Protein 3F8X (pdb70)

Sequence (510 aa):
SPNAAVQSSGLQEWHRIIAEADWERLPDDLLAEDVVVFSNPSTTFDPYHGKGPLVILPAVFSVVLENFQYARHFSSKSGYVLEFNANGDDELLTGVDLIEFNDAGKITDLVVRPASVVIDLSSVEVGKRIAAAQSPNAAVQSSGLQEWHRIIAEADWERRLPDDLLAEDVVVFSNPSTFDPYHGKGPLVILPAVFSSVLENFQYARHFSSKSSGYVLEFNNANGDELLTGVDLIEFNDAGKITDDLVVRPASVVIDLSSSVEVGKRIAAAQSPNAAVQSGLQEWHRIIIAEADWERLPDLLAEDVVVFSNNPSTFDPYHGKGPLVILPAVFSSVVLENFQQYARHFSSKSGYVLEFNNANGDELLTGVDLIEFNDAGKITDDLVVRPASVVIDLSSVEVGKRIAAAQSSPNAAVQSGLQEWHRIIAEEADWERLPDDLLAEDVVFSNNPSTFDPYHGKGPLVILPAVFSVVLENFQQYARHFSSKSGYVLEFNANGDDELLTGVDLIEFNDAGKITDLVVRPASVVIDLSVEVGKRIAAAQS

Organism: Pectobacterium atrosepticum (strain SCRI 1043 / ATCC BAA-672) (NCBI:txid218491)

Nearest PDB structures (foldseek):
  3f8x-assembly2_C  TM=1.003E+00  e=3.840E-24  Pectobacterium atrosepticum SCRI1043
  4kvh-assembly1_A-2  TM=7.442E-01  e=1.138E-05  Halomicrobium mukohataei DSM 12286
  4lmi-assembly1_A  TM=7.661E-01  e=5.601E-05  Kribbella flavida DSM 17836
  8uqf-assembly1_A  TM=7.710E-01  e=2.438E-04  synthetic construct
  6bju-assembly2_D  TM=6.176E-01  e=2.503E-03  Pseudomonas sp. EGD-AKN5

Secondary structure (DSSP, 8-state):
---HHHHHHHHHHHHHHHHT-GGGSGGGEEEEEEEE-SS-SSPEESTTT--HHHHHHHH--S-EEEEEEE-SSEEEEEEEE-----EEEEEEEEE-TTS-EEEEE---HHHHHHHHHHHHHHHHHH-/---HHHHHHHHHHHHHHHHT-GGGHHHHEEEEEEEE-SS-SSPEESTTT--HHHHHHHH--S-EEEEEEE-SSEEEEEEEE-----EEEEEEEEE-TTS-EEEEE---HHHHHHHHHHHHHHHHT---/--HHHHHHHHHHHHHHHHT-GGGHHHHEEEEEEEE-SS-SSPEESTTT--HHHHHHHH-TT-EEEEEEE-SSEEEEEEEE-----EEEEEEEEE-TTS-EEEEE---HHHHHHHHHHHHHHHHT---/---HHHHHHHHHHHHHHHHT-GGGHHHHEEEEEEEE-SS-SSPEESTTT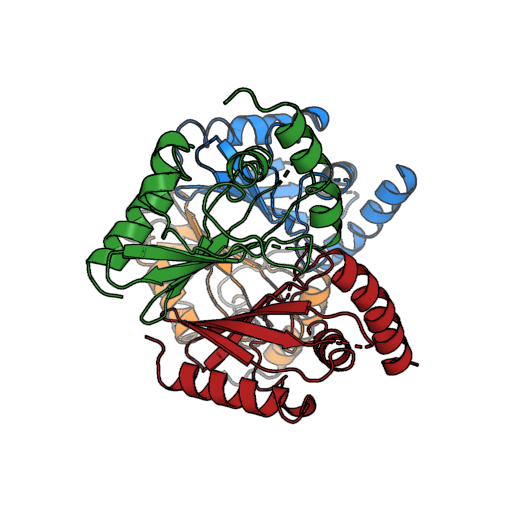--HHHHHHHH--S-EEEEEEE-SSEEEEEEEE-----EEEEEEEEE-TTS-EEEEE---HHHHHHHHHHHHHHHHHHH-

Radius of gyration: 25.74 Å; Cα contacts (8 Å, |Δi|>4): 1043; chains: 4; bounding box: 59×54×74 Å

B-factor: mean 23.17, std 9.77, range [8.67, 69.38]

Structure (mmCIF, N/CA/C/O backbone):
data_3F8X
#
_entry.id   3F8X
#
_cell.length_a   50.780
_cell.length_b   51.600
_cell.length_c   66.310
_cell.angle_alpha   79.41
_cell.angle_beta   79.74
_cell.angle_gamma   61.89
#
_symmetry.space_group_name_H-M   'P 1'
#
loop_
_entity.id
_entity.type
_entity.pdbx_description
1 polymer 'putative delta-5-3-ketosteroid isomerase'
2 water water
#
loop_
_atom_site.group_PDB
_atom_site.id
_atom_site.type_symbol
_atom_site.label_atom_id
_atom_site.label_alt_id
_atom_site.label_comp_id
_atom_site.label_asym_id
_atom_site.label_entity_id
_atom_site.label_seq_id
_atom_site.pdbx_PDB_ins_code
_atom_site.Cartn_x
_atom_site.Cartn_y
_atom_site.Cartn_z
_atom_site.occupancy
_atom_site.B_iso_or_equiv
_atom_site.auth_seq_id
_atom_site.auth_comp_id
_atom_site.auth_asym_id
_atom_site.auth_atom_id
_atom_site.pdbx_PDB_model_num
ATOM 1 N N . SER A 1 17 ? 95.591 37.153 95.066 1.00 44.33 16 SER A N 1
ATOM 2 C CA . SER A 1 17 ? 96.765 37.971 95.532 1.00 43.54 16 SER A CA 1
ATOM 3 C C . SER A 1 17 ? 97.624 38.432 94.339 1.00 41.09 16 SER A C 1
ATOM 4 O O . SER A 1 17 ? 98.066 37.601 93.523 1.00 42.05 16 SER A O 1
ATOM 6 N N . PRO A 1 18 ? 97.882 39.749 94.235 1.00 36.71 17 PRO A N 1
ATOM 7 C CA . PRO A 1 18 ? 98.623 40.208 93.061 1.00 33.53 17 PRO A CA 1
ATOM 8 C C . PRO A 1 18 ? 100.037 39.654 92.967 1.00 30.78 17 PRO A C 1
ATOM 9 O O . PRO A 1 18 ? 100.647 39.314 93.975 1.00 30.05 17 PRO A O 1
ATOM 13 N N . ASN A 1 19 ? 100.541 39.593 91.743 1.00 28.29 18 ASN A N 1
ATOM 14 C CA . ASN A 1 19 ? 101.885 39.109 91.482 1.00 27.15 18 ASN A CA 1
ATOM 15 C C . ASN A 1 19 ? 102.994 40.081 91.905 1.00 26.58 18 ASN A C 1
ATOM 16 O O . ASN A 1 19 ? 102.739 41.194 92.377 1.00 24.78 18 ASN A O 1
ATOM 21 N N . ALA A 1 20 ? 104.232 39.648 91.710 1.00 24.54 19 ALA A N 1
ATOM 22 C CA . ALA A 1 20 ? 105.391 40.415 92.131 1.00 24.15 19 ALA A CA 1
ATOM 23 C C . ALA A 1 20 ? 105.500 41.789 91.475 1.00 22.57 19 ALA A C 1
ATOM 24 O O . ALA A 1 20 ? 105.831 42.765 92.160 1.00 22.68 19 ALA A O 1
ATOM 26 N N . ALA A 1 21 ? 105.238 41.874 90.171 1.00 22.63 20 ALA A N 1
ATOM 27 C CA . ALA A 1 21 ? 105.316 43.163 89.480 1.00 23.38 20 ALA A CA 1
ATOM 28 C C . ALA A 1 21 ? 104.265 44.133 90.020 1.00 20.35 20 ALA A C 1
ATOM 29 O O . ALA A 1 21 ? 104.555 45.306 90.167 1.00 21.80 20 ALA A O 1
ATOM 31 N N . VAL A 1 22 ? 103.061 43.637 90.297 1.00 19.45 21 VAL A N 1
ATOM 32 C CA . VAL A 1 22 ? 101.987 44.475 90.822 1.00 20.51 21 VAL A CA 1
ATOM 33 C C . VAL A 1 22 ? 102.331 44.952 92.238 1.00 21.62 21 VAL A C 1
ATOM 34 O O . VAL A 1 22 ? 102.206 46.131 92.564 1.00 18.79 21 VAL A O 1
ATOM 38 N N . GLN A 1 23 ? 102.805 44.039 93.076 1.00 20.74 22 GLN A N 1
ATOM 39 C CA . GLN A 1 23 ? 103.209 44.408 94.425 1.00 20.48 22 GLN A CA 1
ATOM 40 C C . GLN A 1 23 ? 104.264 45.519 94.389 1.00 21.09 22 GLN A C 1
ATOM 41 O O . GLN A 1 23 ? 104.222 46.478 95.180 1.00 20.22 22 GLN A O 1
ATOM 47 N N A SE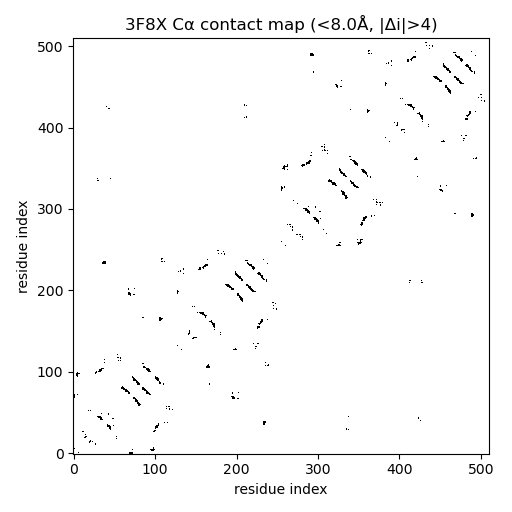R A 1 24 ? 105.211 45.383 93.466 0.50 19.69 23 SER A N 1
ATOM 48 N N B SER A 1 24 ? 105.208 45.383 93.461 0.50 19.95 23 SER A N 1
ATOM 49 C CA A SER A 1 24 ? 106.252 46.391 93.281 0.50 20.82 23 SER A CA 1
ATOM 50 C CA B SER A 1 24 ? 106.252 46.385 93.262 0.50 21.34 23 SER A CA 1
ATOM 51 C C A SER A 1 24 ? 105.673 47.736 92.794 0.50 19.10 23 SER A C 1
ATOM 52 C C B SER A 1 24 ? 105.666 47.733 92.801 0.50 19.36 23 SER A C 1
ATOM 53 O O A SER A 1 24 ? 106.135 48.817 93.185 0.50 19.02 23 SER A O 1
ATOM 54 O O B SER A 1 24 ? 106.120 48.811 93.210 0.50 19.25 23 SER A O 1
ATOM 59 N N . GLY A 1 25 ? 104.660 47.662 91.948 1.00 18.79 24 GLY A N 1
ATOM 60 C CA . GLY A 1 25 ? 103.991 48.859 91.475 1.00 19.15 24 GLY A CA 1
ATOM 61 C C . GLY A 1 25 ? 103.297 49.574 92.628 1.00 17.96 24 GLY A C 1
ATOM 62 O O . GLY A 1 25 ? 103.327 50.823 92.718 1.00 18.42 24 GLY A O 1
ATOM 63 N N . LEU A 1 26 ? 102.669 48.797 93.519 1.00 19.06 25 LEU A N 1
ATOM 64 C CA . LEU A 1 26 ? 101.993 49.376 94.690 1.00 19.40 25 LEU A CA 1
ATOM 65 C C . LEU A 1 26 ? 103.011 50.082 95.590 1.00 18.58 25 LEU A C 1
ATOM 66 O O . LEU A 1 26 ? 102.762 51.171 96.091 1.00 17.09 25 LEU A O 1
ATOM 71 N N . GLN A 1 27 ? 104.179 49.471 95.751 1.00 18.77 26 GLN A N 1
ATOM 72 C CA . GLN A 1 27 ? 105.227 50.067 96.570 1.00 18.37 26 GLN A CA 1
ATOM 73 C C . GLN A 1 27 ? 105.617 51.418 95.981 1.00 17.69 26 GLN A C 1
ATOM 74 O O . GLN A 1 27 ? 105.768 52.398 96.708 1.00 16.86 26 GLN A O 1
ATOM 77 N N . GLU A 1 28 ? 105.760 51.485 94.653 1.00 16.12 27 GLU A N 1
ATOM 78 C CA . GLU A 1 28 ? 106.171 52.726 94.011 1.00 14.85 27 GLU A CA 1
ATOM 79 C C . GLU A 1 28 ? 105.069 53.777 94.107 1.00 13.67 27 GLU A C 1
ATOM 80 O O . GLU A 1 28 ? 105.363 54.950 94.301 1.00 15.56 27 GLU A O 1
ATOM 86 N N . TRP A 1 29 ? 103.806 53.367 93.952 1.00 16.43 28 TRP A N 1
ATOM 87 C CA . TRP A 1 29 ? 102.683 54.291 94.157 1.00 14.89 28 TRP A CA 1
ATOM 88 C C . TRP A 1 29 ? 102.765 54.908 95.559 1.00 12.94 28 TRP A C 1
ATOM 89 O O . TRP A 1 29 ? 102.734 56.141 95.733 1.00 15.57 28 TRP A O 1
ATOM 100 N N . HIS A 1 30 ? 102.883 54.064 96.563 1.00 15.15 29 HIS A N 1
ATOM 101 C CA . HIS A 1 30 ? 102.999 54.560 97.919 1.00 15.55 29 HIS A CA 1
ATOM 102 C C . HIS A 1 30 ? 104.146 55.554 98.088 1.00 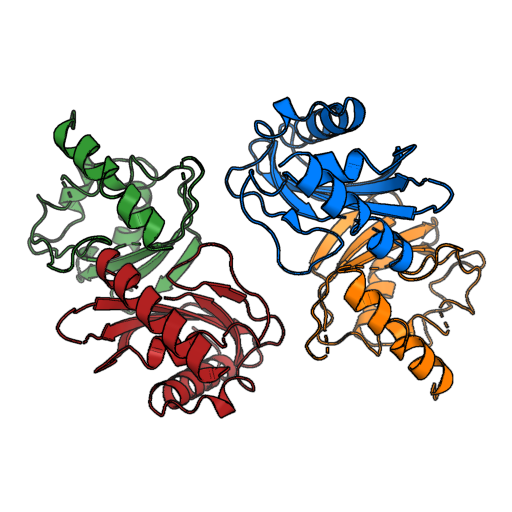16.64 29 HIS A C 1
ATOM 103 O O . HIS A 1 30 ? 103.995 56.539 98.805 1.00 15.58 29 HIS A O 1
ATOM 110 N N . ARG A 1 31 ? 105.296 55.268 97.466 1.00 16.73 30 ARG A N 1
ATOM 111 C CA . ARG A 1 31 ? 106.449 56.138 97.606 1.00 16.30 30 ARG A CA 1
ATOM 112 C C . ARG A 1 31 ? 106.158 57.470 96.972 1.00 14.80 30 ARG A C 1
ATOM 113 O O . ARG A 1 31 ? 106.464 58.509 97.546 1.00 17.04 30 ARG A O 1
ATOM 121 N N . ILE A 1 32 ? 105.612 57.443 95.766 1.00 14.88 31 ILE A N 1
ATOM 122 C CA . ILE A 1 32 ? 105.318 58.675 95.049 1.00 15.14 31 ILE A CA 1
ATOM 123 C C . ILE A 1 32 ? 104.338 59.545 95.833 1.00 15.27 31 ILE A C 1
ATOM 124 O O . ILE A 1 32 ? 104.540 60.751 95.941 1.00 17.67 31 ILE A O 1
ATOM 129 N N . ILE A 1 33 ? 103.274 58.940 96.365 1.00 17.00 32 ILE A N 1
ATOM 130 C CA . ILE A 1 33 ? 102.273 59.713 97.111 1.00 18.38 32 ILE A CA 1
ATOM 131 C C . ILE A 1 33 ? 102.916 60.270 98.374 1.00 19.75 32 ILE A C 1
ATOM 132 O O . ILE A 1 33 ? 102.755 61.438 98.675 1.00 20.38 32 ILE A O 1
ATOM 137 N N . ALA A 1 34 ? 103.681 59.446 99.071 1.00 17.77 33 ALA A N 1
ATOM 138 C CA . ALA A 1 34 ? 104.322 59.879 100.313 1.00 18.41 33 ALA A CA 1
ATOM 139 C C . ALA A 1 34 ? 105.332 61.012 100.127 1.00 18.70 33 ALA A C 1
ATOM 140 O O . ALA A 1 34 ? 105.413 61.884 100.962 1.00 19.65 33 ALA A O 1
ATOM 142 N N . GLU A 1 35 ? 106.105 60.980 99.045 1.00 17.30 34 GLU A N 1
ATOM 143 C CA . GLU A 1 35 ? 107.080 62.014 98.724 1.00 17.95 34 GLU A CA 1
ATOM 144 C C . GLU A 1 35 ? 106.533 63.134 97.863 1.00 18.95 34 GLU A C 1
ATOM 145 O O . GLU A 1 35 ? 107.261 64.079 97.590 1.00 19.53 34 GLU A O 1
ATOM 151 N N . ALA A 1 36 ? 105.293 62.999 97.374 1.00 18.77 35 ALA A N 1
ATOM 152 C CA . ALA A 1 36 ? 104.784 63.878 96.307 1.00 17.63 35 ALA A CA 1
ATOM 153 C C . ALA A 1 36 ? 105.795 63.942 95.147 1.00 17.33 35 ALA A C 1
ATOM 154 O O . ALA A 1 36 ? 106.112 65.009 94.638 1.00 17.52 35 ALA A O 1
ATOM 156 N N . ASP A 1 37 ? 106.300 62.779 94.722 1.00 18.13 36 ASP A N 1
ATOM 157 C CA . ASP A 1 37 ? 107.359 62.708 93.704 1.00 17.76 36 ASP A CA 1
ATOM 158 C C . ASP A 1 37 ? 106.742 62.552 92.322 1.00 17.44 36 ASP A C 1
ATOM 159 O O . ASP A 1 37 ? 106.897 61.512 91.640 1.00 17.47 36 ASP A O 1
ATOM 164 N N . TRP A 1 38 ? 106.016 63.589 91.907 1.00 17.31 37 TRP A N 1
ATOM 165 C CA . TRP A 1 38 ? 105.173 63.461 90.717 1.00 19.12 37 TRP A CA 1
ATOM 166 C C . TRP A 1 38 ? 105.935 63.176 89.438 1.00 19.13 37 TRP A C 1
ATOM 167 O O . TRP A 1 38 ? 105.403 62.539 88.529 1.00 18.86 37 TRP A O 1
ATOM 178 N N . GLU A 1 39 ? 107.172 63.622 89.354 1.00 17.30 38 GLU A N 1
ATOM 179 C CA . GLU A 1 39 ? 107.946 63.381 88.136 1.00 18.50 38 GLU A CA 1
ATOM 180 C C . GLU A 1 39 ? 108.140 61.895 87.823 1.00 15.93 38 GLU A C 1
ATOM 181 O O . GLU A 1 39 ? 108.435 61.553 86.686 1.00 16.75 38 GLU A O 1
ATOM 184 N N . ARG A 1 40 ? 108.034 61.030 88.828 1.00 14.31 39 ARG A N 1
ATOM 185 C CA . ARG A 1 40 ? 108.184 59.589 88.608 1.00 16.44 39 ARG A CA 1
ATOM 186 C C . ARG A 1 40 ? 106.851 58.868 88.331 1.00 14.16 39 ARG A C 1
ATOM 187 O O . ARG A 1 40 ? 106.841 57.690 88.005 1.00 16.43 39 ARG A O 1
ATOM 195 N N . LEU A 1 41 ? 105.737 59.562 88.482 1.00 15.32 40 LEU A N 1
ATOM 196 C CA . LEU A 1 41 ? 104.440 58.932 88.273 1.00 16.30 40 LEU A CA 1
ATOM 197 C C . LEU A 1 41 ? 104.189 58.451 86.819 1.00 16.12 40 LEU A C 1
ATOM 198 O O . LEU A 1 41 ? 103.732 57.339 86.630 1.00 17.37 40 LEU A O 1
ATOM 203 N N . PRO A 1 42 ? 104.531 59.246 85.795 1.00 18.00 41 PRO A N 1
ATOM 204 C CA . PRO A 1 42 ? 104.298 58.740 84.425 1.00 17.30 41 PRO A CA 1
ATOM 205 C C . PRO A 1 42 ? 104.868 57.354 84.139 1.00 15.39 41 PRO A C 1
ATOM 206 O O . PRO A 1 42 ? 104.226 56.556 83.452 1.00 16.24 41 PRO A O 1
ATOM 210 N N A ASP A 1 43 ? 106.072 57.083 84.649 0.50 15.82 42 ASP A N 1
ATOM 211 N N B ASP A 1 43 ? 106.059 57.058 84.645 0.50 15.70 42 ASP A N 1
ATOM 212 C CA A ASP A 1 43 ? 106.725 55.775 84.504 0.50 17.17 42 ASP A CA 1
ATOM 213 C CA B ASP A 1 43 ? 106.636 55.753 84.393 0.50 16.77 42 ASP A CA 1
ATOM 214 C C A ASP A 1 43 ? 105.894 54.617 85.077 0.50 17.31 42 ASP A C 1
ATOM 215 C C B ASP A 1 43 ? 105.753 54.636 84.958 0.50 17.30 42 ASP A C 1
ATOM 216 O O A ASP A 1 43 ? 106.081 53.466 84.686 0.50 17.98 42 ASP A O 1
ATOM 217 O O B ASP A 1 43 ? 105.706 53.546 84.394 0.50 18.35 42 ASP A O 1
ATOM 226 N N . LEU A 1 44 ? 105.028 54.927 86.040 1.00 16.17 43 LEU A N 1
ATOM 227 C CA . LEU A 1 44 ? 104.179 53.944 86.687 1.00 15.30 43 LEU A CA 1
ATOM 228 C C . LEU A 1 44 ? 102.828 53.751 85.996 1.00 15.43 43 LEU A C 1
ATOM 229 O O . LEU A 1 44 ? 102.180 52.735 86.213 1.00 15.41 43 LEU A O 1
ATOM 234 N N . LEU A 1 45 ? 102.438 54.699 85.141 1.00 16.10 44 LEU A N 1
ATOM 235 C CA . LEU A 1 45 ? 101.155 54.665 84.444 1.00 15.18 44 LEU A CA 1
ATOM 236 C C . LEU A 1 45 ? 101.215 53.911 83.115 1.00 15.42 44 LEU A C 1
ATOM 237 O O . LEU A 1 45 ? 102.169 54.048 82.349 1.00 15.97 44 LEU A O 1
ATOM 242 N N . ALA A 1 46 ? 100.181 53.134 82.821 1.00 17.02 45 ALA A N 1
ATOM 243 C CA . ALA A 1 46 ? 100.008 52.608 81.472 1.00 14.70 45 ALA A CA 1
ATOM 244 C C . ALA A 1 46 ? 99.658 53.802 80.588 1.00 14.91 45 ALA A C 1
ATOM 245 O O . ALA A 1 46 ? 99.066 54.768 81.057 1.00 13.25 45 ALA A O 1
ATOM 247 N N . GLU A 1 47 ? 100.016 53.748 79.306 1.00 13.34 46 GLU A N 1
ATOM 248 C CA . GLU A 1 47 ? 99.727 54.856 78.409 1.00 13.78 46 GLU A CA 1
ATOM 249 C C . GLU A 1 47 ? 98.229 55.178 78.326 1.00 14.54 46 GLU A C 1
ATOM 250 O O . GLU A 1 47 ? 97.849 56.334 78.203 1.00 15.37 46 GLU A O 1
ATOM 256 N N . ASP A 1 48 ? 97.393 54.157 78.418 1.00 13.18 47 ASP A N 1
ATOM 257 C CA . ASP A 1 48 ? 95.947 54.347 78.307 1.00 14.02 47 ASP A CA 1
ATOM 258 C C . ASP A 1 48 ? 95.239 54.301 79.633 1.00 14.75 47 ASP A C 1
ATOM 259 O O . ASP A 1 48 ? 94.085 53.907 79.716 1.00 15.16 47 ASP A O 1
ATOM 264 N N . VAL A 1 49 ? 95.937 54.705 80.686 1.00 15.55 48 VAL A N 1
ATOM 265 C CA . VAL A 1 49 ? 95.368 54.734 82.029 1.00 13.15 48 VAL A CA 1
ATOM 266 C C . VAL A 1 49 ? 94.039 55.491 82.049 1.00 15.32 48 VAL A C 1
ATOM 267 O O . VAL A 1 49 ? 93.895 56.541 81.408 1.00 16.36 48 VAL A O 1
ATOM 271 N N A VAL A 1 50 ? 93.069 54.932 82.780 0.50 14.80 49 VAL A N 1
ATOM 272 N N B VAL A 1 50 ? 93.072 54.956 82.796 0.50 15.97 49 VAL A N 1
ATOM 273 C CA A VAL A 1 50 ? 91.763 55.539 82.972 0.50 13.23 49 VAL A CA 1
ATOM 274 C CA B VAL A 1 50 ? 91.777 55.597 82.949 0.50 15.93 49 VAL A CA 1
ATOM 275 C C A VAL A 1 50 ? 91.742 56.142 84.372 0.50 14.26 49 VAL A C 1
ATOM 276 C C B VAL A 1 50 ? 91.620 56.114 84.378 0.50 15.58 49 VAL A C 1
ATOM 277 O O A VAL A 1 50 ? 92.193 55.493 85.310 0.50 15.29 49 VAL A O 1
ATOM 278 O O B VAL A 1 50 ? 91.795 55.380 85.339 0.50 17.60 49 VAL A O 1
ATOM 285 N N . PHE A 1 51 ? 91.276 57.392 84.487 1.00 14.17 50 PHE A N 1
ATOM 286 C CA . PHE A 1 51 ? 91.213 58.080 85.770 1.00 15.12 50 PHE A CA 1
ATOM 287 C C . PHE A 1 51 ? 89.813 58.644 86.006 1.00 17.10 50 PHE A C 1
ATOM 288 O O . PHE A 1 51 ? 89.316 59.449 85.226 1.00 16.33 50 PHE A O 1
ATOM 296 N N . SER A 1 52 ? 89.220 58.240 87.118 1.00 17.49 51 SER A N 1
ATOM 297 C CA . SER A 1 52 ? 87.852 58.601 87.479 1.00 17.53 51 SER A CA 1
ATOM 298 C C . SER A 1 52 ? 87.981 59.373 88.773 1.00 19.87 51 SER A C 1
ATOM 299 O O . SER A 1 52 ? 88.414 58.817 89.778 1.00 19.49 51 SER A O 1
ATOM 302 N N . ASN A 1 53 ? 87.623 60.644 88.748 1.00 18.95 52 ASN A N 1
ATOM 303 C CA . ASN A 1 53 ? 87.859 61.513 89.895 1.00 23.02 52 ASN A CA 1
ATOM 304 C C . ASN A 1 53 ? 86.586 61.750 90.665 1.00 20.15 52 ASN A C 1
ATOM 305 O O . ASN A 1 53 ? 85.528 61.336 90.242 1.00 18.07 52 ASN A O 1
ATOM 310 N N . PRO A 1 54 ? 86.688 62.346 91.849 1.00 19.99 53 PRO A N 1
ATOM 311 C CA . PRO A 1 54 ? 85.562 62.437 92.732 1.00 21.58 53 PRO A CA 1
ATOM 312 C C . PRO A 1 54 ? 84.492 63.412 92.368 1.00 19.45 53 PRO A C 1
ATOM 313 O O . PRO A 1 54 ? 83.446 63.388 93.005 1.00 23.10 53 PRO A O 1
ATOM 317 N N . SER A 1 55 ? 84.736 64.260 91.366 1.00 20.23 54 SER A N 1
ATOM 318 C CA . SER A 1 55 ? 83.883 65.410 91.111 1.00 21.01 54 SER A CA 1
ATOM 319 C C . SER A 1 55 ? 83.159 65.448 89.772 1.00 20.37 54 SER A C 1
ATOM 320 O O . SER A 1 55 ? 82.211 66.210 89.614 1.00 19.07 54 SER A O 1
ATOM 323 N N A THR A 1 56 ? 83.622 64.699 88.775 0.50 19.52 55 THR A N 1
ATOM 324 N N B THR A 1 56 ? 83.589 64.596 88.845 0.50 19.91 55 THR A N 1
ATOM 325 C CA A THR A 1 56 ? 82.827 64.515 87.562 0.50 18.58 55 THR A CA 1
ATOM 326 C CA B THR A 1 56 ? 82.993 64.481 87.529 0.50 19.41 55 THR A CA 1
ATOM 327 C C A THR A 1 56 ? 82.820 63.047 87.159 0.50 16.99 55 THR A C 1
ATOM 328 C C B THR A 1 56 ? 82.834 63.003 87.177 0.50 17.03 55 THR A C 1
ATOM 329 O O A THR A 1 56 ? 83.775 62.311 87.383 0.50 19.29 55 THR A O 1
ATOM 330 O O B THR A 1 56 ? 83.718 62.197 87.460 0.50 18.48 55 THR A O 1
ATOM 337 N N . PHE A 1 57 ? 81.711 62.635 86.567 1.00 17.43 56 PHE A N 1
ATOM 338 C CA . PHE A 1 57 ? 81.510 61.243 86.247 1.00 14.17 56 PHE A CA 1
ATOM 339 C C . PHE A 1 57 ? 82.434 60.693 85.142 1.00 13.77 56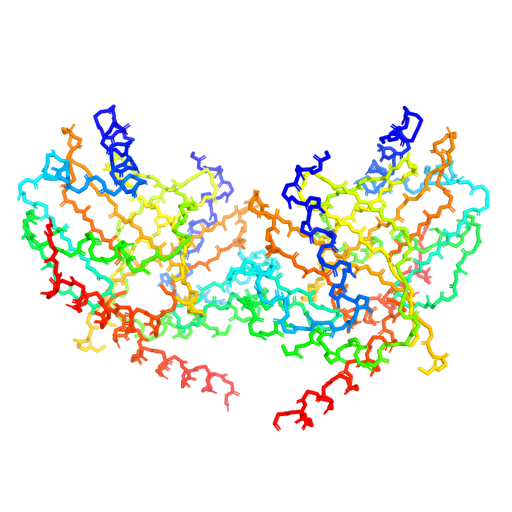 PHE A C 1
ATOM 340 O O . PHE A 1 57 ? 83.049 59.616 85.300 1.00 16.86 56 PHE A O 1
ATOM 348 N N . ASP A 1 58 ? 82.539 61.393 84.028 1.00 17.85 57 ASP A N 1
ATOM 349 C CA . ASP A 1 58 ? 83.265 60.806 82.898 1.00 17.05 57 ASP A CA 1
ATOM 350 C C . ASP A 1 58 ? 84.744 60.619 83.203 1.00 16.86 57 ASP A C 1
ATOM 351 O O . ASP A 1 58 ? 85.423 61.538 83.673 1.00 17.87 57 ASP A O 1
ATOM 356 N N . PRO A 1 59 ? 85.249 59.418 82.970 1.00 16.67 58 PRO A N 1
ATOM 357 C CA . PRO A 1 59 ? 86.681 59.261 83.155 1.00 18.05 58 PRO A CA 1
ATOM 358 C C . PRO A 1 59 ? 87.533 59.989 82.136 1.00 16.76 58 PRO A C 1
ATOM 359 O O . PRO A 1 59 ? 87.115 60.216 80.986 1.00 16.86 58 PRO A O 1
ATOM 363 N N . TYR A 1 60 ? 88.734 60.297 82.597 1.00 16.48 59 TYR A N 1
ATOM 364 C CA . TYR A 1 60 ? 89.811 60.848 81.815 1.00 17.14 59 TYR A CA 1
ATOM 365 C C . TYR A 1 60 ? 90.653 59.690 81.320 1.00 17.07 59 TYR A C 1
ATOM 366 O O . TYR A 1 60 ? 90.733 58.651 81.961 1.00 17.81 59 TYR A O 1
ATOM 375 N N . HIS A 1 61 ? 91.287 59.877 80.168 1.00 18.50 60 HIS A N 1
ATOM 376 C CA . HIS A 1 61 ? 92.101 58.816 79.523 1.00 16.49 60 HIS A CA 1
ATOM 377 C C . HIS A 1 61 ? 93.488 59.320 79.181 1.00 19.29 60 HIS A C 1
ATOM 378 O O . HIS A 1 61 ? 93.633 60.412 78.665 1.00 17.96 60 HIS A O 1
ATOM 385 N N . GLY A 1 62 ? 94.510 58.537 79.512 1.00 16.97 61 GLY A N 1
ATOM 386 C CA . GLY A 1 62 ? 95.891 58.927 79.266 1.00 17.28 61 GLY A CA 1
ATOM 387 C C . GLY A 1 62 ? 96.563 59.603 80.442 1.00 16.13 61 GLY A C 1
ATOM 388 O O . GLY A 1 62 ? 95.936 60.062 81.425 1.00 16.53 61 GLY A O 1
ATOM 389 N N . LYS A 1 63 ? 97.872 59.695 80.347 1.00 14.56 62 LYS A N 1
ATOM 390 C CA . LYS A 1 63 ? 98.659 60.198 81.467 1.00 16.28 62 LYS A CA 1
ATOM 391 C C . LYS A 1 63 ? 98.429 61.694 81.787 1.00 17.75 62 LYS A C 1
ATOM 392 O O . LYS A 1 63 ? 98.415 62.086 82.959 1.00 19.56 62 LYS A O 1
ATOM 398 N N . GLY A 1 64 ? 98.278 62.512 80.741 1.00 19.87 63 GLY A N 1
ATOM 399 C CA . GLY A 1 64 ? 98.205 63.981 80.877 1.00 17.82 63 GLY A CA 1
ATOM 400 C C . GLY A 1 64 ? 97.212 64.477 81.929 1.00 19.06 63 GLY A C 1
ATOM 401 O O . GLY A 1 64 ? 97.590 65.176 82.851 1.00 19.62 63 GLY A O 1
ATOM 402 N N . PRO A 1 65 ? 95.930 64.126 81.792 1.00 20.43 64 PRO A N 1
ATOM 403 C CA . PRO A 1 65 ? 94.939 64.656 82.749 1.00 21.60 64 PRO A CA 1
ATOM 404 C C . PRO A 1 65 ? 95.194 64.218 84.169 1.00 23.14 64 PRO A C 1
ATOM 405 O O . PRO A 1 65 ? 95.019 64.972 85.126 1.00 23.06 64 PRO A O 1
ATOM 409 N N . LEU A 1 66 ? 95.627 62.982 84.314 1.00 21.77 65 LEU A N 1
ATOM 410 C CA . LEU A 1 66 ? 95.936 62.487 85.597 1.00 23.03 65 LEU A CA 1
ATOM 411 C C . LEU A 1 66 ? 97.086 63.292 86.220 1.00 23.96 65 LEU A C 1
ATOM 412 O O . LEU A 1 66 ? 97.012 63.680 87.397 1.00 25.34 65 LEU A O 1
ATOM 425 N N . VAL A 1 68 ? 97.938 66.404 85.569 1.00 19.75 67 VAL A N 1
ATOM 426 C CA . VAL A 1 68 ? 97.503 67.748 85.914 1.00 20.34 67 VAL A CA 1
ATOM 427 C C . VAL A 1 68 ? 96.700 67.733 87.223 1.00 20.86 67 VAL A C 1
ATOM 428 O O . VAL A 1 68 ? 96.947 68.510 88.145 1.00 20.29 67 VAL A O 1
ATOM 432 N N . ILE A 1 69 ? 95.749 66.830 87.309 1.00 19.57 68 ILE A N 1
ATOM 433 C CA . ILE A 1 69 ? 94.791 66.852 88.405 1.00 19.84 68 ILE A CA 1
ATOM 434 C C . ILE A 1 69 ? 95.293 66.300 89.726 1.00 24.77 68 ILE A C 1
ATOM 435 O O . ILE A 1 69 ? 95.154 66.938 90.777 1.00 22.33 68 ILE A O 1
ATOM 440 N N . LEU A 1 70 ? 95.879 65.109 89.680 1.00 23.02 69 LEU A N 1
ATOM 441 C CA . LEU A 1 70 ? 96.229 64.413 90.909 1.00 26.49 69 LEU A CA 1
ATOM 442 C C . LEU A 1 70 ? 97.184 65.194 91.816 1.00 26.52 69 LEU A C 1
ATOM 443 O O . LEU A 1 70 ? 96.936 65.305 93.025 1.00 28.47 69 LEU A O 1
ATOM 448 N N . PRO A 1 71 ? 98.252 65.791 91.269 1.00 25.25 70 PRO A N 1
ATOM 449 C CA . PRO A 1 71 ? 99.105 66.620 92.107 1.00 24.93 70 PRO A CA 1
ATOM 450 C C . PRO A 1 71 ? 98.423 67.856 92.741 1.00 27.62 70 PRO A C 1
ATOM 451 O O . PRO A 1 71 ? 98.782 68.261 93.864 1.00 24.84 70 PRO A O 1
ATOM 455 N N . ALA A 1 72 ? 97.494 68.467 92.010 1.00 24.22 71 ALA A N 1
ATOM 456 C CA . ALA A 1 72 ? 96.759 69.612 92.533 1.00 23.91 71 ALA A CA 1
ATOM 457 C C . ALA A 1 72 ? 95.896 69.185 93.726 1.00 23.62 71 ALA A C 1
ATOM 458 O O . ALA A 1 72 ? 95.849 69.885 94.748 1.00 25.72 71 ALA A O 1
ATOM 460 N N . VAL A 1 73 ? 95.248 68.041 93.593 1.00 24.96 72 VAL A N 1
ATOM 461 C CA . VAL A 1 73 ? 94.391 67.499 94.662 1.00 26.29 72 VAL A CA 1
ATOM 462 C C . VAL A 1 73 ? 95.223 67.271 95.919 1.00 27.90 72 VAL A C 1
ATOM 463 O O . VAL A 1 73 ? 94.888 67.735 97.026 1.00 25.36 72 VAL A O 1
ATOM 467 N N . PHE A 1 74 ? 96.348 66.593 95.752 1.00 26.79 73 PHE A N 1
ATOM 468 C CA . PHE A 1 74 ? 97.207 66.341 96.902 1.00 26.21 73 PHE A CA 1
ATOM 469 C C . PHE A 1 74 ? 97.826 67.594 97.502 1.00 28.17 73 PHE A C 1
ATOM 470 O O . PHE A 1 74 ? 98.170 67.599 98.686 1.00 32.09 73 PHE A O 1
ATOM 478 N N . SER A 1 75 ? 97.970 68.663 96.714 1.00 25.42 74 SER A N 1
ATOM 479 C CA . SER A 1 75 ? 98.469 69.921 97.226 1.00 23.88 74 SER A CA 1
ATOM 480 C C . SER A 1 75 ? 97.494 70.562 98.212 1.00 23.02 74 SER A C 1
ATOM 481 O O . SER A 1 75 ? 97.921 71.326 99.054 1.00 23.26 74 SER A O 1
ATOM 484 N N A VAL A 1 76 ? 96.202 70.253 98.072 0.50 21.21 75 VAL A N 1
ATOM 485 N N B VAL A 1 76 ? 96.210 70.281 98.082 0.50 21.54 75 VAL A N 1
ATOM 486 C CA A VAL A 1 76 ? 95.137 70.815 98.924 0.50 22.52 75 VAL A CA 1
ATOM 487 C CA B VAL A 1 76 ? 95.251 70.865 99.002 0.50 22.95 75 VAL A CA 1
ATOM 488 C C A VAL A 1 76 ? 94.810 69.929 100.135 0.50 23.03 75 VAL A C 1
ATOM 489 C C B VAL A 1 76 ? 95.084 69.952 100.220 0.50 22.84 75 VAL A C 1
ATOM 490 O O A VAL A 1 76 ? 94.309 70.402 101.154 0.50 24.70 75 VAL A O 1
ATOM 491 O O B VAL A 1 76 ? 95.069 70.441 101.353 0.50 22.46 75 VAL A O 1
ATOM 498 N N . LEU A 1 77 ? 95.039 68.636 100.002 1.00 22.09 76 LEU A N 1
ATOM 499 C CA . LEU A 1 77 ? 94.793 67.709 101.092 1.00 22.37 76 LEU A CA 1
ATOM 500 C C . LEU A 1 77 ? 95.892 67.808 102.145 1.00 21.84 76 LEU A C 1
ATOM 501 O O . LEU A 1 77 ? 97.078 67.906 101.809 1.00 22.77 76 LEU A O 1
ATOM 506 N N . GLU A 1 78 ? 95.495 67.788 103.416 1.00 21.36 77 GLU A N 1
ATOM 507 C CA . GLU A 1 78 ? 96.430 67.849 104.528 1.00 20.18 77 GLU A CA 1
ATOM 508 C C . GLU A 1 78 ? 96.364 66.554 105.332 1.00 19.63 77 GLU A C 1
ATOM 509 O O . GLU A 1 78 ? 95.302 65.872 105.402 1.00 17.60 77 GLU A O 1
ATOM 515 N N . ASN A 1 79 ? 97.495 66.211 105.935 1.00 18.77 78 ASN A N 1
ATOM 516 C CA . ASN A 1 79 ? 97.577 65.043 106.790 1.00 18.78 78 ASN A CA 1
ATOM 517 C C . ASN A 1 79 ? 97.067 63.782 106.117 1.00 18.84 78 ASN A C 1
ATOM 518 O O . ASN A 1 79 ? 96.415 62.957 106.742 1.00 21.14 78 ASN A O 1
ATOM 523 N N . PHE A 1 80 ? 97.346 63.646 104.829 1.00 18.35 79 PHE A N 1
ATOM 524 C CA . PHE A 1 80 ? 96.885 62.494 104.076 1.00 17.08 79 PHE A CA 1
ATOM 525 C C . PHE A 1 80 ? 97.510 61.259 104.672 1.00 17.94 79 PHE A C 1
ATOM 526 O O . PHE A 1 80 ? 98.744 61.162 104.790 1.00 19.82 79 PHE A O 1
ATOM 534 N N . GLN A 1 81 ? 96.674 60.300 105.034 1.00 17.30 80 GLN A N 1
ATOM 535 C CA . GLN A 1 81 ? 97.166 59.081 105.640 1.00 18.20 80 GLN A CA 1
ATOM 536 C C . GLN A 1 81 ? 96.337 57.931 105.173 1.00 17.91 80 GLN A C 1
ATOM 537 O O . GLN A 1 81 ? 95.123 57.991 105.265 1.00 18.15 80 GLN A O 1
ATOM 543 N N . TYR A 1 82 ? 96.989 56.891 104.672 1.00 16.88 81 TYR A N 1
ATOM 544 C CA . TYR A 1 82 ? 96.301 55.681 104.301 1.00 16.47 81 TYR A CA 1
ATOM 545 C C . TYR A 1 82 ? 95.858 54.898 105.543 1.00 17.47 81 TYR A C 1
ATOM 546 O O . TYR A 1 82 ? 96.543 54.874 106.573 1.00 18.58 81 TYR A O 1
ATOM 555 N N . ALA A 1 83 ? 94.697 54.256 105.413 1.00 16.13 82 ALA A N 1
ATOM 556 C CA . ALA A 1 83 ? 94.080 53.490 106.481 1.00 15.74 82 ALA A CA 1
ATOM 557 C C . ALA A 1 83 ? 93.870 52.055 106.014 1.00 18.49 82 ALA A C 1
ATOM 558 O O . ALA A 1 83 ? 94.831 51.380 105.623 1.00 18.40 82 ALA A O 1
ATOM 560 N N . ARG A 1 84 ? 92.629 51.590 106.005 1.00 17.00 83 ARG A N 1
ATOM 561 C CA . ARG A 1 84 ? 92.396 50.211 105.650 1.00 16.68 83 ARG A CA 1
ATOM 562 C C . ARG A 1 84 ? 92.668 49.976 104.172 1.00 16.86 83 ARG A C 1
ATOM 563 O O . ARG A 1 84 ? 92.416 50.870 103.349 1.00 19.03 83 ARG A O 1
ATOM 571 N N . HIS A 1 85 ? 93.128 48.770 103.853 1.00 17.67 84 HIS A N 1
ATOM 572 C CA . HIS A 1 85 ? 93.394 48.378 102.495 1.00 16.77 84 HIS A CA 1
ATOM 573 C C . HIS A 1 85 ? 92.937 46.976 102.168 1.00 15.23 84 HIS A C 1
ATOM 574 O O . HIS A 1 85 ? 92.849 46.108 103.040 1.00 16.59 84 HIS A O 1
ATOM 581 N N . PHE A 1 86 ? 92.663 46.792 100.877 1.00 13.76 85 PHE A N 1
ATOM 582 C CA . PHE A 1 86 ? 92.000 45.596 100.362 1.00 12.38 85 PHE A CA 1
ATOM 583 C C . PHE A 1 86 ? 92.563 45.275 99.001 1.00 13.29 85 PHE A C 1
ATOM 584 O O . PHE A 1 86 ? 93.027 46.162 98.310 1.00 15.81 85 PHE A O 1
ATOM 592 N N . SER A 1 87 ? 92.542 44.001 98.637 1.00 14.51 86 SER A N 1
ATOM 593 C CA . SER A 1 87 ? 93.098 43.592 97.358 1.00 16.81 86 SER A CA 1
ATOM 594 C C . SER A 1 87 ? 92.264 42.586 96.594 1.00 16.17 86 SER A C 1
ATOM 595 O O . SER A 1 87 ? 91.358 41.905 97.126 1.00 14.47 86 SER A O 1
ATOM 598 N N . SER A 1 88 ? 92.565 42.551 95.301 1.00 17.03 87 SER A N 1
ATOM 599 C CA . SER A 1 88 ? 92.034 41.582 94.371 1.00 17.28 87 SER A CA 1
ATOM 600 C C . SER A 1 88 ? 93.245 40.997 93.632 1.00 18.50 87 SER A C 1
ATOM 601 O O . SER A 1 88 ? 94.403 41.252 94.005 1.00 17.55 87 SER A O 1
ATOM 604 N N . LYS A 1 89 ? 93.007 40.177 92.612 1.00 19.61 88 LYS A N 1
ATOM 605 C CA . LYS A 1 89 ? 94.139 39.539 91.908 1.00 18.98 88 LYS A CA 1
ATOM 606 C C . LYS A 1 89 ? 95.037 40.562 91.219 1.00 20.87 88 LYS A C 1
ATOM 607 O O . LYS A 1 89 ? 96.217 40.323 91.043 1.00 22.72 88 LYS A O 1
ATOM 609 N N . SER A 1 90 ? 94.469 41.717 90.891 1.00 19.75 89 SER A N 1
ATOM 610 C CA . SER A 1 90 ? 95.071 42.702 90.002 1.00 22.36 89 SER A CA 1
ATOM 611 C C . SER A 1 90 ? 95.108 44.144 90.514 1.00 21.52 89 SER A C 1
ATOM 612 O O . SER A 1 90 ? 95.624 45.064 89.849 1.00 19.75 89 SER A O 1
ATOM 615 N N . GLY A 1 91 ? 94.526 44.367 91.681 1.00 17.38 90 GLY A N 1
ATOM 616 C CA . GLY A 1 91 ? 94.390 45.705 92.167 1.00 17.54 90 GLY A CA 1
ATOM 617 C C . GLY A 1 91 ? 94.091 45.777 93.644 1.00 16.85 90 GLY A C 1
ATOM 618 O O . GLY A 1 91 ? 94.046 44.751 94.349 1.00 15.42 90 GLY A O 1
ATOM 619 N N . TYR A 1 92 ? 93.878 47.018 94.070 1.00 16.02 91 TYR A N 1
ATOM 620 C CA . TYR A 1 92 ? 93.716 47.368 95.452 1.00 15.42 91 TYR A CA 1
ATOM 621 C C . TYR A 1 92 ? 92.711 48.466 95.649 1.00 16.38 91 TYR A C 1
ATOM 622 O O . TYR A 1 92 ? 92.452 49.268 94.745 1.00 16.24 91 TYR A O 1
ATOM 631 N N . VAL A 1 93 ? 92.146 48.509 96.854 1.00 14.47 92 VAL A N 1
ATOM 632 C CA . VAL A 1 93 ? 91.452 49.688 97.328 1.00 14.97 92 VAL A CA 1
ATOM 633 C C . VAL A 1 93 ? 92.167 50.137 98.592 1.00 14.48 92 VAL A C 1
ATOM 634 O O . VAL A 1 93 ? 92.341 49.335 99.525 1.00 15.72 92 VAL A O 1
ATOM 638 N N . LEU A 1 94 ? 92.580 51.410 98.583 1.00 15.23 93 LEU A N 1
ATOM 639 C CA . LEU A 1 94 ? 93.307 52.048 99.680 1.00 14.39 93 LEU A CA 1
ATOM 640 C C . LEU A 1 94 ? 92.426 53.156 100.263 1.00 14.32 93 LEU A C 1
ATOM 641 O O . LEU A 1 94 ? 92.242 54.228 99.637 1.00 16.86 93 LEU A O 1
ATOM 646 N N . GLU A 1 95 ? 91.907 52.922 101.461 1.00 14.65 94 GLU A N 1
ATOM 647 C CA . GLU A 1 95 ? 91.149 53.922 102.182 1.00 16.28 94 GLU A CA 1
ATOM 648 C C . GLU A 1 95 ? 92.145 54.941 102.720 1.00 16.46 94 GLU A C 1
ATOM 649 O O . GLU A 1 95 ? 93.287 54.593 103.036 1.00 15.94 94 GLU A O 1
ATOM 655 N N . PHE A 1 96 ? 91.723 56.186 102.839 1.00 15.00 95 PHE A N 1
ATOM 656 C CA . PHE A 1 96 ? 92.542 57.223 103.408 1.00 16.62 95 PHE A CA 1
ATOM 657 C C . PHE A 1 96 ? 91.729 58.221 104.209 1.00 15.77 95 PHE A C 1
ATOM 658 O O . PHE A 1 96 ? 90.495 58.354 104.024 1.00 15.83 95 PHE A O 1
ATOM 666 N N . ASN A 1 97 ? 92.431 58.955 105.068 1.00 16.89 96 ASN A N 1
ATOM 667 C CA . ASN A 1 97 ? 91.850 60.054 105.770 1.00 16.9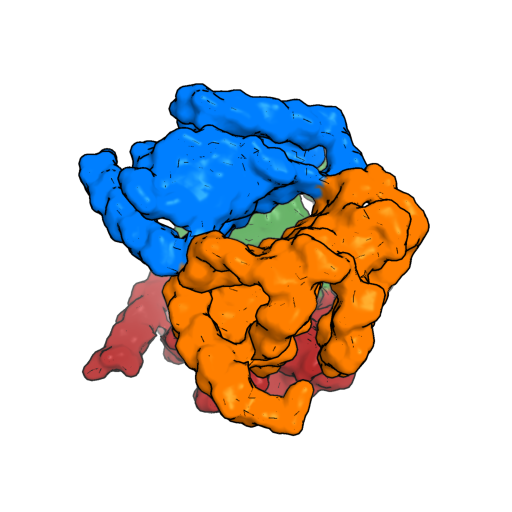0 96 ASN A CA 1
ATOM 668 C C . ASN A 1 97 ? 92.638 61.297 105.376 1.00 16.91 96 ASN A C 1
ATOM 669 O O . ASN A 1 97 ? 93.845 61.213 105.089 1.00 17.09 96 ASN A O 1
ATOM 674 N N . ALA A 1 98 ? 91.985 62.447 105.417 1.00 15.43 97 ALA A N 1
ATOM 675 C CA . ALA A 1 98 ? 92.687 63.711 105.172 1.00 14.10 97 ALA A CA 1
ATOM 676 C C . ALA A 1 98 ? 91.772 64.852 105.584 1.00 16.28 97 ALA A C 1
ATOM 677 O O . ALA A 1 98 ? 90.632 64.650 105.978 1.00 17.68 97 ALA A O 1
ATOM 679 N N . ASN A 1 99 ? 92.315 66.057 105.554 1.00 15.86 98 ASN A N 1
ATOM 680 C CA . ASN A 1 99 ? 91.519 67.221 105.830 1.00 15.86 98 ASN A CA 1
ATOM 681 C C . ASN A 1 99 ? 91.943 68.397 104.951 1.00 17.03 98 ASN A C 1
ATOM 682 O O . ASN A 1 99 ? 93.065 68.458 104.427 1.00 16.80 98 ASN A O 1
ATOM 695 N N . GLY A 1 101 ? 91.888 72.266 105.728 1.00 17.33 100 GLY A N 1
ATOM 696 C CA . GLY A 1 101 ? 91.628 73.154 106.851 1.00 18.86 100 GLY A CA 1
ATOM 697 C C . GLY A 1 101 ? 90.900 72.337 107.915 1.00 19.71 100 GLY A C 1
ATOM 698 O O . GLY A 1 101 ? 91.305 71.212 108.230 1.00 20.80 100 GLY A O 1
ATOM 699 N N A ASP A 1 102 ? 89.808 72.864 108.450 0.50 19.28 101 ASP A N 1
ATOM 700 N N B ASP A 1 102 ? 89.794 72.893 108.407 0.50 19.84 101 ASP A N 1
ATOM 701 C CA A ASP A 1 102 ? 89.086 72.173 109.512 0.50 20.92 101 ASP A CA 1
ATOM 702 C CA B ASP A 1 102 ? 88.980 72.315 109.473 0.50 21.59 101 ASP A CA 1
ATOM 703 C C A ASP A 1 102 ? 87.985 71.246 108.982 0.50 21.03 101 ASP A C 1
ATOM 704 C C B ASP A 1 102 ? 87.908 71.342 108.953 0.50 21.48 101 ASP A C 1
ATOM 705 O O A ASP A 1 102 ? 87.160 70.774 109.760 0.50 22.84 101 ASP A O 1
ATOM 706 O O B ASP A 1 102 ? 87.029 70.923 109.700 0.50 23.16 101 ASP A O 1
ATOM 715 N N . GLU A 1 103 ? 87.976 70.988 107.674 1.00 20.15 102 GLU A N 1
ATOM 716 C CA . GLU A 1 103 ? 86.995 70.097 107.046 1.00 21.29 102 GLU A CA 1
ATOM 717 C C . GLU A 1 103 ? 87.617 68.714 106.856 1.00 18.55 102 GLU A C 1
ATOM 718 O O . GLU A 1 103 ? 88.546 68.545 106.057 1.00 21.33 102 GLU A O 1
ATOM 724 N N . LEU A 1 104 ? 87.126 67.722 107.593 1.00 19.78 103 LEU A N 1
ATOM 725 C CA . LEU A 1 104 ? 87.694 66.391 107.500 1.00 18.96 103 LEU A CA 1
ATOM 726 C C . LEU A 1 104 ? 87.005 65.580 106.426 1.00 17.62 103 LEU A C 1
ATOM 727 O O . LEU A 1 104 ? 85.832 65.781 106.132 1.00 16.74 103 LEU A O 1
ATOM 732 N N . LEU A 1 105 ? 87.750 64.659 105.848 1.00 16.79 104 LEU A N 1
ATOM 733 C CA . LEU A 1 105 ? 87.191 63.735 104.886 1.00 16.13 104 LEU A CA 1
ATOM 734 C C . LEU A 1 105 ? 87.838 62.378 104.986 1.00 19.65 104 LEU A C 1
ATOM 735 O O . LEU A 1 105 ? 88.903 62.227 105.593 1.00 17.19 104 LEU A O 1
ATOM 740 N N . THR A 1 106 ? 87.174 61.400 104.380 1.00 15.97 105 THR A N 1
ATOM 741 C CA . THR A 1 106 ? 87.746 60.088 104.160 1.00 15.27 105 THR A CA 1
ATOM 742 C C . THR A 1 106 ? 87.517 59.776 102.686 1.00 17.06 105 THR A C 1
ATOM 743 O O . THR A 1 106 ? 86.731 60.455 102.013 1.00 17.82 105 THR A O 1
ATOM 747 N N . GLY A 1 107 ? 88.264 58.803 102.193 1.00 16.08 106 GLY A N 1
ATOM 748 C CA . GLY A 1 107 ? 88.151 58.435 100.786 1.00 17.68 106 GLY A CA 1
ATOM 749 C C . GLY A 1 107 ? 88.762 57.095 100.468 1.00 15.75 106 GLY A C 1
ATOM 750 O O . GLY A 1 107 ? 89.307 56.392 101.347 1.00 15.60 106 GLY A O 1
ATOM 751 N N . VAL A 1 108 ? 88.680 56.729 99.188 1.00 15.67 107 VAL A N 1
ATOM 752 C CA . VAL A 1 108 ? 89.401 55.552 98.713 1.00 16.08 107 VAL A CA 1
ATOM 753 C C . VAL A 1 108 ? 90.084 55.865 97.384 1.00 17.16 107 VAL A C 1
ATOM 754 O O . VAL A 1 108 ? 89.598 56.697 96.580 1.00 17.41 107 VAL A O 1
ATOM 758 N N . ASP A 1 109 ? 91.226 55.201 97.179 1.00 16.78 108 ASP A N 1
ATOM 759 C CA . ASP A 1 109 ? 91.863 55.118 95.862 1.00 15.67 108 ASP A CA 1
ATOM 760 C C . ASP A 1 109 ? 91.684 53.641 95.446 1.00 17.21 108 ASP A C 1
ATOM 761 O O . ASP A 1 109 ? 92.180 52.738 96.119 1.00 17.58 108 ASP A O 1
ATOM 766 N N . LEU A 1 110 ? 90.995 53.403 94.328 1.00 15.72 109 LEU A N 1
ATOM 767 C CA . LEU A 1 110 ? 90.910 52.077 93.757 1.00 15.52 109 LEU A CA 1
ATOM 768 C C . LEU A 1 110 ? 91.940 52.062 92.622 1.00 16.88 109 LEU A C 1
ATOM 769 O O . LEU A 1 110 ? 91.876 52.917 91.728 1.00 16.87 109 LEU A O 1
ATOM 774 N N . ILE A 1 111 ? 92.86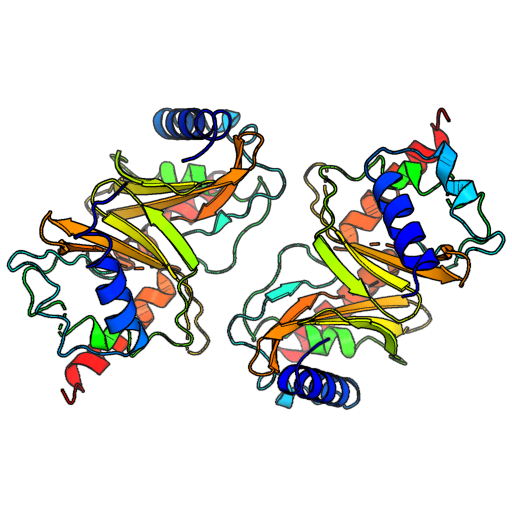9 51.112 92.668 1.00 16.65 110 ILE A N 1
ATOM 775 C CA . ILE A 1 111 ? 93.979 51.083 91.720 1.00 16.69 110 ILE A CA 1
ATOM 776 C C . ILE A 1 111 ? 94.083 49.711 91.089 1.00 16.38 110 ILE A C 1
ATOM 777 O O . ILE A 1 111 ? 94.208 48.701 91.793 1.00 18.39 110 ILE A O 1
ATOM 782 N N . GLU A 1 112 ? 94.030 49.668 89.755 1.00 14.86 111 GLU A N 1
ATOM 783 C CA . GLU A 1 112 ? 94.235 48.429 89.028 1.00 15.73 111 GLU A CA 1
ATOM 784 C C . GLU A 1 112 ? 95.564 48.483 88.291 1.00 15.84 111 GLU A C 1
ATOM 785 O O . GLU A 1 112 ? 95.936 49.540 87.750 1.00 15.59 111 GLU A O 1
ATOM 791 N N . PHE A 1 113 ? 96.259 47.356 88.292 1.00 16.83 112 PHE A N 1
ATOM 792 C CA . PHE A 1 113 ? 97.573 47.204 87.645 1.00 16.49 112 PHE A CA 1
ATOM 793 C C . PHE A 1 113 ? 97.519 46.164 86.578 1.00 19.55 112 PHE A C 1
ATOM 794 O O . PHE A 1 113 ? 96.778 45.195 86.709 1.00 17.97 112 PHE A O 1
ATOM 802 N N . ASN A 1 114 ? 98.325 46.325 85.530 1.00 17.90 113 ASN A N 1
ATOM 803 C CA . ASN A 1 114 ? 98.489 45.246 84.563 1.00 18.56 113 ASN A CA 1
ATOM 804 C C . ASN A 1 114 ? 99.637 44.319 84.977 1.00 20.19 113 ASN A C 1
ATOM 805 O O . ASN A 1 114 ? 100.293 44.531 86.004 1.00 18.38 113 ASN A O 1
ATOM 810 N N . ASP A 1 115 ? 99.896 43.279 84.182 1.00 23.11 114 ASP A N 1
ATOM 811 C CA . ASP A 1 115 ? 100.928 42.293 84.559 1.00 25.90 114 ASP A CA 1
ATOM 812 C C . ASP A 1 115 ? 102.327 42.872 84.591 1.00 24.69 114 ASP A C 1
ATOM 813 O O . ASP A 1 115 ? 103.201 42.336 85.275 1.00 27.16 114 ASP A O 1
ATOM 818 N N . ALA A 1 116 ? 102.540 43.953 83.850 1.00 24.83 115 ALA A N 1
ATOM 819 C CA . ALA A 1 116 ? 103.805 44.682 83.895 1.00 23.06 115 ALA A CA 1
ATOM 820 C C . ALA A 1 116 ? 103.963 45.552 85.171 1.00 22.92 115 ALA A C 1
ATOM 821 O O . ALA A 1 116 ? 104.995 46.194 85.332 1.00 26.09 115 ALA A O 1
ATOM 823 N N . GLY A 1 117 ? 102.953 45.604 86.048 1.00 21.64 116 GLY A N 1
ATOM 824 C CA . GLY A 1 117 ? 103.023 46.464 87.252 1.00 19.91 116 GLY A CA 1
ATOM 825 C C . GLY A 1 117 ? 102.775 47.943 87.007 1.00 19.23 116 GLY A C 1
ATOM 826 O O . GLY A 1 117 ? 103.216 48.787 87.781 1.00 17.47 116 GLY A O 1
ATOM 827 N N . LYS A 1 118 ? 102.055 48.256 85.933 1.00 14.85 117 LYS A N 1
ATOM 828 C CA . LYS A 1 118 ? 101.694 49.611 85.587 1.00 15.61 117 LYS A CA 1
ATOM 829 C C . LYS A 1 118 ? 100.204 49.835 85.854 1.00 15.36 117 LYS A C 1
ATOM 830 O O . LYS A 1 118 ? 99.375 48.940 85.686 1.00 16.78 117 LYS A O 1
ATOM 836 N N . ILE A 1 119 ? 99.874 51.070 86.226 1.00 14.45 118 ILE A N 1
ATOM 837 C CA . ILE A 1 119 ? 98.505 51.401 86.598 1.00 14.80 118 ILE A CA 1
ATOM 838 C C . ILE A 1 119 ? 97.652 51.586 85.359 1.00 15.35 118 ILE A C 1
ATOM 839 O O . ILE A 1 119 ? 97.945 52.473 84.531 1.00 15.25 118 ILE A O 1
ATOM 844 N N . THR A 1 120 ? 96.568 50.811 85.272 1.00 14.42 119 THR A N 1
ATOM 845 C CA . THR A 1 120 ? 95.624 50.883 84.165 1.00 15.07 119 THR A CA 1
ATOM 846 C C . THR A 1 120 ? 94.357 51.683 84.512 1.00 15.07 119 THR A C 1
ATOM 847 O O . THR A 1 120 ? 93.692 52.194 83.625 1.00 14.16 119 THR A O 1
ATOM 851 N N . ASP A 1 121 ? 94.035 51.739 85.795 1.00 15.64 120 ASP A N 1
ATOM 852 C CA . ASP A 1 121 ? 92.867 52.440 86.293 1.00 15.88 120 ASP A CA 1
ATOM 853 C C . ASP A 1 121 ? 93.111 53.007 87.658 1.00 15.13 120 ASP A C 1
ATOM 854 O O . ASP A 1 121 ? 93.627 52.314 88.511 1.00 17.11 120 ASP A O 1
ATOM 859 N N . LEU A 1 122 ? 92.701 54.260 87.863 1.00 14.64 121 LEU A N 1
ATOM 860 C CA . LEU A 1 122 ? 92.704 54.883 89.165 1.00 15.58 121 LEU A CA 1
ATOM 861 C C . LEU A 1 122 ? 91.332 55.541 89.347 1.00 17.64 121 LEU A C 1
ATOM 862 O O . LEU A 1 122 ? 90.950 56.364 88.522 1.00 16.16 121 LEU A O 1
ATOM 867 N N . VAL A 1 123 ? 90.619 55.181 90.418 1.00 14.90 122 VAL A N 1
ATOM 868 C CA . VAL A 1 123 ? 89.325 55.807 90.783 1.00 15.32 122 VAL A CA 1
ATOM 869 C C . VAL A 1 123 ? 89.542 56.437 92.162 1.00 15.26 122 VAL A C 1
ATOM 870 O O . VAL A 1 123 ? 90.073 55.753 93.063 1.00 17.14 122 VAL A O 1
ATOM 874 N N . VAL A 1 124 ? 89.132 57.703 92.318 1.00 16.56 123 VAL A N 1
ATOM 875 C CA . VAL A 1 124 ? 89.198 58.359 93.612 1.00 17.28 123 VAL A CA 1
ATOM 876 C C . VAL A 1 124 ? 87.790 58.775 94.030 1.00 18.37 123 VAL A C 1
ATOM 877 O O . VAL A 1 124 ? 87.067 59.376 93.226 1.00 18.90 123 VAL A O 1
ATOM 905 N N . ARG A 1 127 ? 84.265 61.400 100.865 1.00 15.38 126 ARG A N 1
ATOM 906 C CA . ARG A 1 127 ? 83.068 61.750 101.632 1.00 14.59 126 ARG A CA 1
ATOM 907 C C . ARG A 1 127 ? 83.526 62.659 102.771 1.00 16.99 126 ARG A C 1
ATOM 908 O O . ARG A 1 127 ? 84.674 62.558 103.238 1.00 15.10 126 ARG A O 1
ATOM 916 N N . PRO A 1 128 ? 82.643 63.560 103.212 1.00 16.66 127 PRO A N 1
ATOM 917 C CA . PRO A 1 128 ? 81.332 63.766 102.654 1.00 17.85 127 PRO A CA 1
ATOM 918 C C . PRO A 1 128 ? 81.373 64.581 101.357 1.00 17.59 127 PRO A C 1
ATOM 919 O O . PRO A 1 128 ? 82.273 65.388 101.145 1.00 17.08 127 PRO A O 1
ATOM 923 N N . ALA A 1 129 ? 80.346 64.401 100.532 1.00 17.75 128 ALA A N 1
ATOM 924 C CA . ALA A 1 129 ? 80.236 65.100 99.256 1.00 18.57 128 ALA A CA 1
ATOM 925 C C . ALA A 1 129 ? 80.392 66.616 99.322 1.00 17.05 128 ALA A C 1
ATOM 926 O O . ALA A 1 129 ? 81.008 67.218 98.419 1.00 17.01 128 ALA A O 1
ATOM 928 N N . SER A 1 130 ? 79.860 67.248 100.375 1.00 18.15 129 SER A N 1
ATOM 929 C CA . SER A 1 130 ? 79.907 68.694 100.484 1.00 18.39 129 SER A CA 1
ATOM 930 C C . SER A 1 130 ? 81.359 69.195 100.523 1.00 19.18 129 SER A C 1
ATOM 931 O O . SER A 1 130 ? 81.681 70.235 99.961 1.00 20.72 129 SER A O 1
ATOM 934 N N . VAL A 1 131 ? 82.223 68.429 101.184 1.00 19.52 130 VAL A N 1
ATOM 935 C CA . VAL A 1 131 ? 83.627 68.795 101.326 1.00 20.50 130 VAL A CA 1
ATOM 936 C C . VAL A 1 131 ? 84.339 68.609 99.995 1.00 21.29 130 VAL A C 1
ATOM 937 O O . VAL A 1 131 ? 85.206 69.402 99.628 1.00 22.46 130 VAL A O 1
ATOM 941 N N . VAL A 1 132 ? 83.945 67.585 99.245 1.00 20.74 131 VAL A N 1
ATOM 942 C CA . VAL A 1 132 ? 84.505 67.320 97.930 1.00 21.37 131 VAL A CA 1
ATOM 943 C C . VAL A 1 132 ? 84.190 68.480 96.979 1.00 20.06 131 VAL A C 1
ATOM 944 O O . VAL A 1 132 ? 85.018 68.876 96.154 1.00 21.06 131 VAL A O 1
ATOM 948 N N . ILE A 1 133 ? 82.983 69.028 97.090 1.00 20.80 132 ILE A N 1
ATOM 949 C CA . ILE A 1 133 ? 82.598 70.176 96.264 1.00 19.09 132 ILE A CA 1
ATOM 950 C C . ILE A 1 133 ? 83.572 71.359 96.542 1.00 18.18 132 ILE A C 1
ATOM 951 O O . ILE A 1 133 ? 84.090 71.974 95.618 1.00 21.36 132 ILE A O 1
ATOM 956 N N . ASP A 1 134 ? 83.812 71.629 97.827 1.00 19.25 133 ASP A N 1
ATOM 957 C CA . ASP A 1 134 ? 84.740 72.687 98.258 1.00 21.06 133 ASP A CA 1
ATOM 958 C C . ASP A 1 134 ? 86.156 72.422 97.728 1.00 20.09 133 ASP A C 1
ATOM 959 O O . ASP A 1 134 ? 86.834 73.296 97.181 1.00 20.77 133 ASP A O 1
ATOM 964 N N . LEU A 1 135 ? 86.614 71.204 97.940 1.00 17.80 134 LEU A N 1
ATOM 965 C CA . LEU A 1 135 ? 87.902 70.765 97.446 1.00 17.73 134 LEU A CA 1
ATOM 966 C C . LEU A 1 135 ? 88.092 70.987 95.944 1.00 19.97 134 LEU A C 1
ATOM 967 O O . LEU A 1 135 ? 89.151 71.443 95.496 1.00 18.75 134 LEU A O 1
ATOM 972 N N A SER A 1 136 ? 87.071 70.669 95.164 0.50 19.22 135 SER A N 1
ATOM 973 N N B SER A 1 136 ? 87.070 70.669 95.162 0.50 19.21 135 SER A N 1
ATOM 974 C CA A SER A 1 136 ? 87.152 70.787 93.707 0.50 20.64 135 SER A CA 1
ATOM 975 C CA B SER A 1 136 ? 87.155 70.789 93.704 0.50 20.61 135 SER A CA 1
ATOM 976 C C A SER A 1 136 ? 87.302 72.229 93.241 0.50 19.64 135 SER A C 1
ATOM 977 C C B SER A 1 136 ? 87.330 72.233 93.259 0.50 19.55 135 SER A C 1
ATOM 978 O O A SER A 1 136 ? 87.982 72.507 92.250 0.50 19.24 135 SER A O 1
ATOM 979 O O B SER A 1 136 ? 88.051 72.514 92.301 0.50 19.12 135 SER A O 1
ATOM 984 N N . VAL A 1 137 ? 86.656 73.151 93.939 1.00 19.82 136 VAL A N 1
ATOM 985 C CA . VAL A 1 137 ? 86.801 74.557 93.616 1.00 19.92 136 VAL A CA 1
ATOM 986 C C . VAL A 1 137 ? 88.260 74.969 93.846 1.00 21.50 136 VAL A C 1
ATOM 987 O O . VAL A 1 137 ? 88.871 75.660 93.017 1.00 17.74 136 VAL A O 1
ATOM 991 N N . GLU A 1 138 ? 88.831 74.551 94.970 1.00 20.19 137 GLU A N 1
ATOM 992 C CA . GLU A 1 138 ? 90.230 74.925 95.254 1.00 18.38 137 GLU A CA 1
ATOM 993 C C . GLU A 1 138 ? 91.209 74.257 94.280 1.00 21.43 137 GLU A C 1
ATOM 994 O O . GLU A 1 138 ? 92.180 74.878 93.826 1.00 22.19 137 GLU A O 1
ATOM 1000 N N . VAL A 1 139 ? 90.957 73.000 93.945 1.00 21.17 138 VAL A N 1
ATOM 1001 C CA . VAL A 1 139 ? 91.796 72.311 92.963 1.00 22.15 138 VAL A CA 1
ATOM 1002 C C . VAL A 1 139 ? 91.751 72.988 91.593 1.00 20.55 138 VAL A C 1
ATOM 1003 O O . VAL A 1 139 ? 92.780 73.172 90.936 1.00 21.61 138 VAL A O 1
ATOM 1007 N N . GLY A 1 140 ? 90.562 73.391 91.163 1.00 21.91 139 GLY A N 1
ATOM 1008 C CA . GLY A 1 140 ? 90.432 74.165 89.921 1.00 23.50 139 GLY A CA 1
ATOM 1009 C C . GLY A 1 140 ? 91.272 75.438 89.932 1.00 24.04 139 GLY A C 1
ATOM 1010 O O . GLY A 1 140 ? 91.960 75.726 88.955 1.00 25.10 139 GLY A O 1
ATOM 1011 N N . LYS A 1 141 ? 91.236 76.189 91.038 1.00 23.51 140 LYS A N 1
ATOM 1012 C CA . LYS A 1 141 ? 92.043 77.409 91.183 1.00 25.23 140 LYS A CA 1
ATOM 1013 C C . LYS A 1 141 ? 93.528 77.126 90.990 1.00 24.18 140 LYS A C 1
ATOM 1014 O O . LYS A 1 141 ? 94.248 77.832 90.272 1.00 24.61 140 LYS A O 1
ATOM 1020 N N . ARG A 1 142 ? 93.996 76.080 91.643 1.00 22.10 141 ARG A N 1
ATOM 1021 C CA . ARG A 1 142 ? 95.407 75.745 91.583 1.00 21.79 141 ARG A CA 1
ATOM 1022 C C . ARG A 1 142 ? 95.838 75.229 90.226 1.00 24.25 141 ARG A C 1
ATOM 1023 O O . ARG A 1 142 ? 96.974 75.444 89.824 1.00 26.89 141 ARG A O 1
ATOM 1031 N N . ILE A 1 143 ? 94.944 74.545 89.531 1.00 22.04 142 ILE A N 1
ATOM 1032 C CA . ILE A 1 143 ? 95.273 74.052 88.198 1.00 24.29 142 ILE A CA 1
ATOM 1033 C C . ILE A 1 143 ? 95.413 75.268 87.311 1.00 28.84 142 ILE A C 1
ATOM 1034 O O . ILE A 1 143 ? 96.388 75.397 86.568 1.00 31.34 142 ILE A O 1
ATOM 1039 N N . ALA A 1 144 ? 94.461 76.183 87.433 1.00 30.90 143 ALA A N 1
ATOM 1040 C CA . ALA A 1 144 ? 94.472 77.415 86.653 1.00 33.26 143 ALA A CA 1
ATOM 1041 C C . ALA A 1 144 ? 95.737 78.198 86.945 1.00 35.64 143 ALA A C 1
ATOM 1042 O O . ALA A 1 144 ? 96.436 78.612 86.029 1.00 38.22 143 ALA A O 1
ATOM 1044 N N . ALA A 1 145 ? 96.046 78.369 88.223 1.00 38.63 144 ALA A N 1
ATOM 1045 C CA . ALA A 1 145 ? 97.229 79.115 88.633 1.00 41.62 144 ALA A CA 1
ATOM 1046 C C . ALA A 1 145 ? 98.511 78.528 88.043 1.00 44.28 144 ALA A C 1
ATOM 1047 O O . ALA A 1 145 ? 99.406 79.264 87.628 1.00 44.74 144 ALA A O 1
ATOM 1049 N N . ALA A 1 146 ? 98.595 77.205 88.005 1.00 47.36 145 ALA A N 1
ATOM 1050 C CA . ALA A 1 146 ? 99.780 76.526 87.505 1.00 50.62 145 ALA A CA 1
ATOM 1051 C C . ALA A 1 146 ? 99.854 76.537 85.975 1.00 53.00 145 ALA A C 1
ATOM 1052 O O . ALA A 1 146 ? 100.921 76.284 85.410 1.00 54.28 145 ALA A O 1
ATOM 1054 N N . GLN A 1 147 ? 98.730 76.832 85.315 1.00 54.68 146 GLN A N 1
ATOM 1055 C CA . GLN A 1 147 ? 98.646 76.834 83.848 1.00 54.89 146 GLN A CA 1
ATOM 1056 C C . GLN A 1 147 ? 99.112 78.159 83.224 1.00 56.13 146 GLN A C 1
ATOM 1057 O O . GLN A 1 147 ? 99.540 79.082 83.923 1.00 57.93 146 GLN A O 1
ATOM 1059 N N . SER B 1 17 ? 92.740 36.440 103.742 1.00 44.97 16 SER B N 1
ATOM 1060 C CA . SER B 1 17 ? 91.469 35.814 103.222 1.00 44.34 16 SER B CA 1
ATOM 1061 C C . SER B 1 17 ? 90.475 35.566 104.379 1.00 43.09 16 SER B C 1
ATOM 1062 O O . SER B 1 17 ? 90.842 34.938 105.368 1.00 44.79 16 SER B O 1
ATOM 1064 N N . PRO B 1 18 ? 89.222 36.074 104.270 1.00 39.57 17 PRO B N 1
ATOM 1065 C CA . PRO B 1 18 ? 88.268 35.916 105.379 1.00 36.79 17 PRO B CA 1
ATOM 1066 C C . PRO B 1 18 ? 87.793 34.501 105.643 1.00 31.18 17 PRO B C 1
ATOM 1067 O O . PRO B 1 18 ? 87.712 33.700 104.723 1.00 29.91 17 PRO B O 1
ATOM 1071 N N . ASN B 1 19 ? 87.440 34.218 106.894 1.00 27.63 18 ASN B N 1
ATOM 1072 C CA . ASN B 1 19 ? 86.963 32.899 107.276 1.00 26.04 18 ASN B CA 1
ATOM 1073 C C . ASN B 1 19 ? 85.547 32.594 106.763 1.00 24.92 18 ASN B C 1
ATOM 1074 O O . ASN B 1 19 ? 84.895 33.440 106.092 1.00 21.07 18 ASN B O 1
ATOM 1079 N N . ALA B 1 20 ? 85.101 31.373 107.060 1.00 22.28 19 ALA B N 1
ATOM 1080 C CA . ALA B 1 20 ? 83.803 30.878 106.619 1.00 21.56 19 ALA B CA 1
ATOM 1081 C C . ALA B 1 20 ? 82.644 31.751 107.094 1.00 20.45 19 ALA B C 1
ATOM 1082 O O . ALA B 1 20 ? 81.692 31.998 106.341 1.00 20.74 19 ALA B O 1
ATOM 1084 N N . ALA B 1 21 ? 82.719 32.225 108.336 1.00 20.58 20 ALA B N 1
ATOM 1085 C CA . ALA B 1 21 ? 81.639 33.029 108.916 1.00 20.76 20 ALA B CA 1
ATOM 1086 C C . ALA B 1 21 ? 81.511 34.346 108.198 1.00 19.62 20 ALA B C 1
ATOM 1087 O O . ALA B 1 21 ? 80.409 34.772 107.888 1.00 19.89 20 ALA B O 1
ATOM 1089 N N . VAL B 1 22 ? 82.641 34.982 107.934 1.00 19.93 21 VAL B N 1
ATOM 1090 C CA . VAL B 1 22 ? 82.672 36.240 107.198 1.00 20.73 21 VAL B CA 1
ATOM 1091 C C . VAL B 1 22 ? 82.160 36.032 105.764 1.00 21.03 21 VAL B C 1
ATOM 1092 O O . VAL B 1 22 ? 81.334 36.788 105.285 1.00 18.15 21 VAL B O 1
ATOM 1096 N N . GLN B 1 23 ? 82.627 34.992 105.084 1.00 19.75 22 GLN B N 1
ATOM 1097 C CA . GLN B 1 23 ? 82.142 34.717 103.735 1.00 19.31 22 GLN B CA 1
ATOM 1098 C C . GLN B 1 23 ? 80.619 34.541 103.722 1.00 19.28 22 GLN B C 1
ATOM 1099 O O . GLN B 1 23 ? 79.934 35.028 102.797 1.00 18.98 22 GLN B O 1
ATOM 1105 N N A SER B 1 24 ? 80.093 33.854 104.734 0.50 18.97 23 SER B N 1
ATOM 1106 N N B SER B 1 24 ? 80.105 33.857 104.743 0.50 19.18 23 SER B N 1
ATOM 1107 C CA A SER B 1 24 ? 78.648 33.647 104.858 0.50 19.08 23 SER B CA 1
ATOM 1108 C CA B SER B 1 24 ? 78.669 33.622 104.894 0.50 19.54 23 SER B CA 1
ATOM 1109 C C A SER B 1 24 ? 77.933 34.973 105.104 0.50 16.85 23 SER B C 1
ATOM 1110 C C B SER B 1 24 ? 77.931 34.948 105.132 0.50 17.13 23 SER B C 1
ATOM 1111 O O A SER B 1 24 ? 76.842 35.206 104.582 0.50 16.01 23 SER B O 1
ATOM 1112 O O B SER B 1 24 ? 76.827 35.156 104.631 0.50 16.44 23 SER B O 1
ATOM 1117 N N . GLY B 1 25 ? 78.555 35.848 105.883 1.00 16.54 24 GLY B N 1
ATOM 1118 C CA . GLY B 1 25 ? 77.993 37.179 106.116 1.00 16.63 24 GLY B CA 1
ATOM 1119 C C . GLY B 1 25 ? 77.922 37.967 104.810 1.00 16.82 24 GLY B C 1
ATOM 1120 O O . GLY B 1 25 ? 76.931 38.633 104.539 1.00 17.39 24 GLY B O 1
ATOM 1121 N N . LEU B 1 26 ? 78.961 37.855 103.984 1.00 18.01 25 LEU B N 1
ATOM 1122 C CA . LEU B 1 26 ? 78.970 38.528 102.690 1.00 17.47 25 LEU B CA 1
ATOM 1123 C C . LEU B 1 26 ? 77.878 37.997 101.781 1.00 15.97 25 LEU B C 1
ATOM 1124 O O . LEU B 1 26 ? 77.216 38.753 101.089 1.00 15.05 25 LEU B O 1
ATOM 1129 N N . GLN B 1 27 ? 77.694 36.679 101.790 1.00 16.36 26 GLN B N 1
ATOM 1130 C CA . GLN B 1 27 ? 76.659 36.050 100.986 1.00 18.19 26 GLN B CA 1
ATOM 1131 C C . GLN B 1 27 ? 75.298 36.612 101.418 1.00 16.03 26 GLN B C 1
ATOM 1132 O O . GLN B 1 27 ? 74.458 36.932 100.582 1.00 13.04 26 GLN B O 1
ATOM 1138 N N . GLU B 1 28 ? 75.082 36.701 102.726 1.00 13.50 27 GLU B N 1
ATOM 1139 C CA . GLU B 1 28 ? 73.807 37.235 103.246 1.00 15.66 27 GLU B CA 1
ATOM 1140 C C . GLU B 1 28 ? 73.626 38.715 102.888 1.00 16.50 27 GLU B C 1
ATOM 1141 O O . GLU B 1 28 ? 72.509 39.126 102.549 1.00 16.82 27 GLU B O 1
ATOM 1147 N N . TRP B 1 29 ? 74.683 39.537 102.995 1.00 16.57 28 TRP B N 1
ATOM 1148 C CA . TRP B 1 29 ? 74.632 40.945 102.573 1.00 16.61 28 TRP B CA 1
ATOM 1149 C C . TRP B 1 29 ? 74.156 41.028 101.128 1.00 17.32 28 TRP B C 1
ATOM 1150 O O . TRP B 1 29 ? 73.231 41.760 100.799 1.00 15.16 28 TRP B O 1
ATOM 1161 N N . HIS B 1 30 ? 74.780 40.232 100.263 1.00 13.22 29 HIS B N 1
ATOM 1162 C CA . HIS B 1 30 ? 74.437 40.241 98.848 1.00 14.11 29 HIS B CA 1
ATOM 1163 C C . HIS B 1 30 ? 72.977 39.857 98.611 1.00 18.70 29 HIS B C 1
ATOM 1164 O O . HIS B 1 30 ? 72.308 40.487 97.792 1.00 20.10 29 HIS B O 1
ATOM 1171 N N . ARG B 1 31 ? 72.504 38.854 99.342 1.00 15.09 30 ARG B N 1
ATOM 1172 C CA . ARG B 1 31 ? 71.136 38.370 99.215 1.00 18.46 30 ARG B CA 1
ATOM 1173 C C . ARG B 1 31 ? 70.165 39.459 99.663 1.00 17.61 30 ARG B C 1
ATOM 1174 O O . ARG B 1 31 ? 69.150 39.708 98.995 1.00 16.74 30 ARG B O 1
ATOM 1182 N N . ILE B 1 32 ? 70.449 40.091 100.804 1.00 16.39 31 ILE B N 1
ATOM 1183 C CA . ILE B 1 32 ? 69.559 41.126 101.316 1.00 15.10 31 ILE B CA 1
ATOM 1184 C C . ILE B 1 32 ? 69.479 42.273 100.300 1.00 17.58 31 ILE B C 1
ATOM 1185 O O . ILE B 1 32 ? 68.389 42.804 100.022 1.00 18.55 31 ILE B O 1
ATOM 1190 N N . ILE B 1 33 ? 70.617 42.671 99.739 1.00 18.17 32 ILE B N 1
ATOM 1191 C CA . ILE B 1 33 ? 70.611 43.750 98.742 1.00 18.56 32 ILE B CA 1
ATOM 1192 C C . ILE B 1 33 ? 69.865 43.296 97.470 1.00 18.60 32 ILE B C 1
ATOM 1193 O O . ILE B 1 33 ? 68.955 43.992 96.994 1.00 20.81 32 ILE B O 1
ATOM 1198 N N . ALA B 1 34 ? 70.214 42.126 96.944 1.00 20.18 33 ALA B N 1
ATOM 1199 C CA . ALA B 1 34 ? 69.561 41.620 95.727 1.00 18.07 33 ALA B CA 1
ATOM 1200 C C . ALA B 1 34 ? 68.042 41.477 95.881 1.00 19.04 33 ALA B C 1
ATOM 1201 O O . ALA B 1 34 ? 67.290 41.748 94.944 1.00 20.69 33 ALA B O 1
ATOM 1203 N N . GLU B 1 35 ? 67.579 41.048 97.050 1.00 17.55 34 GLU B N 1
ATOM 1204 C CA . GLU B 1 35 ? 66.150 40.802 97.262 1.00 19.73 34 GLU B CA 1
ATOM 1205 C C . GLU B 1 35 ? 65.443 41.916 98.026 1.00 18.63 34 GLU B C 1
ATOM 1206 O O . GLU B 1 35 ? 64.244 41.808 98.305 1.00 22.17 34 GLU B O 1
ATOM 1212 N N . ALA B 1 36 ? 66.157 42.979 98.351 1.00 19.55 35 ALA B N 1
ATOM 1213 C CA . ALA B 1 36 ? 65.624 44.062 99.197 1.00 19.58 35 ALA B CA 1
ATOM 1214 C C . ALA B 1 36 ? 64.957 43.497 100.463 1.00 19.49 35 ALA B C 1
ATOM 1215 O O . ALA B 1 36 ? 63.860 43.927 100.867 1.00 21.06 35 ALA B O 1
ATOM 1217 N N . ASP B 1 37 ? 65.597 42.496 101.059 1.00 16.36 36 ASP B N 1
ATOM 1218 C CA . ASP B 1 37 ? 65.019 41.799 102.194 1.00 15.43 36 ASP B CA 1
ATOM 1219 C C . ASP B 1 37 ? 65.432 42.441 103.515 1.00 16.79 36 ASP B C 1
ATOM 1220 O O . ASP B 1 37 ? 66.129 41.846 104.344 1.00 17.30 36 ASP B O 1
ATOM 1225 N N . TRP B 1 38 ? 64.948 43.658 103.727 1.00 18.34 37 TRP B N 1
ATOM 1226 C CA . TRP B 1 38 ? 65.394 44.476 104.859 1.00 18.82 37 TRP B CA 1
ATOM 1227 C C . TRP B 1 38 ? 64.987 43.905 106.210 1.00 17.84 37 TRP B C 1
ATOM 1228 O O . TRP B 1 38 ? 65.647 44.151 107.203 1.00 18.69 37 TRP B O 1
ATOM 1239 N N . GLU B 1 39 ? 63.935 43.108 106.267 1.00 20.25 38 GLU B N 1
ATOM 1240 C CA . GLU B 1 39 ? 63.571 42.528 107.539 1.00 19.63 38 GLU B CA 1
ATOM 1241 C C . GLU B 1 39 ? 64.695 41.651 108.112 1.00 17.76 38 GLU B C 1
ATOM 1242 O O . GLU B 1 39 ? 64.757 41.437 109.326 1.00 17.34 38 GLU B O 1
ATOM 1248 N N A ARG B 1 40 ? 65.580 41.148 107.256 0.50 16.71 39 ARG B N 1
ATOM 1249 N N B ARG B 1 40 ? 65.561 41.133 107.241 0.50 17.19 39 ARG B N 1
ATOM 1250 C CA A ARG B 1 40 ? 66.658 40.281 107.727 0.50 16.48 39 ARG B CA 1
ATOM 1251 C CA B ARG B 1 40 ? 66.672 40.265 107.661 0.50 17.38 39 ARG B CA 1
ATOM 1252 C C A ARG B 1 40 ? 67.965 41.040 107.956 0.50 16.68 39 ARG B C 1
ATOM 1253 C C B ARG B 1 40 ? 67.955 41.041 107.969 0.50 16.96 39 ARG B C 1
ATOM 1254 O O A ARG B 1 40 ? 68.969 40.452 108.363 0.50 17.13 39 ARG B O 1
ATOM 1255 O O B ARG B 1 40 ? 68.932 40.461 108.453 0.50 17.02 39 ARG B O 1
ATOM 1270 N N . LEU B 1 41 ? 67.954 42.345 107.714 1.00 17.58 40 LEU B N 1
ATOM 1271 C CA . LEU B 1 41 ? 69.129 43.164 107.977 1.00 17.01 40 LEU B CA 1
ATOM 1272 C C . LEU B 1 41 ? 69.574 43.217 109.449 1.00 17.68 40 LEU B C 1
ATOM 1273 O O . LEU B 1 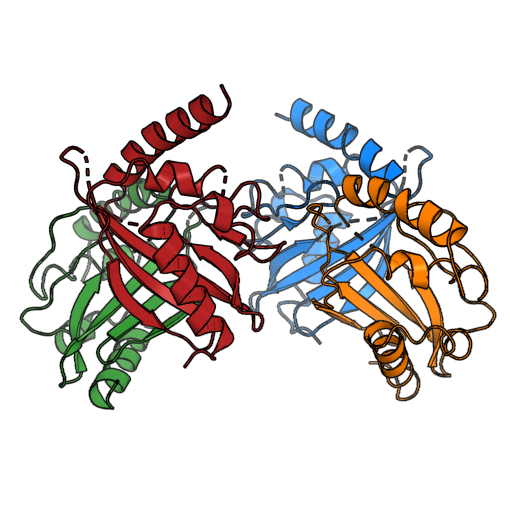41 ? 70.780 43.048 109.739 1.00 16.24 40 LEU B O 1
ATOM 1278 N N . PRO B 1 42 ? 68.642 43.454 110.392 1.00 13.96 41 PRO B N 1
ATOM 1279 C CA . PRO B 1 42 ? 69.175 43.500 111.771 1.00 14.95 41 PRO B CA 1
ATOM 1280 C C . PRO B 1 42 ? 69.991 42.304 112.261 1.00 16.53 41 PRO B C 1
ATOM 1281 O O . PRO B 1 42 ? 70.974 42.489 112.971 1.00 15.62 41 PRO B O 1
ATOM 1285 N N A ASP B 1 43 ? 69.592 41.090 111.894 0.50 15.86 42 ASP B N 1
ATOM 1286 N N B ASP B 1 43 ? 69.599 41.098 111.864 0.50 16.29 42 ASP B N 1
ATOM 1287 C CA A ASP B 1 43 ? 70.317 39.884 112.335 0.50 16.65 42 ASP B CA 1
ATOM 1288 C CA B ASP B 1 43 ? 70.312 39.893 112.291 0.50 17.52 42 ASP B CA 1
ATOM 1289 C C A ASP B 1 43 ? 71.719 39.765 111.723 0.50 16.74 42 ASP B C 1
ATOM 1290 C C B ASP B 1 43 ? 71.750 39.872 111.793 0.50 17.35 42 ASP B C 1
ATOM 1291 O O A ASP B 1 43 ? 72.542 38.994 112.216 0.50 18.31 42 ASP B O 1
ATOM 1292 O O B ASP B 1 43 ? 72.630 39.307 112.446 0.50 17.87 42 ASP B O 1
ATOM 1301 N N . LEU B 1 44 ? 71.976 40.523 110.657 1.00 16.26 43 LEU B N 1
ATOM 1302 C CA . LEU B 1 44 ? 73.312 40.566 110.021 1.00 15.60 43 LEU B CA 1
ATOM 1303 C C . LEU B 1 44 ? 74.250 41.588 110.646 1.00 17.76 43 LEU B C 1
ATOM 1304 O O . LEU B 1 44 ? 75.457 41.509 110.479 1.00 16.51 43 LEU B O 1
ATOM 1309 N N . LEU B 1 45 ? 73.687 42.537 111.378 1.00 15.67 44 LEU B N 1
ATOM 1310 C CA . LEU B 1 45 ? 74.452 43.626 111.950 1.00 15.07 44 LEU B CA 1
ATOM 1311 C C . LEU B 1 45 ? 74.875 43.318 113.379 1.00 16.63 44 LEU B C 1
ATOM 1312 O O . LEU B 1 45 ? 74.098 42.757 114.163 1.00 17.13 44 LEU B O 1
ATOM 1317 N N . ALA B 1 46 ? 76.090 43.733 113.729 1.00 15.83 45 ALA B N 1
ATOM 1318 C CA . ALA B 1 46 ? 76.527 43.707 115.123 1.00 16.73 45 ALA B CA 1
ATOM 1319 C C . ALA B 1 46 ? 75.800 44.846 115.868 1.00 17.78 45 ALA B C 1
ATOM 1320 O O . ALA B 1 46 ? 75.440 45.859 115.270 1.00 17.29 45 ALA B O 1
ATOM 1322 N N . GLU B 1 47 ? 75.620 44.689 117.184 1.00 19.65 46 GLU B N 1
ATOM 1323 C CA . GLU B 1 47 ? 74.891 45.667 117.976 1.00 18.43 46 GLU B CA 1
ATOM 1324 C C . GLU B 1 47 ? 75.579 47.019 117.929 1.00 17.30 46 GLU B C 1
ATOM 1325 O O . GLU B 1 47 ? 74.936 48.078 117.962 1.00 20.47 46 GLU B O 1
ATOM 1329 N N . ASP B 1 48 ? 76.895 46.966 117.859 1.00 20.27 47 ASP B N 1
ATOM 1330 C CA . ASP B 1 48 ? 77.719 48.176 117.888 1.00 21.27 47 ASP B CA 1
ATOM 1331 C C . ASP B 1 48 ? 78.161 48.671 116.499 1.00 20.24 47 ASP B C 1
ATOM 1332 O O . ASP B 1 48 ? 79.171 49.377 116.364 1.00 20.15 47 ASP B O 1
ATOM 1335 N N . VAL B 1 49 ? 77.410 48.308 115.470 1.00 17.71 48 VAL B N 1
ATOM 1336 C CA . VAL B 1 49 ? 77.776 48.659 114.120 1.00 15.82 48 VAL B CA 1
ATOM 1337 C C . VAL B 1 49 ? 77.911 50.168 113.941 1.00 16.64 48 VAL B C 1
ATOM 1338 O O . VAL B 1 49 ? 77.133 50.944 114.528 1.00 20.01 48 VAL B O 1
ATOM 1342 N N A VAL B 1 50 ? 78.910 50.560 113.153 0.50 15.16 49 VAL B N 1
ATOM 1343 N N B VAL B 1 50 ? 78.886 50.575 113.123 0.50 16.14 49 VAL B N 1
ATOM 1344 C CA A VAL B 1 50 ? 79.156 51.946 112.786 0.50 15.10 49 VAL B CA 1
ATOM 1345 C CA B VAL B 1 50 ? 79.089 51.983 112.783 0.50 16.49 49 VAL B CA 1
ATOM 1346 C C A VAL B 1 50 ? 78.772 52.079 111.294 0.50 14.40 49 VAL B C 1
ATOM 1347 C C B VAL B 1 50 ? 78.976 52.220 111.269 0.50 15.26 49 VAL B C 1
ATOM 1348 O O A VAL B 1 50 ? 78.937 51.119 110.529 0.50 15.81 49 VAL B O 1
ATOM 1349 O O B VAL B 1 50 ? 79.644 51.568 110.456 0.50 15.86 49 VAL B O 1
ATOM 1356 N N . PHE B 1 51 ? 78.169 53.216 110.920 1.00 13.87 50 PHE B N 1
ATOM 1357 C CA . PHE B 1 51 ? 77.806 53.482 109.543 1.00 15.11 50 PHE B CA 1
ATOM 1358 C C . PHE B 1 51 ? 78.233 54.888 109.129 1.00 16.02 50 PHE B C 1
ATOM 1359 O O . PHE B 1 51 ? 77.832 55.884 109.727 1.00 16.26 50 PHE B O 1
ATOM 1367 N N . SER B 1 52 ? 79.072 54.948 108.104 1.00 15.18 51 SER B N 1
ATOM 1368 C CA . SER B 1 52 ? 79.595 56.227 107.559 1.00 17.04 51 SER B CA 1
ATOM 1369 C C . SER B 1 52 ? 79.011 56.392 106.170 1.00 21.54 51 SER B C 1
ATOM 1370 O O . SER B 1 52 ? 79.223 55.535 105.292 1.00 20.16 51 SER B O 1
ATOM 1373 N N . ASN B 1 53 ? 78.238 57.453 105.969 1.00 20.91 52 ASN B N 1
ATOM 1374 C CA . ASN B 1 53 ? 77.513 57.552 104.717 1.00 20.77 52 ASN B CA 1
ATOM 1375 C C . ASN B 1 53 ? 78.130 58.580 103.806 1.00 20.53 52 ASN B C 1
ATOM 1376 O O . ASN B 1 53 ? 79.085 59.228 104.169 1.00 19.66 52 ASN B O 1
ATOM 1381 N N . PRO B 1 54 ? 77.644 58.665 102.562 1.00 20.03 53 PRO B N 1
ATOM 1382 C CA . PRO B 1 54 ? 78.340 59.517 101.594 1.00 19.29 53 PRO B CA 1
ATOM 1383 C C . PRO B 1 54 ? 78.231 61.017 101.734 1.00 19.54 53 PRO B C 1
ATOM 1384 O O . PRO B 1 54 ? 79.030 61.743 101.119 1.00 19.24 53 PRO B O 1
ATOM 1388 N N . SER B 1 55 ? 77.268 61.480 102.522 1.00 20.07 54 SER B N 1
ATOM 1389 C CA . SER B 1 55 ? 76.923 62.914 102.587 1.00 22.80 54 SER B CA 1
ATOM 1390 C C . SER B 1 55 ? 77.210 63.649 103.876 1.00 19.81 54 SER B C 1
ATOM 1391 O O . SER B 1 55 ? 77.244 64.888 103.877 1.00 19.67 54 SER B O 1
ATOM 1394 N N . THR B 1 56 ? 77.434 62.942 104.976 1.00 22.26 55 THR B N 1
ATOM 1395 C CA . THR B 1 56 ? 77.837 63.642 106.201 1.00 23.29 55 THR B CA 1
ATOM 1396 C C . THR B 1 56 ? 78.995 62.924 106.859 1.00 22.05 55 THR B C 1
ATOM 1397 O O . THR B 1 56 ? 79.136 61.703 106.750 1.00 20.85 55 THR B O 1
ATOM 1401 N N . PHE B 1 57 ? 79.872 63.678 107.491 1.00 20.45 56 PHE B N 1
ATOM 1402 C CA . PHE B 1 57 ? 81.081 63.090 108.037 1.00 19.94 56 PHE B CA 1
ATOM 1403 C C . PHE B 1 57 ? 80.868 62.237 109.282 1.00 19.78 56 PHE B C 1
ATOM 1404 O O . PHE B 1 57 ? 81.521 61.207 109.413 1.00 18.93 56 PHE B O 1
ATOM 1412 N N . ASP B 1 58 ? 80.015 62.674 110.216 1.00 20.56 57 ASP B N 1
ATOM 1413 C CA . ASP B 1 58 ? 79.887 61.927 111.472 1.00 20.76 57 ASP B CA 1
ATOM 1414 C C . ASP B 1 58 ? 79.253 60.592 111.253 1.00 19.18 57 ASP B C 1
ATOM 1415 O O . ASP B 1 58 ? 78.269 60.514 110.550 1.00 19.32 57 ASP B O 1
ATOM 1420 N N . PRO B 1 59 ? 79.804 59.538 111.863 1.00 19.75 58 PRO B N 1
ATOM 1421 C CA . PRO B 1 59 ? 79.149 58.240 111.721 1.00 19.75 58 PRO B CA 1
ATOM 1422 C C . PRO B 1 59 ? 77.855 58.126 112.495 1.00 19.10 58 PRO B C 1
ATOM 1423 O O . PRO B 1 59 ? 77.649 58.816 113.473 1.00 20.56 58 PRO B O 1
ATOM 1427 N N . TYR B 1 60 ? 77.008 57.229 112.034 1.00 16.58 59 TYR B N 1
ATOM 1428 C CA . TYR B 1 60 ? 75.845 56.782 112.772 1.00 18.77 59 TYR B CA 1
ATOM 1429 C C . TYR B 1 60 ? 76.202 55.513 113.535 1.00 17.59 59 TYR B C 1
ATOM 1430 O O . TYR B 1 60 ? 76.984 54.696 113.059 1.00 19.02 59 TYR B O 1
ATOM 1439 N N . HIS B 1 61 ? 75.658 55.350 114.737 1.00 17.43 60 HIS B N 1
ATOM 1440 C CA . HIS B 1 61 ? 75.889 54.168 115.555 1.00 16.28 60 HIS B CA 1
ATOM 1441 C C . HIS B 1 61 ? 74.626 53.344 115.759 1.00 17.91 60 HIS B C 1
ATOM 1442 O O . HIS B 1 61 ? 73.533 53.884 116.007 1.00 19.00 60 HIS B O 1
ATOM 1449 N N . GLY B 1 62 ? 74.781 52.029 115.692 1.00 18.50 61 GLY B N 1
ATOM 1450 C CA . GLY B 1 62 ? 73.698 51.132 116.010 1.00 19.04 61 GLY B CA 1
ATOM 1451 C C . GLY B 1 62 ? 72.885 50.698 114.826 1.00 17.13 61 GLY B C 1
ATOM 1452 O O . GLY B 1 62 ? 73.003 51.255 113.723 1.00 17.43 61 GLY B O 1
ATOM 1453 N N . LYS B 1 63 ? 72.006 49.739 115.061 1.00 18.28 62 LYS B N 1
ATOM 1454 C CA . LYS B 1 63 ? 71.227 49.198 113.972 1.00 15.82 62 LYS B CA 1
ATOM 1455 C C . LYS B 1 63 ? 70.135 50.086 113.412 1.00 15.05 62 LYS B C 1
ATOM 1456 O O . LYS B 1 63 ? 69.848 50.012 112.191 1.00 16.31 62 LYS B O 1
ATOM 1462 N N . GLY B 1 64 ? 69.493 50.866 114.279 1.00 15.85 63 GLY B N 1
ATOM 1463 C CA . GLY B 1 64 ? 68.394 51.741 113.858 1.00 16.74 63 GLY B CA 1
ATOM 1464 C C . GLY B 1 64 ? 68.694 52.640 112.668 1.00 14.34 63 GLY B C 1
ATOM 1465 O O . GLY B 1 64 ? 67.920 52.644 111.718 1.00 17.00 63 GLY B O 1
ATOM 1466 N N . PRO B 1 65 ? 69.752 53.461 112.751 1.00 17.43 64 PRO B N 1
ATOM 1467 C CA . PRO B 1 65 ? 70.050 54.317 111.620 1.00 16.20 64 PRO B CA 1
ATOM 1468 C C . PRO B 1 65 ? 70.234 53.568 110.312 1.00 18.16 64 PRO B C 1
ATOM 1469 O O . PRO B 1 65 ? 69.839 54.090 109.252 1.00 18.79 64 PRO B O 1
ATOM 1473 N N . LEU B 1 66 ? 70.817 52.362 110.342 1.00 17.34 65 LEU B N 1
ATOM 1474 C CA . LEU B 1 66 ? 71.001 51.600 109.095 1.00 16.88 65 LEU B CA 1
ATOM 1475 C C . LEU B 1 66 ? 69.673 51.055 108.555 1.00 18.46 65 LEU B C 1
ATOM 1476 O O . LEU B 1 66 ? 69.422 51.024 107.347 1.00 19.61 65 LEU B O 1
ATOM 1497 N N . VAL B 1 68 ? 66.868 52.475 108.911 1.00 16.96 67 VAL B N 1
ATOM 1498 C CA . VAL B 1 68 ? 66.130 53.587 108.328 1.00 17.51 67 VAL B CA 1
ATOM 1499 C C . VAL B 1 68 ? 66.730 54.023 107.002 1.00 18.71 67 VAL B C 1
ATOM 1500 O O . VAL B 1 68 ? 66.024 54.206 106.015 1.00 19.54 67 VAL B O 1
ATOM 1504 N N . ILE B 1 69 ? 68.059 54.170 106.973 1.00 18.64 68 ILE B N 1
ATOM 1505 C CA . ILE B 1 69 ? 68.719 54.815 105.830 1.00 18.00 68 ILE B CA 1
ATOM 1506 C C . ILE B 1 69 ? 68.977 53.884 104.660 1.00 19.00 68 ILE B C 1
ATOM 1507 O O . ILE B 1 69 ? 68.704 54.245 103.520 1.00 18.66 68 ILE B O 1
ATOM 1512 N N . LEU B 1 70 ? 69.487 52.681 104.914 1.00 19.27 69 LEU B N 1
ATOM 1513 C CA . LEU B 1 70 ? 69.828 51.799 103.784 1.00 21.56 69 LEU B CA 1
ATOM 1514 C C . LEU B 1 70 ? 68.725 51.460 102.825 1.00 20.11 69 LEU B C 1
ATOM 1515 O O . LEU B 1 70 ? 68.939 51.513 101.612 1.00 22.07 69 LEU B O 1
ATOM 1520 N N . PRO B 1 71 ? 67.541 51.081 103.316 1.00 19.48 70 PRO B N 1
ATOM 1521 C CA . PRO B 1 71 ? 66.492 50.769 102.349 1.00 20.43 70 PRO B CA 1
ATOM 1522 C C . PRO B 1 71 ? 66.175 51.976 101.473 1.00 20.25 70 PRO B C 1
ATOM 1523 O O . PRO B 1 71 ? 65.858 51.813 100.298 1.00 20.69 70 PRO B O 1
ATOM 1527 N N . ALA B 1 72 ? 66.248 53.183 102.038 1.00 17.48 71 ALA B N 1
ATOM 1528 C CA . ALA B 1 72 ? 65.961 54.397 101.267 1.00 19.12 71 ALA B CA 1
ATOM 1529 C C . ALA B 1 72 ? 67.042 54.656 100.228 1.00 20.18 71 ALA B C 1
ATOM 1530 O O . ALA B 1 72 ? 66.721 54.970 99.066 1.00 21.25 71 ALA B O 1
ATOM 1532 N N . VAL B 1 73 ? 68.297 54.494 100.621 1.00 19.55 72 VAL B N 1
ATOM 1533 C CA . VAL B 1 73 ? 69.413 54.688 99.677 1.00 20.52 72 VAL B CA 1
ATOM 1534 C C . VAL B 1 73 ? 69.239 53.704 98.520 1.00 20.09 72 VAL B C 1
ATOM 1535 O O . VAL B 1 73 ? 69.255 54.103 97.345 1.00 22.29 72 VAL B O 1
ATOM 1539 N N . PHE B 1 74 ? 69.048 52.428 98.818 1.00 22.24 73 PHE B N 1
ATOM 1540 C CA . PHE B 1 74 ? 68.918 51.448 97.736 1.00 20.58 73 PHE B CA 1
ATOM 1541 C C . PHE B 1 74 ? 67.664 51.648 96.899 1.00 23.15 73 PHE B C 1
ATOM 1542 O O . PHE B 1 74 ? 67.652 51.287 95.723 1.00 25.90 73 PHE B O 1
ATOM 1550 N N A SER B 1 75 ? 66.610 52.204 97.500 0.50 20.56 74 SER B N 1
ATOM 1551 N N B SER B 1 75 ? 66.599 52.203 97.483 0.50 20.31 74 SER B N 1
ATOM 1552 C CA A SER B 1 75 ? 65.383 52.513 96.769 0.50 22.32 74 SER B CA 1
ATOM 1553 C CA B SER B 1 75 ? 65.394 52.489 96.705 0.50 22.01 74 SER B CA 1
ATOM 1554 C C A SER B 1 75 ? 65.615 53.558 95.661 0.50 22.07 74 SER B C 1
ATOM 1555 C C B SER B 1 75 ? 65.667 53.526 95.609 0.50 21.82 74 SER B C 1
ATOM 1556 O O A SER B 1 75 ? 64.945 53.527 94.627 0.50 22.66 74 SER B O 1
ATOM 1557 O O B SER B 1 75 ? 65.079 53.463 94.529 0.50 22.23 74 SER B O 1
ATOM 1562 N N . VAL B 1 76 ? 66.551 54.477 95.885 1.00 20.81 75 VAL B N 1
ATOM 1563 C CA . VAL B 1 76 ? 66.866 55.541 94.918 1.00 22.32 75 VAL B CA 1
ATOM 1564 C C . VAL B 1 76 ? 67.830 55.083 93.840 1.00 21.89 75 VAL B C 1
ATOM 1565 O O . VAL B 1 76 ? 67.785 55.599 92.729 1.00 23.94 75 VAL B O 1
ATOM 1569 N N . LEU B 1 77 ? 68.668 54.093 94.112 1.00 21.26 76 LEU B N 1
ATOM 1570 C CA . LEU B 1 77 ? 69.670 53.677 93.138 1.00 20.87 76 LEU B CA 1
ATOM 1571 C C . LEU B 1 77 ? 69.028 52.795 92.088 1.00 22.25 76 LEU B C 1
ATOM 1572 O O . LEU B 1 77 ? 68.496 51.723 92.404 1.00 27.18 76 LEU B O 1
ATOM 1577 N N . GLU B 1 78 ? 69.045 53.252 90.838 1.00 17.30 77 GLU B N 1
ATOM 1578 C CA . GLU B 1 78 ? 68.497 52.487 89.748 1.00 16.95 77 GLU B CA 1
ATOM 1579 C C . GLU B 1 78 ? 69.601 51.698 89.028 1.00 16.57 77 GLU B C 1
ATOM 1580 O O . GLU B 1 78 ? 70.771 52.125 89.000 1.00 16.90 77 GLU B O 1
ATOM 1586 N N . ASN B 1 79 ? 69.228 50.573 88.422 1.00 18.31 78 ASN B N 1
ATOM 1587 C CA . ASN B 1 79 ? 70.188 49.740 87.693 1.00 18.58 78 ASN B CA 1
ATOM 1588 C C . ASN B 1 79 ? 71.412 49.423 88.545 1.00 17.92 78 ASN B C 1
ATOM 1589 O O . ASN B 1 79 ? 72.553 49.359 88.045 1.00 21.03 78 ASN B O 1
ATOM 1594 N N . PHE B 1 80 ? 71.181 49.199 89.837 1.00 15.46 79 PHE B N 1
ATOM 1595 C CA . PHE B 1 80 ? 72.270 48.865 90.736 1.00 15.51 79 PHE B CA 1
ATOM 1596 C C . PHE B 1 80 ? 72.976 47.591 90.334 1.00 16.64 79 PHE B C 1
ATOM 1597 O O . PHE B 1 80 ? 72.330 46.559 90.113 1.00 19.25 79 PHE B O 1
ATOM 1605 N N . GLN B 1 81 ? 74.295 47.664 90.178 1.00 16.39 80 GLN B N 1
ATOM 1606 C CA . GLN B 1 81 ? 75.101 46.538 89.781 1.00 18.81 80 GLN B CA 1
ATOM 1607 C C . GLN B 1 81 ? 76.434 46.529 90.488 1.00 17.79 80 GLN B C 1
ATOM 1608 O O . GLN B 1 81 ? 77.180 47.475 90.379 1.00 17.75 80 GLN B O 1
ATOM 1614 N N . TYR B 1 82 ? 76.746 45.459 91.214 1.00 17.32 81 TYR B N 1
ATOM 1615 C CA . TYR B 1 82 ? 78.090 45.311 91.769 1.00 17.12 81 TYR B CA 1
ATOM 1616 C C . TYR B 1 82 ? 79.121 45.058 90.663 1.00 17.73 81 TYR B C 1
ATOM 1617 O O . TYR B 1 82 ? 78.825 44.386 89.677 1.00 17.88 81 TYR B O 1
ATOM 1626 N N . ALA B 1 83 ? 80.291 45.685 90.819 1.00 17.49 82 ALA B N 1
ATOM 1627 C CA . ALA B 1 83 ? 81.374 45.602 89.851 1.00 17.44 82 ALA B CA 1
ATOM 1628 C C . ALA B 1 83 ? 82.615 44.977 90.533 1.00 17.50 82 ALA B C 1
ATOM 1629 O O . ALA B 1 83 ? 82.518 43.859 91.053 1.00 17.81 82 ALA B O 1
ATOM 1631 N N . ARG B 1 84 ? 83.758 45.648 90.539 1.00 19.02 83 ARG B N 1
ATOM 1632 C CA . ARG B 1 84 ? 84.980 45.053 91.086 1.00 18.93 83 ARG B CA 1
ATOM 1633 C C . ARG B 1 84 ? 84.875 44.884 92.600 1.00 19.42 83 ARG B C 1
ATOM 1634 O O . ARG B 1 84 ? 84.239 45.682 93.271 1.00 18.63 83 ARG B O 1
ATOM 1642 N N . HIS B 1 85 ? 85.483 43.832 93.117 1.00 17.04 84 HIS B N 1
ATOM 1643 C CA . HIS B 1 85 ? 85.509 43.621 94.548 1.00 18.33 84 HIS B CA 1
ATOM 1644 C C . HIS B 1 85 ? 86.883 43.212 95.045 1.00 16.00 84 HIS B C 1
ATOM 1645 O O . HIS B 1 85 ? 87.702 42.686 94.299 1.00 16.58 84 HIS B O 1
ATOM 1652 N N . PHE B 1 86 ? 87.097 43.481 96.332 1.00 13.49 85 PHE B N 1
ATOM 1653 C CA . PHE B 1 86 ? 88.420 43.441 96.960 1.00 15.09 85 PHE B CA 1
ATOM 1654 C C . PHE B 1 86 ? 88.205 42.988 98.378 1.00 15.05 85 PHE B C 1
ATOM 1655 O O . PHE B 1 86 ? 87.170 43.252 98.987 1.00 15.08 85 PHE B O 1
ATOM 1663 N N . SER B 1 87 ? 89.188 42.284 98.913 1.00 14.00 86 SER B N 1
ATOM 1664 C CA . SER B 1 87 ? 89.060 41.768 100.264 1.00 14.67 86 SER B CA 1
ATOM 1665 C C . SER B 1 87 ? 90.269 42.006 101.134 1.00 16.15 86 SER B C 1
ATOM 1666 O O . SER B 1 87 ? 91.400 42.205 100.658 1.00 14.06 86 SER B O 1
ATOM 1669 N N . SER B 1 88 ? 90.001 41.983 102.436 1.00 15.83 87 SER B N 1
ATOM 1670 C CA . SER B 1 88 ? 91.018 41.970 103.458 1.00 15.82 87 SER B CA 1
ATOM 1671 C C . SER B 1 88 ? 90.747 40.730 104.309 1.00 17.19 87 SER B C 1
ATOM 1672 O O . SER B 1 88 ? 89.880 39.905 103.982 1.00 18.46 87 SER B O 1
ATOM 1675 N N . LYS B 1 89 ? 91.447 40.600 105.425 1.00 18.68 88 LYS B N 1
ATOM 1676 C CA . LYS B 1 89 ? 91.230 39.437 106.297 1.00 19.32 88 LYS B CA 1
ATOM 1677 C C . LYS B 1 89 ? 89.827 39.395 106.914 1.00 20.45 88 LYS B C 1
ATOM 1678 O O . LYS B 1 89 ? 89.302 38.325 107.181 1.00 21.33 88 LYS B O 1
ATOM 1681 N N A SER B 1 90 ? 89.260 40.590 107.102 0.50 18.40 89 SER B N 1
ATOM 1682 N N B SER B 1 90 ? 89.184 40.528 107.130 0.50 18.32 89 SER B N 1
ATOM 1683 C CA A SER B 1 90 ? 88.046 40.827 107.884 0.50 18.54 89 SER B CA 1
ATOM 1684 C CA B SER B 1 90 ? 87.847 40.437 107.698 0.50 18.43 89 SER B CA 1
ATOM 1685 C C A SER B 1 90 ? 86.874 41.448 107.122 0.50 17.20 89 SER B C 1
ATOM 1686 C C B SER B 1 90 ? 86.909 41.505 107.153 0.50 17.20 89 SER B C 1
ATOM 1687 O O A SER B 1 90 ? 85.747 41.539 107.641 0.50 16.80 89 SER B O 1
ATOM 1688 O O B SER B 1 90 ? 86.008 41.983 107.855 0.50 16.91 89 SER B O 1
ATOM 1693 N N . GLY B 1 91 ? 87.126 41.879 105.894 1.00 16.76 90 GLY B N 1
ATOM 1694 C CA . GLY B 1 91 ? 86.195 42.742 105.218 1.00 16.80 90 GLY B CA 1
ATOM 1695 C C . GLY B 1 91 ? 86.405 42.842 103.720 1.00 16.20 90 GLY B C 1
ATOM 1696 O O . GLY B 1 91 ? 87.291 42.217 103.126 1.00 14.95 90 GLY B O 1
ATOM 1697 N N . TYR B 1 92 ? 85.577 43.685 103.131 1.00 13.80 91 TYR B N 1
ATOM 1698 C CA . TYR B 1 92 ? 85.512 43.793 101.694 1.00 15.18 91 TYR B CA 1
ATOM 1699 C C . TYR B 1 92 ? 85.265 45.199 101.248 1.00 15.63 91 TYR B C 1
ATOM 1700 O O . TYR B 1 92 ? 84.726 46.004 101.993 1.00 15.62 91 TYR B O 1
ATOM 1709 N N . VAL B 1 93 ? 85.668 45.483 100.008 1.00 15.42 92 VAL B N 1
ATOM 1710 C CA . VAL B 1 93 ? 85.194 46.693 99.330 1.00 15.20 92 VAL B CA 1
ATOM 1711 C C . VAL B 1 93 ? 84.496 46.250 98.051 1.00 16.08 92 VAL B C 1
ATOM 1712 O O . VAL B 1 93 ? 85.073 45.511 97.250 1.00 14.63 92 VAL B O 1
ATOM 1716 N N . LEU B 1 94 ? 83.253 46.699 97.886 1.00 14.62 93 LEU B N 1
ATOM 1717 C CA . LEU B 1 94 ? 82.418 46.278 96.779 1.00 14.33 93 LEU B CA 1
ATOM 1718 C C . LEU B 1 94 ? 82.113 47.529 95.996 1.00 14.27 93 LEU B C 1
ATOM 1719 O O . LEU B 1 94 ? 81.291 48.303 96.401 1.00 14.63 93 LEU B O 1
ATOM 1724 N N . GLU B 1 95 ? 82.732 47.668 94.821 1.00 15.99 94 GLU B N 1
ATOM 1725 C CA . GLU B 1 95 ? 82.418 48.747 93.902 1.00 15.97 94 GLU B CA 1
ATOM 1726 C C . GLU B 1 95 ? 81.046 48.469 93.273 1.00 13.78 94 GLU B C 1
ATOM 1727 O O . GLU B 1 95 ? 80.658 47.292 93.060 1.00 16.06 94 GLU B O 1
ATOM 1733 N N . PHE B 1 96 ? 80.330 49.553 92.945 1.00 15.38 95 PHE B N 1
ATOM 1734 C CA . PHE B 1 96 ? 79.068 49.416 92.241 1.00 16.86 95 PHE B CA 1
ATOM 1735 C C . PHE B 1 96 ? 78.871 50.554 91.265 1.00 16.09 95 PHE B C 1
ATOM 1736 O O . PHE B 1 96 ? 79.501 51.605 91.367 1.00 15.76 95 PHE B O 1
ATOM 1744 N N A ASN B 1 97 ? 78.008 50.290 90.279 0.50 13.88 96 ASN B N 1
ATOM 1745 N N B ASN B 1 97 ? 77.938 50.352 90.357 0.50 16.38 96 ASN B N 1
ATOM 1746 C CA A ASN B 1 97 ? 77.510 51.270 89.317 0.50 13.39 96 ASN B CA 1
ATOM 1747 C CA B ASN B 1 97 ? 77.527 51.402 89.472 0.50 17.37 96 ASN B CA 1
ATOM 1748 C C A ASN B 1 97 ? 76.019 51.452 89.602 0.50 14.91 96 ASN B C 1
ATOM 1749 C C B ASN B 1 97 ? 76.013 51.444 89.514 0.50 16.69 96 ASN B C 1
ATOM 1750 O O A ASN B 1 97 ? 75.362 50.522 90.073 0.50 13.62 96 ASN B 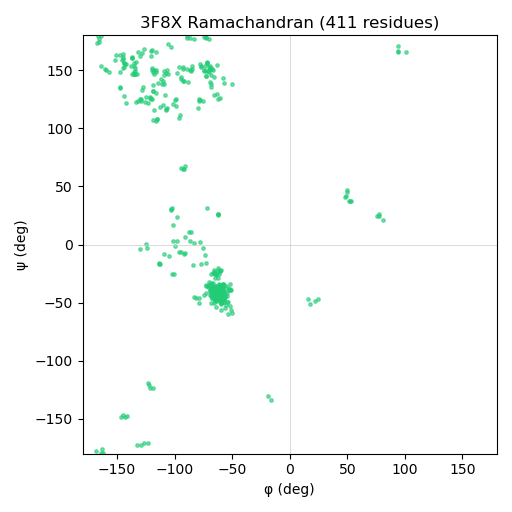O 1
ATOM 1751 O O B ASN B 1 97 ? 75.342 50.426 89.712 0.50 12.90 96 ASN B O 1
ATOM 1760 N N . ALA B 1 98 ? 75.480 52.629 89.300 1.00 15.31 97 ALA B N 1
ATOM 1761 C CA . ALA B 1 98 ? 74.031 52.868 89.394 1.00 15.28 97 ALA B CA 1
ATOM 1762 C C . ALA B 1 98 ? 73.745 54.237 88.773 1.00 15.80 97 ALA B C 1
ATOM 1763 O O . ALA B 1 98 ? 74.641 54.900 88.266 1.00 15.55 97 ALA B O 1
ATOM 1765 N N . ASN B 1 99 ? 72.478 54.614 88.766 1.00 18.23 98 ASN B N 1
ATOM 1766 C CA . ASN B 1 99 ? 72.045 55.929 88.296 1.00 16.32 98 ASN B CA 1
ATOM 1767 C C . ASN B 1 99 ? 70.833 56.375 89.122 1.00 16.14 98 ASN B C 1
ATOM 1768 O O . ASN B 1 99 ? 70.136 55.543 89.730 1.00 16.83 98 ASN B O 1
ATOM 1781 N N . GLY B 1 101 ? 67.895 58.606 87.848 1.00 16.50 100 GLY B N 1
ATOM 1782 C CA . GLY B 1 101 ? 67.441 59.229 86.621 1.00 16.74 100 GLY B CA 1
ATOM 1783 C C . GLY B 1 101 ? 68.625 59.307 85.668 1.00 15.60 100 GLY B C 1
ATOM 1784 O O . GLY B 1 101 ? 69.355 58.333 85.524 1.00 18.80 100 GLY B O 1
ATOM 1785 N N . ASP B 1 102 ? 68.863 60.478 85.091 1.00 17.43 101 ASP B N 1
ATOM 1786 C CA . ASP B 1 102 ? 69.953 60.627 84.138 1.00 17.89 101 ASP B CA 1
ATOM 1787 C C . ASP B 1 102 ? 71.290 60.958 84.785 1.00 19.99 101 ASP B C 1
ATOM 1788 O O . ASP B 1 102 ? 72.251 61.263 84.090 1.00 22.26 101 ASP B O 1
ATOM 1793 N N . GLU B 1 103 ? 71.359 60.859 86.109 1.00 16.06 102 GLU B N 1
ATOM 1794 C CA . GLU B 1 103 ? 72.578 61.148 86.842 1.00 16.86 102 GLU B CA 1
ATOM 1795 C C . GLU B 1 103 ? 73.303 59.826 87.088 1.00 16.78 102 GLU B C 1
ATOM 1796 O O . GLU B 1 103 ? 72.843 58.990 87.863 1.00 16.62 102 GLU B O 1
ATOM 1802 N N . LEU B 1 104 ? 74.419 59.631 86.399 1.00 15.31 103 LEU B N 1
ATOM 1803 C CA . LEU B 1 104 ? 75.170 58.384 86.564 1.00 15.06 103 LEU B CA 1
ATOM 1804 C C . LEU B 1 104 ? 76.109 58.502 87.773 1.00 15.30 103 LEU B C 1
ATOM 1805 O O . LEU B 1 104 ? 76.611 59.569 88.062 1.00 14.59 103 LEU B O 1
ATOM 1810 N N . LEU B 1 105 ? 76.383 57.377 88.409 1.00 14.59 104 LEU B N 1
ATOM 1811 C CA . LEU B 1 105 ? 77.291 57.363 89.533 1.00 15.31 104 LEU B CA 1
ATOM 1812 C C . LEU B 1 105 ? 77.995 56.013 89.668 1.00 14.25 104 LEU B C 1
ATOM 1813 O O . LEU B 1 105 ? 77.540 54.973 89.166 1.00 15.20 104 LEU B O 1
ATOM 1818 N N . THR B 1 106 ? 79.142 56.036 90.360 1.00 13.94 105 THR B N 1
ATOM 1819 C CA . THR B 1 106 ? 79.717 54.820 90.865 1.00 12.87 105 THR B CA 1
ATOM 1820 C C . THR B 1 106 ? 79.949 55.014 92.362 1.00 13.65 105 THR B C 1
ATOM 1821 O O . THR B 1 106 ? 79.907 56.127 92.893 1.00 15.09 105 THR B O 1
ATOM 1825 N N . GLY B 1 107 ? 80.242 53.916 93.027 1.00 14.79 106 GLY B N 1
ATOM 1826 C CA . GLY B 1 107 ? 80.473 53.997 94.450 1.00 15.52 106 GLY B CA 1
ATOM 1827 C C . GLY B 1 107 ? 81.100 52.752 95.010 1.00 15.29 106 GLY B C 1
ATOM 1828 O O . GLY B 1 107 ? 81.366 51.799 94.276 1.00 14.50 106 GLY B O 1
ATOM 1829 N N . VAL B 1 108 ? 81.358 52.773 96.328 1.00 12.99 107 VAL B N 1
ATOM 1830 C CA . VAL B 1 108 ? 81.763 51.552 97.034 1.00 14.08 107 VAL B CA 1
ATOM 1831 C C . VAL B 1 108 ? 81.004 51.377 98.338 1.00 13.78 107 VAL B C 1
ATOM 1832 O O . VAL B 1 108 ? 80.588 52.341 98.983 1.00 16.63 107 VAL B O 1
ATOM 1836 N N . ASP B 1 109 ? 80.823 50.096 98.666 1.00 13.68 108 ASP B N 1
ATOM 1837 C CA . ASP B 1 109 ? 80.425 49.639 100.006 1.00 15.12 108 ASP B CA 1
ATOM 1838 C C . ASP B 1 109 ? 81.673 48.987 100.608 1.00 16.19 108 ASP B C 1
ATOM 1839 O O . ASP B 1 109 ? 82.155 47.974 100.110 1.00 17.27 108 ASP B O 1
ATOM 1844 N N . LEU B 1 110 ? 82.189 49.561 101.687 1.00 17.80 109 LEU B N 1
ATOM 1845 C CA . LEU B 1 110 ? 83.277 48.976 102.462 1.00 17.00 109 LEU B CA 1
ATOM 1846 C C . LEU B 1 110 ? 82.615 48.365 103.665 1.00 16.78 109 LEU B C 1
ATOM 1847 O O . LEU B 1 110 ? 81.923 49.054 104.399 1.00 16.63 109 LEU B O 1
ATOM 1852 N N . ILE B 1 111 ? 82.792 47.059 103.831 1.00 15.38 110 ILE B N 1
ATOM 1853 C CA . ILE B 1 111 ? 82.073 46.319 104.841 1.00 16.62 110 ILE B CA 1
ATOM 1854 C C . ILE B 1 111 ? 83.051 45.507 105.664 1.00 16.46 110 ILE B C 1
ATOM 1855 O O . ILE B 1 111 ? 83.813 44.701 105.117 1.00 14.22 110 ILE B O 1
ATOM 1860 N N . GLU B 1 112 ? 83.015 45.701 106.975 1.00 15.87 111 GLU B N 1
ATOM 1861 C CA . GLU B 1 112 ? 83.852 44.946 107.896 1.00 16.49 111 GLU B CA 1
ATOM 1862 C C . GLU B 1 112 ? 82.979 44.033 108.711 1.00 15.66 111 GLU B C 1
ATOM 1863 O O . GLU B 1 112 ? 81.897 44.439 109.161 1.00 17.24 111 GLU B O 1
ATOM 1869 N N . PHE B 1 113 ? 83.453 42.799 108.896 1.00 15.04 112 PHE B N 1
ATOM 1870 C CA . PHE B 1 113 ? 82.749 41.806 109.681 1.00 17.08 112 PHE B CA 1
ATOM 1871 C C . PHE B 1 113 ? 83.564 41.371 110.889 1.00 17.09 112 PHE B C 1
ATOM 1872 O O . PHE B 1 113 ? 84.797 41.375 110.850 1.00 18.16 112 PHE B O 1
ATOM 1880 N N . ASN B 1 114 ? 82.867 40.985 111.953 1.00 15.95 113 ASN B N 1
ATOM 1881 C CA . ASN B 1 114 ? 83.528 40.390 113.093 1.00 16.39 113 ASN B CA 1
ATOM 1882 C C . ASN B 1 114 ? 83.646 38.897 112.835 1.00 17.87 113 ASN B C 1
ATOM 1883 O O . ASN B 1 114 ? 83.186 38.391 111.806 1.00 18.48 113 ASN B O 1
ATOM 1888 N N . ASP B 1 115 ? 84.273 38.191 113.763 1.00 21.34 114 ASP B N 1
ATOM 1889 C CA . ASP B 1 115 ? 84.487 36.761 113.615 1.00 24.30 114 ASP B CA 1
ATOM 1890 C C . ASP B 1 115 ? 83.244 35.908 113.539 1.00 23.86 114 ASP B C 1
ATOM 1891 O O . ASP B 1 115 ? 83.319 34.771 113.052 1.00 25.74 114 ASP B O 1
ATOM 1896 N N . ALA B 1 116 ? 82.130 36.426 114.047 1.00 22.33 115 ALA B N 1
ATOM 1897 C CA . ALA B 1 116 ? 80.842 35.743 114.000 1.00 21.50 115 ALA B CA 1
ATOM 1898 C C . ALA B 1 116 ? 80.104 36.029 112.691 1.00 22.08 115 ALA B C 1
ATOM 1899 O O . ALA B 1 116 ? 78.954 35.631 112.534 1.00 24.90 115 ALA B O 1
ATOM 1901 N N . GLY B 1 117 ? 80.734 36.775 111.786 1.00 21.47 116 GLY B N 1
ATOM 1902 C CA . GLY B 1 117 ? 80.138 37.084 110.492 1.00 19.70 116 GLY B CA 1
ATOM 1903 C C . GLY B 1 117 ? 79.078 38.166 110.505 1.00 19.17 116 GLY B C 1
ATOM 1904 O O . GLY B 1 117 ? 78.203 38.172 109.637 1.00 20.66 116 GLY B O 1
ATOM 1905 N N . LYS B 1 118 ? 79.165 39.070 111.479 1.00 16.98 117 LYS B N 1
ATOM 1906 C CA . LYS B 1 118 ? 78.243 40.196 111.590 1.00 16.69 117 LYS B CA 1
ATOM 1907 C C . LYS B 1 118 ? 78.948 41.505 111.249 1.00 16.73 117 LYS B C 1
ATOM 1908 O O . LYS B 1 118 ? 80.148 41.669 111.524 1.00 17.29 117 LYS B O 1
ATOM 1914 N N . ILE B 1 119 ? 78.196 42.409 110.648 1.00 15.49 118 ILE B N 1
ATOM 1915 C CA . ILE B 1 119 ? 78.748 43.666 110.190 1.00 15.60 118 ILE B CA 1
ATOM 1916 C C . ILE B 1 119 ? 79.007 44.618 111.339 1.00 16.68 118 ILE B C 1
ATOM 1917 O O . ILE B 1 119 ? 78.107 44.982 112.087 1.00 16.01 118 ILE B O 1
ATOM 1922 N N . THR B 1 120 ? 80.264 45.046 111.437 1.00 16.01 119 THR B N 1
ATOM 1923 C CA . THR B 1 120 ? 80.707 45.985 112.448 1.00 15.63 119 THR B CA 1
ATOM 1924 C C . THR B 1 120 ? 80.914 47.389 111.900 1.00 16.06 119 THR B C 1
ATOM 1925 O O . THR B 1 120 ? 80.873 48.363 112.653 1.00 16.17 119 THR B O 1
ATOM 1929 N N A ASP B 1 121 ? 81.178 47.479 110.595 0.50 14.20 120 ASP B N 1
ATOM 1930 N N B ASP B 1 121 ? 81.139 47.523 110.597 0.50 15.21 120 ASP B N 1
ATOM 1931 C CA A ASP B 1 121 ? 81.402 48.750 109.932 0.50 15.20 120 ASP B CA 1
ATOM 1932 C CA B ASP B 1 121 ? 81.300 48.846 110.014 0.50 15.59 120 ASP B CA 1
ATOM 1933 C C A ASP B 1 121 ? 80.839 48.716 108.533 0.50 15.38 120 ASP B C 1
ATOM 1934 C C B ASP B 1 121 ? 80.932 48.795 108.560 0.50 15.73 120 ASP B C 1
ATOM 1935 O O A ASP B 1 121 ? 81.016 47.734 107.806 0.50 14.89 120 ASP B O 1
ATOM 1936 O O B ASP B 1 121 ? 81.343 47.887 107.835 0.50 16.78 120 ASP B O 1
ATOM 1945 N N . LEU B 1 122 ? 80.137 49.774 108.164 1.00 14.92 121 LEU B N 1
ATOM 1946 C CA . LEU B 1 122 ? 79.715 49.952 106.783 1.00 15.08 121 LEU B CA 1
ATOM 1947 C C . LEU B 1 122 ? 80.061 51.396 106.407 1.00 15.37 121 LEU B C 1
ATOM 1948 O O . LEU B 1 122 ? 79.615 52.356 107.041 1.00 17.68 121 LEU B O 1
ATOM 1953 N N . VAL B 1 123 ? 80.885 51.550 105.367 1.00 15.69 122 VAL B N 1
ATOM 1954 C CA . VAL B 1 123 ? 81.144 52.844 104.796 1.00 16.64 122 VAL B CA 1
ATOM 1955 C C . VAL B 1 123 ? 80.644 52.869 103.367 1.00 18.48 122 VAL B C 1
ATOM 1956 O O . VAL B 1 123 ? 80.924 51.964 102.585 1.00 16.90 122 VAL B O 1
ATOM 1960 N N . VAL B 1 124 ? 79.883 53.896 103.027 1.00 15.36 123 VAL B N 1
ATOM 1961 C CA . VAL B 1 124 ? 79.399 54.012 101.648 1.00 16.28 123 VAL B CA 1
ATOM 1962 C C . VAL B 1 124 ? 79.911 55.329 101.079 1.00 18.81 123 VAL B C 1
ATOM 1963 O O . VAL B 1 124 ? 79.719 56.376 101.693 1.00 18.65 123 VAL B O 1
ATOM 1983 N N . ARG B 1 127 ? 80.463 58.722 93.780 1.00 13.98 126 ARG B N 1
ATOM 1984 C CA . ARG B 1 127 ? 80.994 59.800 92.938 1.00 14.48 126 ARG B CA 1
ATOM 1985 C C . ARG B 1 127 ? 80.160 59.884 91.681 1.00 15.15 126 ARG B C 1
ATOM 1986 O O . ARG B 1 127 ? 79.603 58.895 91.244 1.00 16.82 126 ARG B O 1
ATOM 1994 N N . PRO B 1 128 ? 80.053 61.086 91.091 1.00 13.83 127 PRO B N 1
ATOM 1995 C CA . PRO B 1 128 ? 80.621 62.353 91.493 1.00 15.23 127 PRO B CA 1
ATOM 1996 C C . PRO B 1 128 ? 79.853 62.996 92.663 1.00 16.43 127 PRO B C 1
ATOM 1997 O O . PRO B 1 128 ? 78.676 62.718 92.884 1.00 15.19 127 PRO B O 1
ATOM 2001 N N . ALA B 1 129 ? 80.545 63.809 93.438 1.00 14.68 128 ALA B N 1
ATOM 2002 C CA . ALA B 1 129 ? 79.950 64.485 94.615 1.00 15.21 128 ALA B CA 1
ATOM 2003 C C . ALA B 1 129 ? 78.635 65.215 94.309 1.00 14.09 128 ALA B C 1
ATOM 2004 O O . ALA B 1 129 ? 77.704 65.184 95.127 1.00 13.91 128 ALA B O 1
ATOM 2006 N N . SER B 1 130 ? 78.551 65.863 93.143 1.00 16.41 129 SER B N 1
ATOM 2007 C CA . SER B 1 130 ? 77.357 66.669 92.789 1.00 16.51 129 SER B CA 1
ATOM 2008 C C . SER B 1 130 ? 76.124 65.772 92.776 1.00 18.81 129 SER B C 1
ATOM 2009 O O . SER B 1 130 ? 75.054 66.157 93.235 1.00 16.83 129 SER B O 1
ATOM 2012 N N . VAL B 1 131 ? 76.288 64.542 92.292 1.00 15.34 130 VAL B N 1
ATOM 2013 C CA . VAL B 1 131 ? 75.166 63.588 92.254 1.00 18.26 130 VAL B CA 1
ATOM 2014 C C . VAL B 1 131 ? 74.794 63.132 93.680 1.00 17.61 130 VAL B C 1
ATOM 2015 O O . VAL B 1 131 ? 73.610 62.957 94.014 1.00 16.96 130 VAL B O 1
ATOM 2019 N N . VAL B 1 132 ? 75.787 62.997 94.551 1.00 15.21 131 VAL B N 1
ATOM 2020 C CA . VAL B 1 132 ? 75.544 62.570 95.927 1.00 17.00 131 VAL B CA 1
ATOM 2021 C C . VAL B 1 132 ? 74.705 63.635 96.641 1.00 16.46 131 VAL B C 1
ATOM 2022 O O . VAL B 1 132 ? 73.808 63.279 97.418 1.00 19.58 131 VAL B O 1
ATOM 2026 N N . ILE B 1 133 ? 74.940 64.914 96.331 1.00 16.95 132 ILE B N 1
ATOM 2027 C CA . ILE B 1 133 ? 74.179 66.014 96.913 1.00 16.70 132 ILE B CA 1
ATOM 2028 C C . ILE B 1 133 ? 72.702 65.829 96.551 1.00 17.28 132 ILE B C 1
ATOM 2029 O O . ILE B 1 133 ? 71.833 65.856 97.423 1.00 18.56 132 ILE B O 1
ATOM 2034 N N . ASP B 1 134 ? 72.435 65.608 95.269 1.00 16.87 133 ASP B N 1
ATOM 2035 C CA . ASP B 1 134 ? 71.060 65.353 94.796 1.00 17.29 133 ASP B CA 1
ATOM 2036 C C . ASP B 1 134 ? 70.436 64.102 95.388 1.00 18.55 133 ASP B C 1
ATOM 2037 O O . ASP B 1 134 ? 69.265 64.099 95.804 1.00 16.95 133 ASP B O 1
ATOM 2042 N N . LEU B 1 135 ? 71.201 63.016 95.395 1.00 18.27 134 LEU B N 1
ATOM 2043 C CA . LEU B 1 135 ? 70.705 61.761 95.928 1.00 18.50 134 LEU B CA 1
ATOM 2044 C C . LEU B 1 135 ? 70.333 61.868 97.403 1.00 19.53 134 LEU B C 1
ATOM 2045 O O . LEU B 1 135 ? 69.305 61.293 97.841 1.00 17.95 134 LEU B O 1
ATOM 2050 N N A SER B 1 136 ? 71.118 62.624 98.164 0.55 16.25 135 SER B N 1
ATOM 2051 N N B SER B 1 136 ? 71.139 62.605 98.167 0.15 17.61 135 SER B N 1
ATOM 2052 N N C SER B 1 136 ? 71.138 62.598 98.180 0.30 17.78 135 SER B N 1
ATOM 2053 C CA A SER B 1 136 ? 70.875 62.739 99.593 0.55 16.39 135 SER B CA 1
ATOM 2054 C CA B SER B 1 136 ? 70.906 62.769 99.600 0.15 16.96 135 SER B CA 1
ATOM 2055 C CA C SER B 1 136 ? 70.877 62.748 99.615 0.30 17.92 135 SER B CA 1
ATOM 2056 C C A SER B 1 136 ? 69.580 63.498 99.909 0.55 17.42 135 SER B C 1
ATOM 2057 C C B SER B 1 136 ? 69.577 63.472 99.886 0.15 17.42 135 SER B C 1
ATOM 2058 C C C SER B 1 136 ? 69.552 63.460 99.880 0.30 18.02 135 SER B C 1
ATOM 2059 O O A SER B 1 136 ? 68.885 63.186 100.879 0.55 18.38 135 SER B O 1
ATOM 2060 O O B SER B 1 136 ? 68.870 63.103 100.827 0.15 17.60 135 SER B O 1
ATOM 2061 O O C SER B 1 136 ? 68.817 63.080 100.795 0.30 18.12 135 SER B O 1
ATOM 2068 N N . VAL B 1 137 ? 69.237 64.476 99.079 1.00 17.43 136 VAL B N 1
ATOM 2069 C CA . VAL B 1 137 ? 67.947 65.157 99.217 1.00 17.61 136 VAL B CA 1
ATOM 2070 C C . VAL B 1 137 ? 66.806 64.142 99.007 1.00 19.61 136 VAL B C 1
ATOM 2071 O O . VAL B 1 137 ? 65.854 64.093 99.790 1.00 18.48 136 VAL B O 1
ATOM 2075 N N . GLU B 1 138 ? 66.905 63.314 97.972 1.00 16.90 137 GLU B N 1
ATOM 2076 C CA . GLU B 1 138 ? 65.835 62.369 97.690 1.00 18.70 137 GLU B CA 1
ATOM 2077 C C . GLU B 1 138 ? 65.757 61.301 98.771 1.00 18.05 137 GLU B C 1
ATOM 2078 O O . GLU B 1 138 ? 64.670 60.883 99.153 1.00 17.73 137 GLU B O 1
ATOM 2084 N N . VAL B 1 139 ? 66.905 60.884 99.296 1.00 17.79 138 VAL B N 1
ATOM 2085 C CA . VAL B 1 139 ? 66.928 59.862 100.355 1.00 17.30 138 VAL B CA 1
ATOM 2086 C C . VAL B 1 139 ? 66.177 60.382 101.566 1.00 18.26 138 VAL B C 1
ATOM 2087 O O . VAL B 1 139 ? 65.388 59.655 102.196 1.00 19.67 138 VAL B O 1
ATOM 2091 N N . GLY B 1 140 ? 66.389 61.655 101.896 1.00 16.95 139 GLY B N 1
ATOM 2092 C CA . GLY B 1 140 ? 65.648 62.267 102.982 1.00 20.30 139 GLY B CA 1
ATOM 2093 C C . GLY B 1 140 ? 64.148 62.185 102.784 1.00 20.73 139 GLY B C 1
ATOM 2094 O O . GLY B 1 140 ? 63.394 61.883 103.707 1.00 20.05 139 GLY B O 1
ATOM 2095 N N . LYS B 1 141 ? 63.707 62.442 101.561 1.00 19.25 140 LYS B N 1
ATOM 2096 C CA . LYS B 1 141 ? 62.290 62.373 101.260 1.00 17.73 140 LYS B CA 1
ATOM 2097 C C . LYS B 1 141 ? 61.770 60.940 101.337 1.00 18.27 140 LYS B C 1
ATOM 2098 O O . LYS B 1 141 ? 60.642 60.721 101.793 1.00 20.79 140 LYS B O 1
ATOM 2104 N N . ARG B 1 142 ? 62.552 59.983 100.879 1.00 17.86 141 ARG B N 1
ATOM 2105 C CA . ARG B 1 142 ? 62.195 58.568 100.892 1.00 18.05 141 ARG B CA 1
ATOM 2106 C C . ARG B 1 142 ? 62.024 58.068 102.322 1.00 20.92 141 ARG B C 1
ATOM 2107 O O . ARG B 1 142 ? 61.145 57.262 102.587 1.00 19.32 141 ARG B O 1
ATOM 2115 N N . ILE B 1 143 ? 62.891 58.537 103.216 1.00 20.32 142 ILE B N 1
ATOM 2116 C CA . ILE B 1 143 ? 62.824 58.175 104.627 1.00 18.51 142 ILE B CA 1
ATOM 2117 C C . ILE B 1 143 ? 61.526 58.724 105.223 1.00 21.57 142 ILE B C 1
ATOM 2118 O O . ILE B 1 143 ? 60.769 57.985 105.884 1.00 20.60 142 ILE B O 1
ATOM 2123 N N . ALA B 1 144 ? 61.240 60.002 104.976 1.00 21.16 143 ALA B N 1
ATOM 2124 C CA . ALA B 1 144 ? 59.962 60.570 105.455 1.00 23.00 143 ALA B CA 1
ATOM 2125 C C . ALA B 1 144 ? 58.744 59.794 104.909 1.00 25.86 143 ALA B C 1
ATOM 2126 O O . ALA B 1 144 ? 57.758 59.605 105.631 1.00 26.96 143 ALA B O 1
ATOM 2128 N N . ALA B 1 145 ? 58.831 59.273 103.684 1.00 25.54 144 ALA B N 1
ATOM 2129 C CA . ALA B 1 145 ? 57.707 58.545 103.062 1.00 23.98 144 ALA B CA 1
ATOM 2130 C C . ALA B 1 145 ? 57.680 57.038 103.284 1.00 23.82 144 ALA B C 1
ATOM 2131 O O . ALA B 1 145 ? 56.841 56.342 102.699 1.00 24.39 144 ALA B O 1
ATOM 2133 N N . ALA B 1 146 ? 58.572 56.517 104.121 1.00 22.40 145 ALA B N 1
ATOM 2134 C CA . ALA B 1 146 ? 58.692 55.061 104.260 1.00 23.30 145 ALA B CA 1
ATOM 2135 C C . ALA B 1 146 ? 57.356 54.432 104.676 1.00 22.28 145 ALA B C 1
ATOM 2136 O O . ALA B 1 146 ? 56.657 54.989 105.525 1.00 23.83 145 ALA B O 1
ATOM 2138 N N . GLN B 1 147 ? 57.026 53.280 104.087 1.00 22.70 146 GLN B N 1
ATOM 2139 C CA . GLN B 1 147 ? 55.808 52.553 104.430 1.00 24.99 146 GLN B CA 1
ATOM 2140 C C . GLN B 1 147 ? 56.106 51.323 105.290 1.00 27.07 146 GLN B C 1
ATOM 2141 O O . GLN B 1 147 ? 55.193 50.696 105.844 1.00 27.79 146 GLN B O 1
ATOM 2147 N N . SER B 1 148 ? 57.383 50.983 105.414 1.00 29.76 147 SER B N 1
ATOM 2148 C CA . SER B 1 148 ? 57.801 49.925 106.332 1.00 31.24 147 SER B CA 1
ATOM 2149 C C . SER B 1 148 ? 59.315 49.991 106.385 1.00 29.74 147 SER B C 1
ATOM 2150 O O . SER B 1 148 ? 59.950 49.109 106.969 1.00 28.25 147 SER B O 1
ATOM 2154 N N . PRO C 1 18 ? 82.474 30.726 60.382 1.00 31.46 17 PRO C N 1
ATOM 2155 C CA . PRO C 1 18 ? 83.232 30.278 59.205 1.00 31.22 17 PRO C CA 1
ATOM 2156 C C . PRO C 1 18 ? 83.696 28.835 59.253 1.00 29.35 17 PRO C C 1
ATOM 2157 O O . PRO C 1 18 ? 83.753 28.242 60.327 1.00 29.75 17 PRO C O 1
ATOM 2161 N N . ASN C 1 19 ? 84.046 28.294 58.087 1.00 26.38 18 ASN C N 1
ATOM 2162 C CA . ASN C 1 19 ? 84.546 26.924 57.972 1.00 25.28 18 ASN C CA 1
ATOM 2163 C C . ASN C 1 19 ? 85.951 26.778 58.577 1.00 23.29 18 ASN C C 1
ATOM 2164 O O . ASN C 1 19 ? 86.555 27.753 59.022 1.00 22.30 18 ASN C O 1
ATOM 2169 N N . ALA C 1 20 ? 86.466 25.561 58.574 1.00 21.73 19 ALA C N 1
ATOM 2170 C CA . ALA C 1 20 ? 87.724 25.246 59.221 1.00 21.36 19 ALA C CA 1
ATOM 2171 C C . ALA C 1 20 ? 88.894 25.973 58.594 1.00 21.49 19 ALA C C 1
ATOM 2172 O O . ALA C 1 20 ? 89.750 26.502 59.311 1.00 20.35 19 ALA C O 1
ATOM 2174 N N . ALA C 1 21 ? 88.931 26.012 57.262 1.00 22.59 20 ALA C N 1
ATOM 2175 C CA . ALA C 1 21 ? 89.990 26.748 56.542 1.00 20.24 20 ALA C CA 1
ATOM 2176 C C . ALA C 1 21 ? 90.070 28.225 56.936 1.00 18.90 20 ALA C C 1
ATOM 2177 O O . ALA C 1 21 ? 91.162 28.747 57.172 1.00 17.64 20 ALA C O 1
ATOM 2179 N N . VAL C 1 22 ? 88.917 28.879 57.029 1.00 15.31 21 VAL C N 1
ATOM 2180 C CA . VAL C 1 22 ? 88.860 30.309 57.379 1.00 14.76 21 VAL C CA 1
ATOM 2181 C C . VAL C 1 22 ? 89.290 30.459 58.834 1.00 18.16 21 VAL C C 1
ATOM 2182 O O . VAL C 1 22 ? 90.040 31.372 59.190 1.00 17.44 21 VAL C O 1
ATOM 2186 N N . GLN C 1 23 ? 88.822 29.556 59.691 1.00 18.83 22 GLN C N 1
ATOM 2187 C CA . GLN C 1 23 ? 89.204 29.613 61.099 1.00 18.99 22 GLN C CA 1
ATOM 2188 C C . GLN C 1 23 ? 90.734 29.517 61.256 1.00 18.11 22 GLN C C 1
ATOM 2189 O O . GLN C 1 23 ? 91.343 30.263 62.028 1.00 17.13 22 GLN C O 1
ATOM 2195 N N . SER C 1 24 ? 91.333 28.612 60.491 1.00 17.68 23 SER C N 1
ATOM 2196 C CA . SER C 1 24 ? 92.778 28.437 60.481 1.00 18.01 23 SER C CA 1
ATOM 2197 C C . SER C 1 24 ? 93.506 29.667 59.912 1.00 15.33 23 SER C C 1
ATOM 2198 O O . SER C 1 24 ? 94.589 30.030 60.369 1.00 17.71 23 SER C O 1
ATOM 2201 N N . GLY C 1 25 ? 92.921 30.292 58.900 1.00 14.85 24 GLY C N 1
ATOM 2202 C CA . GLY C 1 25 ? 93.466 31.511 58.369 1.00 14.82 24 GLY C CA 1
ATOM 2203 C C . GLY C 1 25 ? 93.440 32.623 59.383 1.00 16.30 24 GLY C C 1
ATOM 2204 O O . GLY C 1 25 ? 94.396 33.396 59.451 1.00 14.66 24 GLY C O 1
ATOM 2205 N N . LEU C 1 26 ? 92.390 32.721 60.198 1.00 14.05 25 LEU C N 1
ATOM 2206 C CA . LEU C 1 26 ? 92.374 33.813 61.184 1.00 15.12 25 LEU C CA 1
ATOM 2207 C C . LEU C 1 26 ? 93.453 33.532 62.217 1.00 14.60 25 LEU C C 1
ATOM 2208 O O . LEU C 1 26 ? 94.066 34.420 62.723 1.00 16.51 25 LEU C O 1
ATOM 2213 N N . GLN C 1 27 ? 93.631 32.263 62.585 1.00 13.85 26 GLN C N 1
ATOM 2214 C CA . GLN C 1 27 ? 94.687 31.926 63.547 1.00 14.26 26 GLN C CA 1
ATOM 2215 C C . GLN C 1 27 ? 96.054 32.338 63.028 1.00 13.59 26 GLN C C 1
ATOM 2216 O O . GLN C 1 27 ? 96.882 32.814 63.777 1.00 14.37 26 GLN C O 1
ATOM 2222 N N . GLU C 1 28 ? 96.312 32.086 61.751 1.00 16.10 27 GLU C N 1
ATOM 2223 C CA . GLU C 1 28 ? 97.600 32.441 61.148 1.00 15.34 27 GLU C CA 1
ATOM 2224 C C . GLU C 1 28 ? 97.743 33.961 61.075 1.00 14.54 27 GLU C C 1
ATOM 2225 O O . GLU C 1 28 ? 98.800 34.481 61.338 1.00 16.05 27 GLU C O 1
ATOM 2231 N N . TRP C 1 29 ? 96.684 34.670 60.709 1.00 14.56 28 TRP C N 1
ATOM 2232 C CA . TRP C 1 29 ? 96.682 36.128 60.809 1.00 14.98 28 TRP C CA 1
ATOM 2233 C C . TRP C 1 29 ? 97.094 36.586 62.211 1.00 14.22 28 TRP C C 1
ATOM 2234 O O . TRP C 1 29 ? 98.007 37.405 62.401 1.00 13.69 28 TRP C O 1
ATOM 2245 N N . HIS C 1 30 ? 96.415 36.060 63.215 1.00 14.57 29 HIS C N 1
ATOM 2246 C CA . HIS C 1 30 ? 96.738 36.426 64.602 1.00 13.37 29 HIS C CA 1
ATOM 2247 C C . HIS C 1 30 ? 98.227 36.205 64.935 1.00 14.89 29 HIS C C 1
ATOM 2248 O O . HIS C 1 30 ? 98.885 37.056 65.568 1.00 15.77 29 HIS C O 1
ATOM 2255 N N . ARG C 1 31 ? 98.744 35.066 64.507 1.00 14.42 30 ARG C N 1
ATOM 2256 C CA . ARG C 1 31 ? 100.150 34.717 64.726 1.00 14.27 30 ARG C CA 1
ATOM 2257 C C . ARG C 1 31 ? 101.077 35.683 64.008 1.00 14.74 30 ARG C C 1
ATOM 2258 O O . ARG C 1 31 ? 102.050 36.151 64.567 1.00 14.12 30 ARG C O 1
ATOM 2266 N N . ILE C 1 32 ? 100.798 35.965 62.736 1.00 14.81 31 ILE C N 1
ATOM 2267 C CA . ILE C 1 32 ? 101.640 36.884 61.965 1.00 15.73 31 ILE C CA 1
ATOM 2268 C C . ILE C 1 32 ? 101.708 38.253 62.665 1.00 15.83 31 ILE C C 1
ATOM 2269 O O . ILE C 1 32 ? 102.800 38.828 62.823 1.00 16.49 31 ILE C O 1
ATOM 2274 N N A ILE C 1 33 ? 100.562 38.753 63.118 0.50 15.40 32 ILE C N 1
ATOM 2275 N N B ILE C 1 33 ? 100.556 38.773 63.104 0.50 16.43 32 ILE C N 1
ATOM 2276 C CA A ILE C 1 33 ? 100.516 40.044 63.797 0.50 16.03 32 ILE C CA 1
ATOM 2277 C CA B ILE C 1 33 ? 100.503 40.075 63.795 0.50 17.48 32 ILE C CA 1
ATOM 2278 C C A ILE C 1 33 ? 101.304 39.964 65.109 0.50 16.60 32 ILE C C 1
ATOM 2279 C C B ILE C 1 33 ? 101.189 40.041 65.171 0.50 17.58 32 ILE C C 1
ATOM 2280 O O A ILE C 1 33 ? 102.242 40.735 65.340 0.50 14.88 32 ILE C O 1
ATOM 2281 O O B ILE C 1 33 ? 101.896 40.981 65.545 0.50 17.39 32 ILE C O 1
ATOM 2290 N N . ALA C 1 34 ? 100.996 38.960 65.922 1.00 17.03 33 ALA C N 1
ATOM 2291 C CA . ALA C 1 34 ? 101.616 38.822 67.241 1.00 17.86 33 ALA C CA 1
ATOM 2292 C C . ALA C 1 34 ? 103.125 38.696 67.171 1.00 18.51 33 ALA C C 1
ATOM 2293 O O . ALA C 1 34 ? 103.821 39.229 68.044 1.00 19.26 33 ALA C O 1
ATOM 2295 N N . GLU C 1 35 ? 103.618 37.982 66.153 1.00 16.86 34 GLU C N 1
ATOM 2296 C CA . GLU C 1 35 ? 105.049 37.704 65.972 1.00 16.49 34 GLU C CA 1
ATOM 2297 C C . GLU C 1 35 ? 105.710 38.627 64.946 1.00 18.74 34 GLU C C 1
ATOM 2298 O O . GLU C 1 35 ? 106.918 38.514 64.730 1.00 20.81 34 GLU C O 1
ATOM 2304 N N . ALA C 1 36 ? 104.953 39.538 64.333 1.00 17.80 35 ALA C N 1
ATOM 2305 C CA . ALA C 1 36 ? 105.463 40.388 63.227 1.00 17.87 35 ALA C CA 1
ATOM 2306 C C . ALA C 1 36 ? 106.173 39.520 62.159 1.00 19.62 35 ALA C C 1
ATOM 2307 O O . ALA C 1 36 ? 107.263 39.837 61.673 1.00 20.77 35 ALA C O 1
ATOM 2309 N N . ASP C 1 37 ? 105.544 38.409 61.804 1.00 16.67 36 ASP C N 1
ATOM 2310 C CA . ASP C 1 37 ? 106.172 37.438 60.934 1.00 17.83 36 ASP C CA 1
ATOM 2311 C C . ASP C 1 37 ? 105.741 37.733 59.522 1.00 18.14 36 ASP C C 1
ATOM 2312 O O . ASP C 1 37 ? 105.062 36.953 58.885 1.00 16.22 36 ASP C O 1
ATOM 2317 N N . TRP C 1 38 ? 106.171 38.881 59.029 1.00 17.76 37 TRP C N 1
ATOM 2318 C CA . TRP C 1 38 ? 105.711 39.377 57.726 1.00 18.27 37 TRP C CA 1
ATOM 2319 C C . TRP C 1 38 ? 106.126 38.520 56.544 1.00 16.70 37 TRP C C 1
ATOM 2320 O O . TRP C 1 38 ? 105.434 38.526 55.498 1.00 14.47 37 TRP C O 1
ATOM 2331 N N . GLU C 1 39 ? 107.227 37.764 56.674 1.00 16.97 38 GLU C N 1
ATOM 2332 C CA . GLU C 1 39 ? 107.668 36.875 55.598 1.00 18.08 38 GLU C CA 1
ATOM 2333 C C . GLU C 1 39 ? 106.596 35.837 55.270 1.00 16.16 38 GLU C C 1
ATOM 2334 O O . GLU C 1 39 ? 106.564 35.350 54.151 1.00 17.08 38 GLU C O 1
ATOM 2340 N N . ARG C 1 40 ? 105.692 35.566 56.217 1.00 14.10 39 ARG C N 1
ATOM 2341 C CA . ARG C 1 40 ? 104.621 34.597 55.970 1.00 14.81 39 ARG C CA 1
ATOM 2342 C C . ARG C 1 40 ? 103.291 35.217 55.557 1.00 15.58 39 ARG C C 1
ATOM 2343 O O . ARG C 1 40 ? 102.321 34.492 55.323 1.00 17.80 39 ARG C O 1
ATOM 2351 N N . LEU C 1 41 ? 103.244 36.530 55.410 1.00 15.28 40 LEU C N 1
ATOM 2352 C CA . LEU C 1 41 ? 102.008 37.170 54.991 1.00 15.29 40 LEU C CA 1
ATOM 2353 C C . LEU C 1 41 ? 101.582 36.782 53.575 1.00 14.40 40 LEU C C 1
ATOM 2354 O O . LEU C 1 41 ? 100.396 36.508 53.337 1.00 14.93 40 LEU C O 1
ATOM 2359 N N . PRO C 1 42 ? 102.523 36.791 52.611 1.00 15.42 41 PRO C N 1
ATOM 2360 C CA . PRO C 1 42 ? 102.058 36.498 51.247 1.00 16.91 41 PRO C CA 1
ATOM 2361 C C . PRO C 1 42 ? 101.283 35.197 51.099 1.00 17.90 41 PRO C C 1
ATOM 2362 O O . PRO C 1 42 ? 100.297 35.118 50.346 1.00 18.45 41 PRO C O 1
ATOM 2366 N N . ASP C 1 43 ? 101.720 34.162 51.805 1.00 15.88 42 ASP C N 1
ATOM 2367 C CA . ASP C 1 43 ? 101.040 32.875 51.690 1.00 17.12 42 ASP C CA 1
ATOM 2368 C C . ASP C 1 43 ? 99.590 32.904 52.231 1.00 16.01 42 ASP C C 1
ATOM 2369 O O . ASP C 1 43 ? 98.771 32.076 51.821 1.00 17.47 42 ASP C O 1
ATOM 2374 N N . LEU C 1 44 ? 99.295 33.851 53.125 1.00 16.62 43 LEU C N 1
ATOM 2375 C CA . LEU C 1 44 ? 97.970 34.011 53.698 1.00 15.63 43 LEU C CA 1
ATOM 2376 C C . LEU C 1 44 ? 97.017 34.829 52.848 1.00 14.66 43 LEU C C 1
ATOM 2377 O O . LEU C 1 44 ? 95.782 34.749 53.030 1.00 14.65 43 LEU C O 1
ATOM 2382 N N . LEU C 1 45 ? 97.564 35.585 51.905 1.00 16.36 44 LEU C N 1
ATOM 2383 C CA . LEU C 1 45 ? 96.763 36.459 51.059 1.00 15.80 44 LEU C CA 1
ATOM 2384 C C . LEU C 1 45 ? 96.342 35.778 49.755 1.00 16.27 44 LEU C C 1
ATOM 2385 O O . LEU C 1 45 ? 97.125 35.057 49.117 1.00 14.42 44 LEU C O 1
ATOM 2390 N N . ALA C 1 46 ? 95.109 36.037 49.343 1.00 15.36 45 ALA C N 1
ATOM 2391 C CA . ALA C 1 46 ? 94.685 35.677 47.993 1.00 15.19 45 ALA C CA 1
ATOM 2392 C C . ALA C 1 46 ? 95.409 36.571 46.975 1.00 16.91 45 ALA C C 1
ATOM 2393 O O . ALA C 1 46 ? 95.757 37.708 47.276 1.00 16.67 45 ALA C O 1
ATOM 2395 N N . GLU C 1 47 ? 95.630 36.060 45.766 1.00 18.02 46 GLU C N 1
ATOM 2396 C CA . GLU C 1 47 ? 96.330 36.813 44.732 1.00 20.42 46 GLU C CA 1
ATOM 2397 C C . GLU C 1 47 ? 95.629 38.144 44.422 1.00 19.27 46 GLU C C 1
ATOM 2398 O O . GLU C 1 47 ? 96.267 39.160 44.142 1.00 19.24 46 GLU C O 1
ATOM 2404 N N . ASP C 1 48 ? 94.309 38.122 44.472 1.00 19.55 47 ASP C N 1
ATOM 2405 C CA . ASP C 1 48 ? 93.525 39.317 44.169 1.00 21.64 47 ASP C CA 1
ATOM 2406 C C . ASP C 1 48 ? 92.988 40.045 45.418 1.00 20.85 47 ASP C C 1
ATOM 2407 O O . ASP C 1 48 ? 91.948 40.701 45.375 1.00 19.47 47 ASP C O 1
ATOM 2412 N N . VAL C 1 49 ? 93.733 39.974 46.510 1.00 18.30 48 VAL C N 1
ATOM 2413 C CA . VAL C 1 49 ? 93.341 40.636 47.738 1.00 17.38 48 VAL C CA 1
ATOM 2414 C C . VAL C 1 49 ? 93.197 42.147 47.502 1.00 17.24 48 VAL C C 1
ATOM 2415 O O . VAL C 1 49 ? 93.955 42.726 46.696 1.00 18.94 48 VAL C O 1
ATOM 2419 N N A VAL C 1 50 ? 92.221 42.756 48.194 0.50 16.92 49 VAL C N 1
ATOM 2420 N N B VAL C 1 50 ? 92.222 42.763 48.161 0.50 17.46 49 VAL C N 1
ATOM 2421 C CA A VAL C 1 50 ? 91.948 44.201 48.167 0.50 15.20 49 VAL C CA 1
ATOM 2422 C CA B VAL C 1 50 ? 92.082 44.208 48.138 0.50 16.17 49 VAL C CA 1
ATOM 2423 C C A VAL C 1 50 ? 92.146 44.792 49.572 0.50 16.14 49 VAL C C 1
ATOM 2424 C C B VAL C 1 50 ? 92.323 44.702 49.552 0.50 16.16 49 VAL C C 1
ATOM 2425 O O A VAL C 1 50 ? 91.601 44.266 50.540 0.50 15.35 49 VAL C O 1
ATOM 2426 O O B VAL C 1 50 ? 92.063 43.975 50.502 0.50 14.24 49 VAL C O 1
ATOM 2433 N N . PHE C 1 51 ? 92.852 45.918 49.671 1.00 15.32 50 PHE C N 1
ATOM 2434 C CA . PHE C 1 51 ? 93.198 46.518 50.951 1.00 14.46 50 PHE C CA 1
ATOM 2435 C C . PHE C 1 51 ? 92.715 47.970 50.969 1.00 14.88 50 PHE C C 1
ATOM 2436 O O . PHE C 1 51 ? 93.008 48.741 50.051 1.00 17.45 50 PHE C O 1
ATOM 2444 N N . SER C 1 52 ? 91.900 48.298 51.962 1.00 15.93 51 SER C N 1
ATOM 2445 C CA . SER C 1 52 ? 91.343 49.649 52.144 1.00 16.48 51 SER C CA 1
ATOM 2446 C C . SER C 1 52 ? 91.924 50.134 53.447 1.00 17.26 51 SER C C 1
ATOM 2447 O O . SER C 1 52 ? 91.683 49.554 54.501 1.00 17.76 51 SER C O 1
ATOM 2450 N N A ASN C 1 53 ? 92.705 51.194 53.405 0.50 16.47 52 ASN C N 1
ATOM 2451 N N B ASN C 1 53 ? 92.683 51.213 53.373 0.50 17.89 52 ASN C N 1
ATOM 2452 C CA A ASN C 1 53 ? 93.382 51.633 54.602 0.50 16.75 52 ASN C CA 1
ATOM 2453 C CA B ASN C 1 53 ? 93.437 51.724 54.502 0.50 18.93 52 ASN C CA 1
ATOM 2454 C C A ASN C 1 53 ? 92.685 52.835 55.267 0.50 18.06 52 ASN C C 1
ATOM 2455 C C B ASN C 1 53 ? 92.704 52.875 55.234 0.50 19.22 52 ASN C C 1
ATOM 2456 O O A ASN C 1 53 ? 91.727 53.385 54.740 0.50 17.38 52 ASN C O 1
ATOM 2457 O O B ASN C 1 53 ? 91.748 53.438 54.715 0.50 18.84 52 ASN C O 1
ATOM 2466 N N . PRO C 1 54 ? 93.145 53.231 56.449 1.00 17.19 53 PRO C N 1
ATOM 2467 C CA . PRO C 1 54 ? 92.421 54.286 57.198 1.00 17.34 53 PRO C CA 1
ATOM 2468 C C . PRO C 1 54 ? 92.545 55.714 56.707 1.00 16.46 53 PRO C C 1
ATOM 2469 O O . PRO C 1 54 ? 91.756 56.580 57.160 1.00 16.94 53 PRO C O 1
ATOM 2473 N N . SER C 1 55 ? 93.493 55.975 55.807 1.00 16.13 54 SER C N 1
ATOM 2474 C CA . SER C 1 55 ? 93.855 57.356 55.432 1.00 18.40 54 SER C CA 1
ATOM 2475 C C . SER C 1 55 ? 93.542 57.794 54.011 1.00 18.12 54 SER C C 1
ATOM 2476 O O . SER C 1 55 ? 93.519 58.998 53.733 1.00 18.91 54 SER C O 1
ATOM 2479 N N . THR C 1 56 ? 93.293 56.838 53.121 1.00 18.41 55 THR C N 1
ATOM 2480 C CA . THR C 1 56 ? 92.954 57.167 51.726 1.00 21.62 55 THR C CA 1
ATOM 2481 C C . THR C 1 56 ? 91.811 56.276 51.262 1.00 20.76 55 THR C C 1
ATOM 2482 O O . THR C 1 56 ? 91.679 55.131 51.686 1.00 20.02 55 THR C O 1
ATOM 2486 N N . PHE C 1 57 ? 90.964 56.822 50.410 1.00 18.81 56 PHE C N 1
ATOM 2487 C CA . PHE C 1 57 ? 89.766 56.122 49.991 1.00 18.34 56 PHE C CA 1
ATOM 2488 C C . PHE C 1 57 ? 89.982 54.974 48.998 1.00 18.30 56 PHE C C 1
ATOM 2489 O O . PHE C 1 57 ? 89.366 53.918 49.137 1.00 18.62 56 PHE C O 1
ATOM 2497 N N . ASP C 1 58 ? 90.837 55.189 47.987 1.00 19.96 57 ASP C N 1
ATOM 2498 C CA . ASP C 1 58 ? 90.955 54.208 46.929 1.00 18.70 57 ASP C CA 1
ATOM 2499 C C . ASP C 1 58 ? 91.604 52.939 47.460 1.00 19.21 57 ASP C C 1
ATOM 2500 O O . ASP C 1 58 ? 92.567 53.032 48.209 1.00 17.94 57 ASP C O 1
ATOM 2505 N N . PRO C 1 59 ? 91.095 51.769 47.066 1.00 17.77 58 PRO C N 1
ATOM 2506 C CA . PRO C 1 59 ? 91.728 50.539 47.521 1.00 18.34 58 PRO C CA 1
ATOM 2507 C C . PRO C 1 59 ? 93.065 50.295 46.849 1.00 18.44 58 PRO C C 1
ATOM 2508 O O . PRO C 1 59 ? 93.347 50.840 45.766 1.00 17.16 58 PRO C O 1
ATOM 2512 N N . TYR C 1 60 ? 93.879 49.505 47.528 1.00 15.93 59 TYR C N 1
ATOM 2513 C CA . TYR C 1 60 ? 95.070 48.917 46.932 1.00 17.29 59 TYR C CA 1
ATOM 2514 C C . TYR C 1 60 ? 94.741 47.505 46.501 1.00 18.15 59 TYR C C 1
ATOM 2515 O O . TYR C 1 60 ? 93.973 46.803 47.157 1.00 19.62 59 TYR C O 1
ATOM 2524 N N . HIS C 1 61 ? 95.378 47.056 45.420 1.00 18.01 60 HIS C N 1
ATOM 2525 C CA . HIS C 1 61 ? 95.157 45.751 44.869 1.00 18.54 60 HIS C CA 1
ATOM 2526 C C . HIS C 1 61 ? 96.434 44.943 44.900 1.00 18.72 60 HIS C C 1
ATOM 2527 O O . HIS C 1 61 ? 97.507 45.456 44.592 1.00 17.81 60 HIS C O 1
ATOM 2534 N N . GLY C 1 62 ? 96.314 43.679 45.286 1.00 18.29 61 GLY C N 1
ATOM 2535 C CA . GLY C 1 62 ? 97.440 42.760 45.242 1.00 18.05 61 GLY C CA 1
ATOM 2536 C C . GLY C 1 62 ? 98.236 42.628 46.501 1.00 17.67 61 GLY C C 1
ATOM 2537 O O . GLY C 1 62 ? 98.077 43.418 47.451 1.00 17.68 61 GLY C O 1
ATOM 2538 N N . LYS C 1 63 ? 99.082 41.599 46.540 1.00 15.67 62 LYS C N 1
ATOM 2539 C CA . LYS C 1 63 ? 99.874 41.348 47.742 1.00 16.74 62 LYS C CA 1
ATOM 2540 C C . LYS C 1 63 ? 100.930 42.404 48.045 1.00 16.41 62 LYS C C 1
ATOM 2541 O O . LYS C 1 63 ? 101.230 42.660 49.225 1.00 16.80 62 LYS C O 1
ATOM 2547 N N . GLY C 1 64 ? 101.513 42.973 46.997 1.00 15.34 63 GLY C N 1
ATOM 2548 C CA . GLY C 1 64 ? 102.644 43.910 47.149 1.00 15.66 63 GLY C CA 1
ATOM 2549 C C . GLY C 1 64 ? 102.351 45.091 48.045 1.00 16.90 63 GLY C C 1
ATOM 2550 O O . GLY C 1 64 ? 103.098 45.360 48.962 1.00 15.36 63 GLY C O 1
ATOM 2551 N N . PRO C 1 65 ? 101.278 45.840 47.758 1.00 18.14 64 PRO C N 1
ATOM 2552 C CA . PRO C 1 65 ? 100.986 46.964 48.640 1.00 17.52 64 PRO C CA 1
ATOM 2553 C C . PRO C 1 65 ? 100.789 46.586 50.102 1.00 16.79 64 PRO C C 1
ATOM 2554 O O . PRO C 1 65 ? 101.165 47.366 50.966 1.00 17.26 64 PRO C O 1
ATOM 2558 N N . LEU C 1 66 ? 100.172 45.434 50.375 1.00 17.25 65 LEU C N 1
ATOM 2559 C CA . LEU C 1 66 ? 100.027 44.944 51.764 1.00 16.84 65 LEU C CA 1
ATOM 2560 C C . LEU C 1 66 ? 101.380 44.673 52.416 1.00 18.07 65 LEU C C 1
ATOM 2561 O O . LEU C 1 66 ? 101.624 45.061 53.577 1.00 18.76 65 LEU C O 1
ATOM 2582 N N . VAL C 1 68 ? 104.180 46.021 51.718 1.00 17.88 67 VAL C N 1
ATOM 2583 C CA . VAL C 1 68 ? 104.857 47.268 51.988 1.00 17.58 67 VAL C CA 1
ATOM 2584 C C . VAL C 1 68 ? 104.213 47.996 53.160 1.00 17.99 67 VAL C C 1
ATOM 2585 O O . VAL C 1 68 ? 104.894 48.446 54.083 1.00 19.93 67 VAL C O 1
ATOM 2589 N N . ILE C 1 69 ? 102.898 48.165 53.110 1.00 16.33 68 ILE C N 1
ATOM 2590 C CA . ILE C 1 69 ? 102.209 49.043 54.081 1.00 17.58 68 ILE C CA 1
ATOM 2591 C C . ILE C 1 69 ? 101.960 48.437 55.458 1.00 18.50 68 ILE C C 1
ATOM 2592 O O . ILE C 1 69 ? 102.225 49.078 56.461 1.00 19.56 68 ILE C O 1
ATOM 2597 N N . LEU C 1 70 ? 101.464 47.203 55.517 1.00 21.48 69 LEU C N 1
ATOM 2598 C CA . LEU C 1 70 ? 101.087 46.643 56.826 1.00 23.87 69 LEU C CA 1
ATOM 2599 C C . LEU C 1 70 ? 102.188 46.584 57.842 1.00 25.52 69 LEU C C 1
ATOM 2600 O O . LEU C 1 70 ? 101.989 47.021 58.996 1.00 25.04 69 LEU C O 1
ATOM 2605 N N . PRO C 1 71 ? 103.363 46.049 57.467 1.00 23.04 70 PRO C N 1
ATOM 2606 C CA . PRO C 1 71 ? 104.411 46.009 58.492 1.00 23.72 70 PRO C CA 1
ATOM 2607 C C . PRO C 1 71 ? 104.746 47.393 59.060 1.00 24.20 70 PRO C C 1
ATOM 2608 O O . PRO C 1 71 ? 105.035 47.546 60.257 1.00 26.55 70 PRO C O 1
ATOM 2612 N N . ALA C 1 72 ? 104.680 48.414 58.211 1.00 18.70 71 ALA C N 1
ATOM 2613 C CA . ALA C 1 72 ? 104.949 49.772 58.640 1.00 20.07 71 ALA C CA 1
ATOM 2614 C C . ALA C 1 72 ? 103.845 50.247 59.587 1.00 20.97 71 ALA C C 1
ATOM 2615 O O . ALA C 1 72 ? 104.151 50.853 60.621 1.00 27.20 71 ALA C O 1
ATOM 2617 N N . VAL C 1 73 ? 102.593 49.978 59.252 1.00 21.66 72 VAL C N 1
ATOM 2618 C CA . VAL C 1 73 ? 101.479 50.401 60.090 1.00 22.03 72 VAL C CA 1
ATOM 2619 C C . VAL C 1 73 ? 101.645 49.764 61.458 1.00 24.75 72 VAL C C 1
ATOM 2620 O O . VAL C 1 73 ? 101.705 50.452 62.484 1.00 27.53 72 VAL C O 1
ATOM 2624 N N . PHE C 1 74 ? 101.738 48.437 61.478 1.00 24.64 73 PHE C N 1
ATOM 2625 C CA . PHE C 1 74 ? 101.893 47.748 62.765 1.00 25.64 73 PHE C CA 1
ATOM 2626 C C . PHE C 1 74 ? 103.090 48.186 63.561 1.00 27.35 73 PHE C C 1
ATOM 2627 O O . PHE C 1 74 ? 103.019 48.219 64.791 1.00 32.15 73 PHE C O 1
ATOM 2635 N N A SER C 1 75 ? 104.174 48.560 62.876 0.50 24.87 74 SER C N 1
ATOM 2636 N N B SER C 1 75 ? 104.174 48.575 62.901 0.50 24.57 74 SER C N 1
ATOM 2637 C CA A SER C 1 75 ? 105.405 49.028 63.507 0.50 25.74 74 SER C CA 1
ATOM 2638 C CA B SER C 1 75 ? 105.352 49.004 63.617 0.50 25.29 74 SER C CA 1
ATOM 2639 C C A SER C 1 75 ? 105.206 50.312 64.316 0.50 25.16 74 SER C C 1
ATOM 2640 C C B SER C 1 75 ? 105.090 50.245 64.478 0.50 25.33 74 SER C C 1
ATOM 2641 O O A SER C 1 75 ? 105.942 50.575 65.268 0.50 25.66 74 SER C O 1
ATOM 2642 O O B SER C 1 75 ? 105.595 50.336 65.586 0.50 23.68 74 SER C O 1
ATOM 2647 N N A VAL C 1 76 ? 104.199 51.097 63.948 0.50 23.12 75 VAL C N 1
ATOM 2648 N N B VAL C 1 76 ? 104.294 51.190 63.986 0.50 24.92 75 VAL C N 1
ATOM 2649 C CA A VAL C 1 76 ? 103.932 52.372 64.602 0.50 23.65 75 VAL C CA 1
ATOM 2650 C CA B VAL C 1 76 ? 104.028 52.412 64.754 0.50 26.16 75 VAL C CA 1
ATOM 2651 C C A VAL C 1 76 ? 102.999 52.188 65.795 0.50 22.47 75 VAL C C 1
ATOM 2652 C C B VAL C 1 76 ? 102.961 52.215 65.833 0.50 24.07 75 VAL C C 1
ATOM 2653 O O A VAL C 1 76 ? 103.074 52.941 66.751 0.50 27.49 75 VAL C O 1
ATOM 2654 O O B VAL C 1 76 ? 102.858 53.029 66.737 0.50 28.08 75 VAL C O 1
ATOM 2661 N N . LEU C 1 77 ? 102.150 51.159 65.745 1.00 22.67 76 LEU C N 1
ATOM 2662 C CA . LEU C 1 77 ? 101.139 50.916 66.753 1.00 20.56 76 LEU C CA 1
ATOM 2663 C C . LEU C 1 77 ? 101.742 50.314 68.046 1.00 23.28 76 LEU C C 1
ATOM 2664 O O . LEU C 1 77 ? 102.096 49.113 68.105 1.00 31.24 76 LEU C O 1
ATOM 2669 N N . GLU C 1 78 ? 101.843 51.136 69.084 1.00 20.22 77 GLU C N 1
ATOM 2670 C CA . GLU C 1 78 ? 102.361 50.675 70.357 1.00 19.50 77 GLU C CA 1
ATOM 2671 C C . GLU C 1 78 ? 101.256 50.025 71.222 1.00 17.53 77 GLU C C 1
ATOM 2672 O O . GLU C 1 78 ? 100.077 50.372 71.124 1.00 16.62 77 GLU C O 1
ATOM 2678 N N . ASN C 1 79 ? 101.671 49.121 72.106 1.00 20.17 78 ASN C N 1
ATOM 2679 C CA . ASN C 1 79 ? 100.754 48.433 73.013 1.00 19.12 78 ASN C CA 1
ATOM 2680 C C . ASN C 1 79 ? 99.536 47.879 72.286 1.00 21.04 78 ASN C C 1
ATOM 2681 O O . ASN C 1 79 ? 98.396 47.954 72.786 1.00 18.28 78 ASN C O 1
ATOM 2686 N N . PHE C 1 80 ? 99.771 47.322 71.098 1.00 20.93 79 PHE C N 1
ATOM 2687 C CA . PHE C 1 80 ? 98.676 46.842 70.266 1.00 20.56 79 PHE C CA 1
ATOM 2688 C C . PHE C 1 80 ? 97.978 45.689 70.975 1.00 19.10 79 PHE C C 1
ATOM 2689 O O . PHE C 1 80 ? 98.649 44.738 71.401 1.00 21.54 79 PHE C O 1
ATOM 2697 N N A GLN C 1 81 ? 96.650 45.760 71.106 0.50 18.43 80 GLN C N 1
ATOM 2698 N N B GLN C 1 81 ? 96.650 45.752 71.086 0.50 17.53 80 GLN C N 1
ATOM 2699 C CA A GLN C 1 81 ? 95.880 44.710 71.761 0.50 18.30 80 GLN C CA 1
ATOM 2700 C CA B GLN C 1 81 ? 95.895 44.703 71.744 0.50 18.17 80 GLN C CA 1
ATOM 2701 C C A GLN C 1 81 ? 94.550 44.523 71.056 0.50 17.29 80 GLN C C 1
ATOM 2702 C C B GLN C 1 81 ? 94.550 44.518 71.068 0.50 17.17 80 GLN C C 1
ATOM 2703 O O A GLN C 1 81 ? 93.786 45.476 70.920 0.50 17.63 80 GLN C O 1
ATOM 2704 O O B GLN C 1 81 ? 93.773 45.467 70.970 0.50 17.46 80 GLN C O 1
ATOM 2715 N N . TYR C 1 82 ? 94.272 43.297 70.610 1.00 17.25 81 TYR C N 1
ATOM 2716 C CA . TYR C 1 82 ? 92.958 42.977 70.081 1.00 17.89 81 TYR C CA 1
ATOM 2717 C C . TYR C 1 82 ? 91.943 42.973 71.228 1.00 19.54 81 TYR C C 1
ATOM 2718 O O . TYR C 1 82 ? 92.263 42.536 72.336 1.00 17.65 81 TYR C O 1
ATOM 2727 N N . ALA C 1 83 ? 90.741 43.488 70.949 1.00 18.05 82 ALA C N 1
ATOM 2728 C CA . ALA C 1 83 ? 89.653 43.582 71.912 1.00 18.06 82 ALA C CA 1
ATOM 2729 C C . ALA C 1 83 ? 88.461 42.808 71.357 1.00 18.22 82 ALA C C 1
ATOM 2730 O O . ALA C 1 83 ? 88.576 41.616 71.072 1.00 19.13 82 ALA C O 1
ATOM 2732 N N . ARG C 1 84 ? 87.322 43.454 71.217 1.00 16.24 83 ARG C N 1
ATOM 2733 C CA . ARG C 1 84 ? 86.108 42.765 70.799 1.00 17.40 83 ARG C CA 1
ATOM 2734 C C . ARG C 1 84 ? 86.232 42.251 69.377 1.00 16.63 83 ARG C C 1
ATOM 2735 O O . ARG C 1 84 ? 86.856 42.885 68.539 1.00 18.42 83 ARG C O 1
ATOM 2743 N N . HIS C 1 85 ? 85.646 41.084 69.133 1.00 19.51 84 HIS C N 1
ATOM 2744 C CA . HIS C 1 85 ? 85.645 40.493 67.807 1.00 18.03 84 HIS C CA 1
ATOM 2745 C C . HIS C 1 85 ? 84.274 39.959 67.426 1.00 18.38 84 HIS C C 1
ATOM 2746 O O . HIS C 1 85 ? 83.478 39.524 68.277 1.00 17.13 84 HIS C O 1
ATOM 2753 N N . PHE C 1 86 ? 84.046 39.956 66.109 1.00 15.84 85 PHE C N 1
ATOM 2754 C CA . PHE C 1 86 ? 82.768 39.631 65.520 1.00 16.89 85 PHE C CA 1
ATOM 2755 C C . PHE C 1 86 ? 83.003 38.833 64.245 1.00 14.42 85 PHE C C 1
ATOM 2756 O O . PHE C 1 86 ? 84.038 38.998 63.598 1.00 14.44 85 PHE C O 1
ATOM 2764 N N . SER C 1 87 ? 82.024 38.034 63.854 1.00 15.80 86 SER C N 1
ATOM 2765 C CA . SER C 1 87 ? 82.143 37.187 62.679 1.00 15.33 86 SER C CA 1
ATOM 2766 C C . SER C 1 87 ? 80.905 37.160 61.792 1.00 17.42 86 SER C C 1
ATOM 2767 O O . SER C 1 87 ? 79.780 37.502 62.195 1.00 16.05 86 SER C O 1
ATOM 2770 N N . SER C 1 88 ? 81.153 36.727 60.561 1.00 18.65 87 SER C N 1
ATOM 2771 C CA . SER C 1 88 ? 80.156 36.503 59.550 1.00 17.53 87 SER C CA 1
ATOM 2772 C C . SER C 1 88 ? 80.484 35.133 58.980 1.00 16.85 87 SER C C 1
ATOM 2773 O O . SER C 1 88 ? 81.362 34.429 59.480 1.00 18.00 87 SER C O 1
ATOM 2776 N N . LYS C 1 89 ? 79.805 34.736 57.920 1.00 19.79 88 LYS C N 1
ATOM 2777 C CA . LYS C 1 89 ? 80.059 33.408 57.355 1.00 18.17 88 LYS C CA 1
ATOM 2778 C C . LYS C 1 89 ? 81.474 33.288 56.787 1.00 20.30 88 LYS C C 1
ATOM 2779 O O . LYS C 1 89 ? 82.047 32.220 56.768 1.00 21.61 88 LYS C O 1
ATOM 2781 N N . SER C 1 90 ? 82.015 34.398 56.333 1.00 16.48 89 SER C N 1
ATOM 2782 C CA . SER C 1 90 ? 83.241 34.409 55.561 1.00 20.99 89 SER C CA 1
ATOM 2783 C C . SER C 1 90 ? 84.338 35.272 56.125 1.00 18.26 89 SER C C 1
ATOM 2784 O O . SER C 1 90 ? 85.436 35.344 55.552 1.00 17.39 89 SER C O 1
ATOM 2787 N N . GLY C 1 91 ? 84.046 35.969 57.214 1.00 17.43 90 GLY C N 1
ATOM 2788 C CA . GLY C 1 91 ? 84.967 36.997 57.668 1.00 17.33 90 GLY C CA 1
ATOM 2789 C C . GLY C 1 91 ? 84.768 37.425 59.099 1.00 18.34 90 GLY C C 1
ATOM 2790 O O . GLY C 1 91 ? 83.903 36.909 59.818 1.00 16.04 90 GLY C O 1
ATOM 2791 N N . TYR C 1 92 ? 85.601 38.378 59.495 1.00 15.05 91 TYR C N 1
ATOM 2792 C CA . TYR C 1 92 ? 85.652 38.868 60.858 1.00 14.54 91 TYR C CA 1
ATOM 2793 C C . TYR C 1 92 ? 85.907 40.362 60.945 1.00 15.23 91 TYR C C 1
ATOM 2794 O O . TYR C 1 92 ? 86.428 40.979 60.015 1.00 16.52 91 TYR C O 1
ATOM 2803 N N . VAL C 1 93 ? 85.465 40.943 62.068 1.00 14.17 92 VAL C N 1
ATOM 2804 C CA . VAL C 1 93 ? 85.903 42.272 62.452 1.00 15.33 92 VAL C CA 1
ATOM 2805 C C . VAL C 1 93 ? 86.592 42.134 63.814 1.00 15.35 92 VAL C C 1
ATOM 2806 O O . VAL C 1 93 ? 86.047 41.593 64.762 1.00 17.16 92 VAL C O 1
ATOM 2810 N N . LEU C 1 94 ? 87.826 42.607 63.873 1.00 14.88 93 LEU C N 1
ATOM 2811 C CA . LEU C 1 94 ? 88.661 42.558 65.063 1.00 14.33 93 LEU C CA 1
ATOM 2812 C C . LEU C 1 94 ? 88.913 44.003 65.515 1.00 15.01 93 LEU C C 1
ATOM 2813 O O . LEU C 1 94 ? 89.674 44.722 64.896 1.00 14.98 93 LEU C O 1
ATOM 2818 N N . GLU C 1 95 ? 88.288 44.406 66.618 1.00 15.07 94 GLU C N 1
ATOM 2819 C CA . GLU C 1 95 ? 88.551 45.697 67.217 1.00 14.44 94 GLU C CA 1
ATOM 2820 C C . GLU C 1 95 ? 89.919 45.601 67.912 1.00 15.05 94 GLU C C 1
ATOM 2821 O O . GLU C 1 95 ? 90.297 44.527 68.419 1.00 16.91 94 GLU C O 1
ATOM 2827 N N . PHE C 1 96 ? 90.611 46.729 67.974 1.00 14.44 95 PHE C N 1
ATOM 2828 C CA . PHE C 1 96 ? 91.871 46.835 68.681 1.00 12.31 95 PHE C CA 1
ATOM 2829 C C . PHE C 1 96 ? 92.044 48.164 69.336 1.00 15.24 95 PHE C C 1
ATOM 2830 O O . PHE C 1 96 ? 91.382 49.136 68.989 1.00 15.29 95 PHE C O 1
ATOM 2838 N N A ASN C 1 97 ? 92.919 48.161 70.351 0.50 13.41 96 ASN C N 1
ATOM 2839 N N B ASN C 1 97 ? 92.956 48.218 70.284 0.50 16.63 96 ASN C N 1
ATOM 2840 C CA A ASN C 1 97 ? 93.384 49.365 71.045 0.50 12.25 96 ASN C CA 1
ATOM 2841 C CA B ASN C 1 97 ? 93.347 49.500 70.802 0.50 17.02 96 ASN C CA 1
ATOM 2842 C C A ASN C 1 97 ? 94.883 49.501 70.773 0.50 14.70 96 ASN C C 1
ATOM 2843 C C B ASN C 1 97 ? 94.858 49.524 70.807 0.50 17.19 96 ASN C C 1
ATOM 2844 O O A ASN C 1 97 ? 95.587 48.484 70.578 0.50 14.29 96 ASN C O 1
ATOM 2845 O O B ASN C 1 97 ? 95.532 48.472 70.827 0.50 16.70 96 ASN C O 1
ATOM 2854 N N . ALA C 1 98 ? 95.369 50.741 70.743 1.00 15.78 97 ALA C N 1
ATOM 2855 C CA . ALA C 1 98 ? 96.823 50.988 70.624 1.00 15.42 97 ALA C CA 1
ATOM 2856 C C . ALA C 1 98 ? 97.088 52.454 70.897 1.00 16.32 97 ALA C C 1
ATOM 2857 O O . ALA C 1 98 ? 96.173 53.225 71.231 1.00 14.11 97 ALA C O 1
ATOM 2859 N N . ASN C 1 99 ? 98.363 52.821 70.821 1.00 17.61 98 ASN C N 1
ATOM 2860 C CA . ASN C 1 99 ? 98.728 54.219 70.931 1.00 15.45 98 ASN C CA 1
ATOM 2861 C C . ASN C 1 99 ? 99.920 54.520 70.032 1.00 17.25 98 ASN C C 1
ATOM 2862 O O . ASN C 1 99 ? 100.675 53.608 69.663 1.00 18.39 98 ASN C O 1
ATOM 2875 N N . GLY C 1 101 ? 102.802 57.090 70.714 1.00 19.05 100 GLY C N 1
ATOM 2876 C CA . GLY C 1 101 ? 103.205 58.027 71.758 1.00 19.12 100 GLY C CA 1
ATOM 2877 C C . GLY C 1 101 ? 102.014 58.262 72.684 1.00 17.98 100 GLY C C 1
ATOM 2878 O O . GLY C 1 101 ? 101.319 57.314 73.054 1.00 18.98 100 GLY C O 1
ATOM 2879 N N . ASP C 1 102 ? 101.742 59.524 73.018 1.00 17.39 101 ASP C N 1
ATOM 2880 C CA . ASP C 1 102 ? 100.631 59.855 73.903 1.00 16.74 101 ASP C CA 1
ATOM 2881 C C . ASP C 1 102 ? 99.297 59.991 73.158 1.00 16.45 101 ASP C C 1
ATOM 2882 O O . ASP C 1 102 ? 98.286 60.404 73.745 1.00 18.42 101 ASP C O 1
ATOM 2887 N N . GLU C 1 103 ? 99.265 59.593 71.885 1.00 15.54 102 GLU C N 1
ATOM 2888 C CA . GLU C 1 103 ? 98.017 59.635 71.132 1.00 14.96 102 GLU C CA 1
ATOM 2889 C C . GLU C 1 103 ? 97.360 58.281 71.183 1.00 15.67 102 GLU C C 1
ATOM 2890 O O . GLU C 1 103 ? 97.880 57.343 70.645 1.00 15.86 102 GLU C O 1
ATOM 2896 N N . LEU C 1 104 ? 96.237 58.217 71.887 1.00 15.33 103 LEU C N 1
ATOM 2897 C CA . LEU C 1 104 ? 95.515 56.972 72.038 1.00 15.59 103 LEU C CA 1
ATOM 2898 C C . LEU C 1 104 ? 94.574 56.778 70.853 1.00 15.19 103 LEU C C 1
ATOM 2899 O O . LEU C 1 104 ? 94.035 57.737 70.315 1.00 15.98 103 LEU C O 1
ATOM 2904 N N . LEU C 1 105 ? 94.336 55.526 70.493 1.00 14.94 104 LEU C N 1
ATOM 2905 C CA . LEU C 1 105 ? 93.412 55.224 69.405 1.00 15.10 104 LEU C CA 1
ATOM 2906 C C . LEU C 1 105 ? 92.741 53.867 69.587 1.00 14.98 104 LEU C C 1
ATOM 2907 O O . LEU C 1 105 ? 93.183 53.028 70.382 1.00 14.85 104 LEU C O 1
ATOM 2912 N N . THR C 1 106 ? 91.651 53.658 68.850 1.00 14.41 105 THR C N 1
ATOM 2913 C CA . THR C 1 106 ? 91.071 52.341 68.695 1.00 15.09 105 THR C CA 1
ATOM 2914 C C . THR C 1 106 ? 90.841 52.179 67.198 1.00 14.20 105 THR C C 1
ATOM 2915 O O . THR C 1 106 ? 90.915 53.142 66.413 1.00 14.88 105 THR C O 1
ATOM 2919 N N . GLY C 1 107 ? 90.591 50.952 66.794 1.00 15.21 106 GLY C N 1
ATOM 2920 C CA . GLY C 1 107 ? 90.415 50.674 65.385 1.00 15.68 106 GLY C CA 1
ATOM 2921 C C . GLY C 1 107 ? 89.799 49.324 65.144 1.00 16.68 106 GLY C C 1
ATOM 2922 O O . GLY C 1 107 ? 89.486 48.596 66.083 1.00 15.11 106 GLY C O 1
ATOM 2923 N N . VAL C 1 108 ? 89.546 49.013 63.878 1.00 14.68 107 VAL C N 1
ATOM 2924 C CA . VAL C 1 108 ? 89.124 47.676 63.500 1.00 16.37 107 VAL C CA 1
ATOM 2925 C C . VAL C 1 108 ? 89.923 47.167 62.285 1.00 15.31 107 VAL C C 1
ATOM 2926 O O . VAL C 1 108 ? 90.335 47.942 61.431 1.00 15.94 107 VAL C O 1
ATOM 2930 N N . ASP C 1 109 ? 90.157 45.860 62.272 1.00 15.42 108 ASP C N 1
ATOM 2931 C CA . ASP C 1 109 ? 90.575 45.122 61.075 1.00 14.56 108 ASP C CA 1
ATOM 2932 C C . ASP C 1 109 ? 89.361 44.301 60.628 1.00 16.69 108 ASP C C 1
ATOM 2933 O O . ASP C 1 109 ? 88.930 43.399 61.340 1.00 17.36 108 ASP C O 1
ATOM 2938 N N . LEU C 1 110 ? 88.818 44.604 59.439 1.00 15.65 109 LEU C N 1
ATOM 2939 C CA . LEU C 1 110 ? 87.739 43.828 58.812 1.00 15.68 109 LEU C CA 1
ATOM 2940 C C . LEU C 1 110 ? 88.450 42.924 57.806 1.00 16.89 109 LEU C C 1
ATOM 2941 O O . LEU C 1 110 ? 89.149 43.398 56.924 1.00 16.51 109 LEU C O 1
ATOM 2946 N N . ILE C 1 111 ? 88.313 41.624 57.999 1.00 15.91 110 ILE C N 1
ATOM 2947 C CA . ILE C 1 111 ? 89.040 40.641 57.204 1.00 14.63 110 ILE C CA 1
ATOM 2948 C C . ILE C 1 111 ? 88.086 39.627 56.574 1.00 15.00 110 ILE C C 1
ATOM 2949 O O . ILE C 1 111 ? 87.321 38.958 57.266 1.00 17.30 110 ILE C O 1
ATOM 2954 N N . GLU C 1 112 ? 88.124 39.532 55.253 1.00 15.57 111 GLU C N 1
ATOM 2955 C CA . GLU C 1 112 ? 87.335 38.540 54.547 1.00 15.39 111 GLU C CA 1
ATOM 2956 C C . GLU C 1 112 ? 88.261 37.474 53.978 1.00 16.53 111 GLU C C 1
ATOM 2957 O O . GLU C 1 112 ? 89.355 37.781 53.476 1.00 16.49 111 GLU C O 1
ATOM 2963 N N . PHE C 1 113 ? 87.823 36.235 54.096 1.00 14.65 112 PHE C N 1
ATOM 2964 C CA . PHE C 1 113 ? 88.529 35.075 53.593 1.00 14.67 112 PHE C CA 1
ATOM 2965 C C . PHE C 1 113 ? 87.748 34.359 52.506 1.00 17.12 112 PHE C C 1
ATOM 2966 O O . PHE C 1 113 ? 86.500 34.314 52.523 1.00 17.88 112 PHE C O 1
ATOM 2974 N N . ASN C 1 114 ? 88.474 33.760 51.577 1.00 17.01 113 ASN C N 1
ATOM 2975 C CA . ASN C 1 114 ? 87.846 32.802 50.670 1.00 16.44 113 ASN C CA 1
ATOM 2976 C C . ASN C 1 114 ? 87.744 31.403 51.311 1.00 19.82 113 ASN C C 1
ATOM 2977 O O . ASN C 1 114 ? 88.195 31.186 52.456 1.00 17.48 113 ASN C O 1
ATOM 2982 N N . ASP C 1 115 ? 87.129 30.473 50.578 1.00 20.49 114 ASP C N 1
ATOM 2983 C CA . ASP C 1 115 ? 86.905 29.122 51.088 1.00 23.60 114 ASP C CA 1
ATOM 2984 C C . ASP C 1 115 ? 88.188 28.399 51.409 1.00 23.61 114 ASP C C 1
ATOM 2985 O O . ASP C 1 115 ? 88.169 27.481 52.211 1.00 27.32 114 ASP C O 1
ATOM 2990 N N . ALA C 1 116 ? 89.283 28.774 50.754 1.00 20.78 115 ALA C N 1
ATOM 2991 C CA . ALA C 1 116 ? 90.580 28.152 51.000 1.00 20.58 115 ALA C CA 1
ATOM 2992 C C . ALA C 1 116 ? 91.289 28.777 52.213 1.00 20.17 115 ALA C C 1
ATOM 2993 O O . ALA C 1 116 ? 92.420 28.409 52.515 1.00 23.01 115 ALA C O 1
ATOM 2995 N N . GLY C 1 117 ? 90.660 29.740 52.886 1.00 19.55 116 GLY C N 1
ATOM 2996 C CA . GLY C 1 117 ? 91.264 30.341 54.070 1.00 17.09 116 GLY C CA 1
ATOM 2997 C C . GLY C 1 117 ? 92.304 31.427 53.803 1.00 14.56 116 GLY C C 1
ATOM 2998 O O . GLY C 1 117 ? 93.135 31.686 54.648 1.00 16.55 116 GLY C O 1
ATOM 2999 N N . LYS C 1 118 ? 92.247 32.017 52.616 1.00 14.36 117 LYS C N 1
ATOM 3000 C CA . LYS C 1 118 ? 93.120 33.099 52.219 1.00 14.51 117 LYS C CA 1
ATOM 3001 C C . LYS C 1 118 ? 92.361 34.406 52.227 1.00 14.69 117 LYS C C 1
ATOM 3002 O O . LYS C 1 118 ? 91.173 34.457 51.908 1.00 16.34 117 LYS C O 1
ATOM 3008 N N . ILE C 1 119 ? 93.072 35.474 52.563 1.00 14.50 118 ILE C N 1
ATOM 3009 C CA . ILE C 1 119 ? 92.462 36.769 52.715 1.00 16.29 118 ILE C CA 1
ATOM 3010 C C . ILE C 1 119 ? 92.216 37.430 51.377 1.00 15.82 118 ILE C C 1
ATOM 3011 O O . ILE C 1 119 ? 93.126 37.596 50.580 1.00 15.82 118 ILE C O 1
ATOM 3016 N N . THR C 1 120 ? 90.971 37.805 51.161 1.00 14.52 119 THR C N 1
ATOM 3017 C CA . THR C 1 120 ? 90.534 38.489 49.952 1.00 15.84 119 THR C CA 1
ATOM 3018 C C . THR C 1 120 ? 90.283 39.986 50.123 1.00 16.19 119 THR C C 1
ATOM 3019 O O . THR C 1 120 ? 90.287 40.722 49.139 1.00 15.53 119 THR C O 1
ATOM 3023 N N A ASP C 1 121 ? 90.009 40.414 51.360 0.50 14.78 120 ASP C N 1
ATOM 3024 N N B ASP C 1 121 ? 90.060 40.444 51.351 0.50 15.21 120 ASP C N 1
ATOM 3025 C CA A ASP C 1 121 ? 89.742 41.812 51.678 0.50 15.36 120 ASP C CA 1
ATOM 3026 C CA B ASP C 1 121 ? 89.850 41.861 51.590 0.50 14.99 120 ASP C CA 1
ATOM 3027 C C A ASP C 1 121 ? 90.280 42.093 53.058 0.50 15.93 120 ASP C C 1
ATOM 3028 C C B ASP C 1 121 ? 90.223 42.136 53.026 0.50 15.74 120 ASP C C 1
ATOM 3029 O O A ASP C 1 121 ? 90.084 41.287 53.982 0.50 15.46 120 ASP C O 1
ATOM 3030 O O B ASP C 1 121 ? 89.886 41.364 53.940 0.50 14.50 120 ASP C O 1
ATOM 3039 N N . LEU C 1 122 ? 90.934 43.244 53.188 1.00 13.88 121 LEU C N 1
ATOM 3040 C CA . LEU C 1 122 ? 91.331 43.748 54.469 1.00 13.97 121 LEU C CA 1
ATOM 3041 C C . LEU C 1 122 ? 90.959 45.222 54.488 1.00 16.74 121 LEU C C 1
ATOM 3042 O O . LEU C 1 122 ? 91.418 45.982 53.639 1.00 17.64 121 LEU C O 1
ATOM 3047 N N . VAL C 1 123 ? 90.157 45.642 55.474 1.00 15.39 122 VAL C N 1
ATOM 3048 C CA . VAL C 1 123 ? 89.813 47.050 55.658 1.00 15.06 122 VAL C CA 1
ATOM 3049 C C . VAL C 1 123 ? 90.301 47.382 57.079 1.00 17.01 122 VAL C C 1
ATOM 3050 O O . VAL C 1 123 ? 90.024 46.646 58.028 1.00 18.33 122 VAL C O 1
ATOM 3054 N N . VAL C 1 124 ? 91.092 48.427 57.186 1.00 17.06 123 VAL C N 1
ATOM 3055 C CA . VAL C 1 124 ? 91.550 48.957 58.476 1.00 15.53 123 VAL C CA 1
ATOM 3056 C C . VAL C 1 124 ? 90.996 50.380 58.669 1.00 18.31 123 VAL C C 1
ATOM 3057 O O . VAL C 1 124 ? 91.118 51.249 57.797 1.00 17.78 123 VAL C O 1
ATOM 3077 N N . ARG C 1 127 ? 90.326 55.474 64.914 1.00 13.14 126 ARG C N 1
ATOM 3078 C CA . ARG C 1 127 ? 89.761 56.692 65.472 1.00 14.00 126 ARG C CA 1
ATOM 3079 C C . ARG C 1 127 ? 90.554 57.089 66.713 1.00 14.86 126 ARG C C 1
ATOM 3080 O O . ARG C 1 127 ? 91.109 56.213 67.368 1.00 16.22 126 ARG C O 1
ATOM 3088 N N . PRO C 1 128 ? 90.577 58.381 67.060 1.00 15.74 127 PRO C N 1
ATOM 3089 C CA . PRO C 1 128 ? 89.945 59.512 66.339 1.00 14.03 127 PRO C CA 1
ATOM 3090 C C . PRO C 1 128 ? 90.704 59.830 65.040 1.00 13.24 127 PRO C C 1
ATOM 3091 O O . PRO C 1 128 ? 91.870 59.474 64.890 1.00 15.23 127 PRO C O 1
ATOM 3095 N N . ALA C 1 129 ? 90.030 60.434 64.082 1.00 13.49 128 ALA C N 1
ATOM 3096 C CA . ALA C 1 129 ? 90.623 60.747 62.784 1.00 13.35 128 ALA C CA 1
ATOM 3097 C C . ALA C 1 129 ? 91.934 61.547 62.899 1.00 13.54 128 ALA C C 1
ATOM 3098 O O . ALA C 1 129 ? 92.864 61.351 62.117 1.00 15.66 128 ALA C O 1
ATOM 3100 N N . SER C 1 130 ? 92.020 62.469 63.856 1.00 14.38 129 SER C N 1
ATOM 3101 C CA . SER C 1 130 ? 93.188 63.311 63.982 1.00 16.40 129 SER C CA 1
ATOM 3102 C C . SER C 1 130 ? 94.454 62.498 64.209 1.00 17.02 129 SER C C 1
ATOM 3103 O O . SER C 1 130 ? 95.538 62.837 63.720 1.00 17.62 129 SER C O 1
ATOM 3106 N N . VAL C 1 131 ? 94.322 61.405 64.958 1.00 18.09 130 VAL C N 1
ATOM 3107 C CA . VAL C 1 131 ? 95.475 60.553 65.239 1.00 18.73 130 VAL C CA 1
ATOM 3108 C C . VAL C 1 131 ? 95.879 59.801 63.980 1.00 16.65 130 VAL C C 1
ATOM 3109 O O . VAL C 1 131 ? 97.062 59.613 63.703 1.00 16.41 130 VAL C O 1
ATOM 3113 N N . VAL C 1 132 ? 94.898 59.388 63.172 1.00 16.43 131 VAL C N 1
ATOM 3114 C CA . VAL C 1 132 ? 95.168 58.743 61.891 1.00 17.47 131 VAL C CA 1
ATOM 3115 C C . VAL C 1 132 ? 95.961 59.655 60.959 1.00 15.97 131 VAL C C 1
ATOM 3116 O O . VAL C 1 132 ? 96.897 59.206 60.312 1.00 18.20 131 VAL C O 1
ATOM 3120 N N . ILE C 1 133 ? 95.653 60.953 60.942 1.00 16.35 132 ILE C N 1
ATOM 3121 C CA . ILE C 1 133 ? 96.429 61.901 60.151 1.00 17.17 132 ILE C CA 1
ATOM 3122 C C . ILE C 1 133 ? 97.925 61.864 60.563 1.00 18.12 132 ILE C C 1
ATOM 3123 O O . ILE C 1 133 ? 98.804 61.661 59.714 1.00 19.18 132 ILE C O 1
ATOM 3128 N N . ASP C 1 134 ? 98.182 61.939 61.867 1.00 17.73 133 ASP C N 1
ATOM 3129 C CA . ASP C 1 134 ? 99.554 61.876 62.395 1.00 16.99 133 ASP C CA 1
ATOM 3130 C C . ASP C 1 134 ? 100.222 60.526 62.104 1.00 18.83 133 ASP C C 1
ATOM 3131 O O . ASP C 1 134 ? 101.388 60.470 61.741 1.00 20.09 133 ASP C O 1
ATOM 3136 N N . LEU C 1 135 ? 99.502 59.436 62.315 1.00 18.70 134 LEU C N 1
ATOM 3137 C CA . LEU C 1 135 ? 100.046 58.109 62.085 1.00 20.20 134 LEU C CA 1
ATOM 3138 C C . LEU C 1 135 ? 100.443 57.896 60.626 1.00 20.77 134 LEU C C 1
ATOM 3139 O O . LEU C 1 135 ? 101.475 57.264 60.324 1.00 19.95 134 LEU C O 1
ATOM 3144 N N A SER C 1 136 ? 99.625 58.392 59.708 0.50 18.82 135 SER C N 1
ATOM 3145 N N B SER C 1 136 ? 99.606 58.395 59.719 0.50 19.61 135 SER C N 1
ATOM 3146 C CA A SER C 1 136 ? 99.884 58.164 58.300 0.50 20.89 135 SER C CA 1
ATOM 3147 C CA B SER C 1 136 ? 99.836 58.213 58.296 0.50 22.27 135 SER C CA 1
ATOM 3148 C C A SER C 1 136 ? 101.157 58.855 57.856 0.50 21.66 135 SER C C 1
ATOM 3149 C C B SER C 1 136 ? 101.147 58.845 57.880 0.50 22.25 135 SER C C 1
ATOM 3150 O O A SER C 1 136 ? 101.880 58.348 56.992 0.50 23.96 135 SER C O 1
ATOM 3151 O O B SER C 1 136 ? 101.882 58.287 57.059 0.50 24.27 135 SER C O 1
ATOM 3156 N N . VAL C 1 137 ? 101.441 60.019 58.434 1.00 20.97 136 VAL C N 1
ATOM 3157 C CA . VAL C 1 137 ? 102.716 60.664 58.182 1.00 22.05 136 VAL C CA 1
ATOM 3158 C C . VAL C 1 137 ? 103.892 59.764 58.602 1.00 21.80 136 VAL C C 1
ATOM 3159 O O . VAL C 1 137 ? 104.834 59.545 57.835 1.00 21.52 136 VAL C O 1
ATOM 3163 N N . GLU C 1 138 ? 103.823 59.192 59.799 1.00 21.80 137 GLU C N 1
ATOM 3164 C CA . GLU C 1 138 ? 104.893 58.322 60.256 1.00 21.30 137 GLU C CA 1
ATOM 3165 C C . GLU C 1 138 ? 105.025 57.034 59.453 1.00 23.58 137 GLU C C 1
ATOM 3166 O O . GLU C 1 138 ? 106.147 56.576 59.201 1.00 22.30 137 GLU C O 1
ATOM 3172 N N . VAL C 1 139 ? 103.899 56.435 59.080 1.00 19.04 138 VAL C N 1
ATOM 3173 C CA . VAL C 1 139 ? 103.921 55.192 58.315 1.00 21.38 138 VAL C CA 1
ATOM 3174 C C . VAL C 1 139 ? 104.638 55.445 56.997 1.00 22.89 138 VAL C C 1
ATOM 3175 O O . VAL C 1 139 ? 105.435 54.634 56.562 1.00 23.31 138 VAL C O 1
ATOM 3179 N N . GLY C 1 140 ? 104.378 56.590 56.385 1.00 22.45 139 GLY C N 1
ATOM 3180 C CA . GLY C 1 140 ? 105.056 56.955 55.141 1.00 23.58 139 GLY C CA 1
ATOM 3181 C C . GLY C 1 140 ? 106.573 56.956 55.315 1.00 27.20 139 GLY C C 1
ATOM 3182 O O . GLY C 1 140 ? 107.326 56.462 54.463 1.00 26.42 139 GLY C O 1
ATOM 3183 N N . LYS C 1 141 ? 107.026 57.486 56.448 1.00 24.74 140 LYS C N 1
ATOM 3184 C CA . LYS C 1 141 ? 108.455 57.514 56.728 1.00 24.65 140 LYS C CA 1
ATOM 3185 C C . LYS C 1 141 ? 109.032 56.125 56.957 1.00 24.55 140 LYS C C 1
ATOM 3186 O O . LYS C 1 141 ? 110.140 55.826 56.508 1.00 23.67 140 LYS C O 1
ATOM 3192 N N . ARG C 1 142 ? 108.288 55.270 57.638 1.00 23.15 141 ARG C N 1
ATOM 3193 C CA . ARG C 1 142 ? 108.756 53.908 57.888 1.00 24.47 141 ARG C CA 1
ATOM 3194 C C . ARG C 1 142 ? 108.822 53.076 56.620 1.00 26.30 141 ARG C C 1
ATOM 3195 O O . ARG C 1 142 ? 109.693 52.197 56.501 1.00 26.68 141 ARG C O 1
ATOM 3203 N N . ILE C 1 143 ? 107.904 53.356 55.696 1.00 24.53 142 ILE C N 1
ATOM 3204 C CA . ILE C 1 143 ? 107.913 52.678 54.384 1.00 26.43 142 ILE C CA 1
ATOM 3205 C C . ILE C 1 143 ? 109.200 53.061 53.639 1.00 27.57 142 ILE C C 1
ATOM 3206 O O . ILE C 1 143 ? 109.966 52.168 53.227 1.00 27.95 142 ILE C O 1
ATOM 3211 N N . ALA C 1 144 ? 109.444 54.371 53.512 1.00 28.26 143 ALA C N 1
ATOM 3212 C CA . ALA C 1 144 ? 110.660 54.895 52.866 1.00 30.32 143 ALA C CA 1
ATOM 3213 C C . ALA C 1 144 ? 111.951 54.306 53.429 1.00 34.29 143 ALA C C 1
ATOM 3214 O O . ALA C 1 144 ? 112.937 54.100 52.695 1.00 33.68 143 ALA C O 1
ATOM 3216 N N . ALA C 1 145 ? 111.950 54.029 54.729 1.00 35.71 144 ALA C N 1
ATOM 3217 C CA . ALA C 1 145 ? 113.137 53.517 55.420 1.00 35.94 144 ALA C CA 1
ATOM 3218 C C . ALA C 1 145 ? 113.109 52.006 55.689 1.00 34.12 144 ALA C C 1
ATOM 3219 O O . ALA C 1 145 ? 113.897 51.508 56.509 1.00 33.98 144 ALA C O 1
ATOM 3221 N N . ALA C 1 146 ? 112.240 51.264 55.000 1.00 32.44 145 ALA C N 1
ATOM 3222 C CA . ALA C 1 146 ? 112.102 49.830 55.288 1.00 34.32 145 ALA C CA 1
ATOM 3223 C C . ALA C 1 146 ? 113.440 49.103 55.113 1.00 34.64 145 ALA C C 1
ATOM 3224 O O . ALA C 1 146 ? 114.215 49.456 54.233 1.00 31.80 145 ALA C O 1
ATOM 3226 N N . GLN C 1 147 ? 113.702 48.122 55.977 1.00 36.62 146 GLN C N 1
ATOM 3227 C CA . GLN C 1 147 ? 114.930 47.319 55.925 1.00 39.84 146 GLN C CA 1
ATOM 3228 C C . GLN C 1 147 ? 114.681 45.873 55.472 1.00 39.94 146 GLN C C 1
ATOM 3229 O O . GLN C 1 147 ? 115.624 45.104 55.243 1.00 38.58 146 GLN C O 1
ATOM 3235 N N . SER C 1 148 ? 113.409 45.503 55.363 1.00 41.20 147 SER C N 1
ATOM 3236 C CA . SER C 1 148 ? 113.013 44.201 54.822 1.00 43.06 147 SER C CA 1
ATOM 3237 C C . SER C 1 148 ? 111.489 44.164 54.787 1.00 42.66 147 SER C C 1
ATOM 3238 O O . SER C 1 148 ? 110.905 43.099 54.554 1.00 40.22 147 SER C O 1
ATOM 3242 N N . SER D 1 17 ? 75.972 33.771 68.932 1.00 46.54 16 SER D N 1
ATOM 3243 C CA . SER D 1 17 ? 74.693 34.202 68.269 1.00 44.94 16 SER D CA 1
ATOM 3244 C C . SER D 1 17 ? 73.807 34.972 69.264 1.00 41.63 16 SER D C 1
ATOM 3245 O O . SER D 1 17 ? 73.460 34.444 70.315 1.00 41.17 16 SER D O 1
ATOM 3247 N N . PRO D 1 18 ? 73.464 36.234 68.953 1.00 39.21 17 PRO D N 1
ATOM 3248 C CA . PRO D 1 18 ? 72.677 37.011 69.932 1.00 37.84 17 PRO D CA 1
ATOM 3249 C C . PRO D 1 18 ? 71.251 36.522 70.177 1.00 35.91 17 PRO D C 1
ATOM 3250 O O . PRO D 1 18 ? 70.625 35.966 69.281 1.00 33.95 17 PRO D O 1
ATOM 3254 N N . ASN D 1 19 ? 70.750 36.769 71.386 1.00 34.09 18 ASN D N 1
ATOM 3255 C CA . ASN D 1 19 ? 69.400 36.343 71.800 1.00 32.68 18 ASN D CA 1
ATOM 3256 C C . ASN D 1 19 ? 68.258 37.176 71.194 1.00 30.56 18 ASN D C 1
ATOM 3257 O O . ASN D 1 19 ? 68.479 38.134 70.455 1.00 30.33 18 ASN D O 1
ATOM 3262 N N . ALA D 1 20 ? 67.025 36.807 71.512 1.00 27.99 19 ALA D N 1
ATOM 3263 C CA . ALA D 1 20 ? 65.889 37.403 70.843 1.00 26.70 19 ALA D CA 1
ATOM 3264 C C . ALA D 1 20 ? 65.774 38.875 71.147 1.00 26.50 19 ALA D C 1
ATOM 3265 O O . ALA D 1 20 ? 65.434 39.665 70.279 1.00 24.78 19 ALA D O 1
ATOM 3267 N N . ALA D 1 21 ? 66.051 39.238 72.391 1.00 25.98 20 ALA D N 1
ATOM 3268 C CA . ALA D 1 21 ? 65.921 40.615 72.820 1.00 25.66 20 ALA D CA 1
ATOM 3269 C C . ALA D 1 21 ? 66.958 41.499 72.101 1.00 23.68 20 ALA D C 1
ATOM 3270 O O . ALA D 1 21 ? 66.638 42.599 71.680 1.00 23.38 20 ALA D O 1
ATOM 3272 N N . VAL D 1 22 ? 68.172 40.987 71.933 1.00 23.34 21 VAL D N 1
ATOM 3273 C CA . VAL D 1 22 ? 69.221 41.709 71.220 1.00 26.04 21 VAL D CA 1
ATOM 3274 C C . VAL D 1 22 ? 68.854 41.860 69.732 1.00 27.10 21 VAL D C 1
ATOM 3275 O O . VAL D 1 22 ? 69.048 42.932 69.129 1.00 24.37 21 VAL D O 1
ATOM 3279 N N . GLN D 1 23 ? 68.288 40.800 69.152 1.00 26.77 22 GLN D N 1
ATOM 3280 C CA . GLN D 1 23 ? 67.898 40.856 67.743 1.00 25.35 22 GLN D CA 1
ATOM 3281 C C . GLN D 1 23 ? 66.825 41.917 67.492 1.00 25.15 22 GLN D C 1
ATOM 3282 O O . GLN D 1 23 ? 66.878 42.656 66.494 1.00 24.79 22 GLN D O 1
ATOM 3288 N N . SER D 1 24 ? 65.886 42.029 68.424 1.00 24.33 23 SER D N 1
ATOM 3289 C CA . SER D 1 24 ? 64.856 43.062 68.354 1.00 25.83 23 SER D CA 1
ATOM 3290 C C . SER D 1 24 ? 65.450 44.461 68.500 1.00 23.19 23 SER D C 1
ATOM 3291 O O . SER D 1 24 ? 64.980 45.408 67.876 1.00 23.41 23 SER D O 1
ATOM 3294 N N . GLY D 1 25 ? 66.465 44.582 69.349 1.00 22.31 24 GLY D N 1
ATOM 3295 C CA . GLY D 1 25 ? 67.154 45.854 69.530 1.00 21.51 24 GLY D CA 1
ATOM 3296 C C . GLY D 1 25 ? 67.808 46.291 68.241 1.00 19.11 24 GLY D C 1
ATOM 3297 O O . GLY D 1 25 ? 67.734 47.459 67.871 1.00 20.56 24 GLY D O 1
ATOM 3298 N N . LEU D 1 26 ? 68.468 45.356 67.559 1.00 19.39 25 LEU D N 1
ATOM 3299 C CA . LEU D 1 26 ? 69.138 45.667 66.309 1.00 20.14 25 LEU D CA 1
ATOM 3300 C C . LEU D 1 26 ? 68.094 46.082 65.281 1.00 20.25 25 LEU D C 1
ATOM 3301 O O . LEU D 1 26 ? 68.306 47.016 64.528 1.00 17.27 25 LEU D O 1
ATOM 3306 N N . GLN D 1 27 ? 66.966 45.375 65.268 1.00 20.59 26 GLN D N 1
ATOM 3307 C CA . GLN D 1 27 ? 65.861 45.713 64.373 1.00 21.60 26 GLN D CA 1
ATOM 3308 C C . GLN D 1 27 ? 65.400 47.146 64.605 1.00 19.30 26 GLN D C 1
ATOM 3309 O O . GLN D 1 27 ? 65.235 47.929 63.664 1.00 20.19 26 GLN D O 1
ATOM 3315 N N . GLU D 1 28 ? 65.220 47.513 65.864 1.00 18.34 27 GLU D N 1
ATOM 3316 C CA . GLU D 1 28 ? 64.839 48.893 66.184 1.00 16.97 27 GLU D CA 1
ATOM 3317 C C . GLU D 1 28 ? 65.919 49.927 65.801 1.00 16.14 27 GLU D C 1
ATOM 3318 O O . GLU D 1 28 ? 65.599 50.998 65.298 1.00 17.24 27 GLU D O 1
ATOM 3324 N N . TRP D 1 29 ? 67.192 49.624 66.054 1.00 16.14 28 TRP D N 1
ATOM 3325 C CA . TRP D 1 29 ? 68.276 50.506 65.651 1.00 16.29 28 TRP D CA 1
ATOM 3326 C C . TRP D 1 29 ? 68.155 50.790 64.151 1.00 14.50 28 TRP D C 1
ATOM 3327 O O . TRP D 1 29 ? 68.192 51.952 63.703 1.00 16.86 28 TRP D O 1
ATOM 3338 N N . HIS D 1 30 ? 67.995 49.720 63.391 1.00 16.40 29 HIS D N 1
ATOM 3339 C CA . HIS D 1 30 ? 67.926 49.844 61.929 1.00 17.32 29 HIS D CA 1
ATOM 3340 C C . HIS D 1 30 ? 66.762 50.729 61.498 1.00 18.57 29 HIS D C 1
ATOM 3341 O O . HIS D 1 30 ? 66.875 51.534 60.581 1.00 17.42 29 HIS D O 1
ATOM 3348 N N . ARG D 1 31 ? 65.611 50.554 62.150 1.00 20.47 30 ARG D N 1
ATOM 3349 C CA . ARG D 1 31 ? 64.436 51.352 61.824 1.00 18.68 30 ARG D CA 1
ATOM 3350 C C . ARG D 1 31 ? 64.702 52.808 62.136 1.00 17.92 30 ARG D C 1
ATOM 3351 O O . ARG D 1 31 ? 64.422 53.695 61.334 1.00 19.94 30 ARG D O 1
ATOM 3359 N N . ILE D 1 32 ? 65.259 53.071 63.321 1.00 17.86 31 ILE D N 1
ATOM 3360 C CA . ILE D 1 32 ? 65.555 54.455 63.716 1.00 17.33 31 ILE D CA 1
ATOM 3361 C C . ILE D 1 32 ? 66.502 55.115 62.719 1.00 19.07 31 ILE D C 1
ATOM 3362 O O . ILE D 1 32 ? 66.306 56.269 62.343 1.00 18.60 31 ILE D O 1
ATOM 3367 N N . ILE D 1 33 ? 67.569 54.409 62.343 1.00 19.77 32 ILE D N 1
ATOM 3368 C CA . ILE D 1 33 ? 68.560 54.976 61.430 1.00 19.96 32 ILE D CA 1
ATOM 3369 C C . ILE D 1 33 ? 67.937 55.266 60.062 1.00 19.68 32 ILE D C 1
ATOM 3370 O O . ILE D 1 33 ? 68.090 56.361 59.494 1.00 20.08 32 ILE D O 1
ATOM 3375 N N . ALA D 1 34 ? 67.230 54.286 59.546 1.00 19.59 33 ALA D N 1
ATOM 3376 C CA . ALA D 1 34 ? 66.587 54.419 58.231 1.00 19.05 33 ALA D CA 1
ATOM 3377 C C . ALA D 1 34 ? 65.578 55.603 58.184 1.00 19.79 33 ALA D C 1
ATOM 3378 O O . ALA D 1 34 ? 65.511 56.320 57.175 1.00 21.89 33 ALA D O 1
ATOM 3380 N N A GLU D 1 35 ? 64.813 55.797 59.259 0.50 19.68 34 GLU D N 1
ATOM 3381 N N B GLU D 1 35 ? 64.827 55.779 59.274 0.50 20.74 34 GLU D N 1
ATOM 3382 C CA A GLU D 1 35 ? 63.819 56.876 59.320 0.50 18.60 34 GLU D CA 1
ATOM 3383 C CA B GLU D 1 35 ? 63.803 56.820 59.384 0.50 20.65 34 GLU D CA 1
ATOM 3384 C C A GLU D 1 35 ? 64.347 58.194 59.888 0.50 20.00 34 GLU D C 1
ATOM 3385 C C B GLU D 1 35 ? 64.268 58.121 60.034 0.50 21.19 34 GLU D C 1
ATOM 3386 O O A GLU D 1 35 ? 63.706 59.234 59.741 0.50 21.13 34 GLU D O 1
ATOM 3387 O O B GLU D 1 35 ? 63.481 59.071 60.117 0.50 21.55 34 GLU D O 1
ATOM 3398 N N . ALA D 1 36 ? 65.507 58.154 60.526 1.00 19.59 35 ALA D N 1
ATOM 3399 C CA . ALA D 1 36 ? 66.014 59.305 61.269 1.00 20.60 35 ALA D CA 1
ATOM 3400 C C . ALA D 1 36 ? 65.009 59.608 62.374 1.00 19.33 35 ALA D C 1
ATOM 3401 O O . ALA D 1 36 ? 64.723 60.769 62.658 1.00 21.93 35 ALA D O 1
ATOM 3403 N N . ASP D 1 37 ? 64.509 58.558 63.014 1.00 20.58 36 ASP D N 1
ATOM 3404 C CA . ASP D 1 37 ? 63.490 58.694 64.046 1.00 20.63 36 ASP D CA 1
ATOM 3405 C C . ASP D 1 37 ? 64.130 58.827 65.419 1.00 19.62 36 ASP D C 1
ATOM 3406 O O . ASP D 1 37 ? 63.943 57.982 66.303 1.00 19.53 36 ASP D O 1
ATOM 3411 N N . TRP D 1 38 ? 64.858 59.921 65.596 1.00 21.09 37 TRP D N 1
ATOM 3412 C CA . TRP D 1 38 ? 65.685 60.107 66.789 1.00 20.85 37 TRP D CA 1
ATOM 3413 C C . TRP D 1 38 ? 64.900 60.190 68.084 1.00 20.81 37 TRP D C 1
ATOM 3414 O O . TRP D 1 38 ? 65.434 59.868 69.124 1.00 20.25 37 TRP D O 1
ATOM 3425 N N . GLU D 1 39 ? 63.636 60.608 68.050 1.00 19.80 38 GLU D N 1
ATOM 3426 C CA . GLU D 1 39 ? 62.870 60.689 69.290 1.00 21.90 38 GLU D CA 1
ATOM 3427 C C . GLU D 1 39 ? 62.684 59.342 69.965 1.00 19.52 38 GLU D C 1
ATOM 3428 O O . GLU D 1 39 ? 62.430 59.289 71.178 1.00 19.13 38 GLU D O 1
ATOM 3431 N N . ARG D 1 40 ? 62.835 58.267 69.192 1.00 19.31 39 ARG D N 1
ATOM 3432 C CA . ARG D 1 40 ? 62.695 56.919 69.716 1.00 17.74 39 ARG D CA 1
ATOM 3433 C C . ARG D 1 40 ? 64.007 56.253 70.159 1.00 17.94 39 ARG D C 1
ATOM 3434 O O . ARG D 1 40 ? 64.014 55.161 70.721 1.00 18.79 39 ARG D O 1
ATOM 3442 N N . LEU D 1 41 ? 65.121 56.914 69.899 1.00 18.15 40 LEU D N 1
ATOM 3443 C CA . LEU D 1 41 ? 66.405 56.320 70.241 1.00 18.89 40 LEU D CA 1
ATOM 3444 C C . LEU D 1 41 ? 66.640 56.228 71.768 1.00 18.12 40 LEU D C 1
ATOM 3445 O O . LEU D 1 41 ? 67.142 55.233 72.248 1.00 17.25 40 LEU D O 1
ATOM 3450 N N . PRO D 1 42 ? 66.256 57.249 72.550 1.00 17.75 41 PRO D N 1
ATOM 3451 C CA . PRO D 1 42 ? 66.534 57.096 73.976 1.00 18.01 41 PRO D CA 1
ATOM 3452 C C . PRO D 1 42 ? 65.968 55.829 74.624 1.00 17.62 41 PRO D C 1
ATOM 3453 O O . PRO D 1 42 ? 66.633 55.249 75.484 1.00 17.62 41 PRO D O 1
ATOM 3457 N N A ASP D 1 43 ? 64.766 55.415 74.219 0.50 16.88 42 ASP D N 1
ATOM 3458 N N B ASP D 1 43 ? 64.771 55.386 74.243 0.50 17.33 42 ASP D N 1
ATOM 3459 C CA A ASP D 1 43 ? 64.159 54.181 74.725 0.50 17.11 42 ASP D CA 1
ATOM 3460 C CA B ASP D 1 43 ? 64.230 54.161 74.839 0.50 17.37 42 ASP D CA 1
ATOM 3461 C C A ASP D 1 43 ? 65.030 52.958 74.467 0.50 17.92 42 ASP D C 1
ATOM 3462 C C B ASP D 1 43 ? 65.101 52.954 74.519 0.50 18.28 42 ASP D C 1
ATOM 3463 O O A ASP D 1 43 ? 64.952 51.978 75.197 0.50 18.19 42 ASP D O 1
ATOM 3464 O O B ASP D 1 43 ? 65.119 51.986 75.272 0.50 18.55 42 ASP D O 1
ATOM 3473 N N . LEU D 1 44 ? 65.846 53.022 73.420 1.00 17.92 43 LEU D N 1
ATOM 3474 C CA . LEU D 1 44 ? 66.704 51.904 73.012 1.00 16.67 43 LEU D CA 1
ATOM 3475 C C . LEU D 1 44 ? 68.058 51.893 73.722 1.00 18.11 43 LEU D C 1
ATOM 3476 O O . LEU D 1 44 ? 68.771 50.885 73.673 1.00 17.68 43 LEU D O 1
ATOM 3481 N N . LEU D 1 45 ? 68.412 53.007 74.361 1.00 16.28 44 LEU D N 1
ATOM 3482 C CA . LEU D 1 45 ? 69.701 53.125 75.038 1.00 15.06 44 LEU D CA 1
ATOM 3483 C C . LEU D 1 45 ? 69.651 52.730 76.510 1.00 13.94 44 LEU D C 1
ATOM 3484 O O . LEU D 1 45 ? 68.691 53.047 77.219 1.00 14.20 44 LEU D O 1
ATOM 3489 N N . ALA D 1 46 ? 70.697 52.050 76.968 1.00 16.06 45 ALA D N 1
ATOM 3490 C CA . ALA D 1 46 ? 70.903 51.870 78.404 1.00 13.49 45 ALA D CA 1
ATOM 3491 C C . ALA D 1 46 ? 71.216 53.254 78.992 1.00 14.51 45 ALA D C 1
ATOM 3492 O O . ALA D 1 46 ? 71.779 54.101 78.304 1.00 15.84 45 ALA D O 1
ATOM 3494 N N . GLU D 1 47 ? 70.854 53.468 80.263 1.00 14.44 46 GLU D N 1
ATOM 3495 C CA . GLU D 1 47 ? 71.089 54.769 80.883 1.00 16.01 46 GLU D CA 1
ATOM 3496 C C . GLU D 1 47 ? 72.578 55.097 80.888 1.00 16.06 46 GLU D C 1
ATOM 3497 O O . GLU D 1 47 ? 72.950 56.260 80.756 1.00 18.04 46 GLU D O 1
ATOM 3503 N N . ASP D 1 48 ? 73.418 54.085 81.057 1.00 15.86 47 ASP D N 1
ATOM 3504 C CA . ASP D 1 48 ? 74.878 54.333 81.110 1.00 17.52 47 ASP D CA 1
ATOM 3505 C C . ASP D 1 48 ? 75.613 53.972 79.830 1.00 16.68 47 ASP D C 1
ATOM 3506 O O . ASP D 1 48 ? 76.764 53.578 79.866 1.00 17.53 47 ASP D O 1
ATOM 3511 N N . VAL D 1 49 ? 74.925 54.100 78.703 1.00 16.17 48 VAL D N 1
ATOM 3512 C CA . VAL D 1 49 ? 75.496 53.891 77.395 1.00 15.69 48 VAL D CA 1
ATOM 3513 C C . VAL D 1 49 ? 76.812 54.675 77.222 1.00 14.46 48 VAL D C 1
ATOM 3514 O O . VAL D 1 49 ? 76.945 55.856 77.636 1.00 18.17 48 VAL D O 1
ATOM 3518 N N . VAL D 1 50 ? 77.789 54.009 76.611 1.00 14.63 49 VAL D N 1
ATOM 3519 C CA . VAL D 1 50 ? 79.096 54.574 76.310 1.00 14.45 49 VAL D CA 1
ATOM 3520 C C . VAL D 1 50 ? 79.144 54.788 74.786 1.00 16.62 49 VAL D C 1
ATOM 3521 O O . VAL D 1 50 ? 78.792 53.889 74.022 1.00 18.01 49 VAL D O 1
ATOM 3525 N N . PHE D 1 51 ? 79.508 55.990 74.371 1.00 16.03 50 PHE D N 1
ATOM 3526 C CA . PHE D 1 51 ? 79.559 56.373 72.975 1.00 13.36 50 PHE D CA 1
ATOM 3527 C C . PHE D 1 51 ? 80.951 56.866 72.610 1.00 16.38 50 PHE D C 1
ATOM 3528 O O . PHE D 1 51 ? 81.462 57.834 73.191 1.00 17.10 50 PHE D O 1
ATOM 3536 N N . SER D 1 52 ? 81.564 56.203 71.625 1.00 17.58 51 SER D N 1
ATOM 3537 C CA . SER D 1 52 ? 82.901 56.548 71.163 1.00 17.05 51 SER D CA 1
ATOM 3538 C C . SER D 1 52 ? 82.717 57.117 69.751 1.00 19.02 51 SER D C 1
ATOM 3539 O O . SER D 1 52 ? 82.315 56.393 68.837 1.00 19.55 51 SER D O 1
ATOM 3542 N N A ASN D 1 53 ? 82.943 58.411 69.579 0.50 21.07 52 ASN D N 1
ATOM 3543 N N B ASN D 1 53 ? 83.011 58.409 69.607 0.50 20.84 52 ASN D N 1
ATOM 3544 C CA A ASN D 1 53 ? 82.678 59.026 68.279 0.50 22.97 52 ASN D CA 1
ATOM 3545 C CA B ASN D 1 53 ? 82.789 59.139 68.353 0.50 22.62 52 ASN D CA 1
ATOM 3546 C C A ASN D 1 53 ? 83.929 58.990 67.398 0.50 19.99 52 ASN D C 1
ATOM 3547 C C B ASN D 1 53 ? 83.997 59.064 67.415 0.50 19.56 52 ASN D C 1
ATOM 3548 O O A ASN D 1 53 ? 85.012 58.657 67.851 0.50 21.30 52 ASN D O 1
ATOM 3549 O O B ASN D 1 53 ? 85.122 58.812 67.847 0.50 19.70 52 ASN D O 1
ATOM 3558 N N . PRO D 1 54 ? 83.780 59.327 66.119 1.00 20.02 53 PRO D N 1
ATOM 3559 C CA . PRO D 1 54 ? 84.900 59.204 65.215 1.00 20.21 53 PRO D CA 1
ATOM 3560 C C . PRO D 1 54 ? 85.983 60.278 65.298 1.00 17.45 53 PRO D C 1
ATOM 3561 O O . PRO D 1 54 ? 87.041 60.088 64.692 1.00 19.09 53 PRO D O 1
ATOM 3565 N N . SER D 1 55 ? 85.749 61.391 66.018 1.00 18.69 54 SER D N 1
ATOM 3566 C CA . SER D 1 55 ? 86.645 62.533 65.975 1.00 20.10 54 SER D CA 1
ATOM 3567 C C . SER D 1 55 ? 87.416 62.879 67.255 1.00 17.77 54 SER D C 1
ATOM 3568 O O . SER D 1 55 ? 88.422 63.635 67.200 1.00 19.71 54 SER D O 1
ATOM 3571 N N . THR D 1 56 ? 86.990 62.333 68.396 1.00 19.75 55 THR D N 1
ATOM 3572 C CA . THR D 1 56 ? 87.731 62.505 69.636 1.00 19.25 55 THR D CA 1
ATOM 3573 C C . THR D 1 56 ? 87.829 61.172 70.347 1.00 20.54 55 THR D C 1
ATOM 3574 O O . THR D 1 56 ? 86.939 60.350 70.266 1.00 18.38 55 THR D O 1
ATOM 3578 N N . PHE D 1 57 ? 88.934 60.951 71.033 1.00 18.82 56 PHE D N 1
ATOM 3579 C CA . PHE D 1 57 ? 89.142 59.662 71.677 1.00 16.75 56 PHE D CA 1
ATOM 3580 C C . PHE D 1 57 ? 88.219 59.332 72.861 1.00 16.86 56 PHE D C 1
ATOM 3581 O O . PHE D 1 57 ? 87.650 58.216 72.913 1.00 17.79 56 PHE D O 1
ATOM 3589 N N . ASP D 1 58 ? 88.107 60.248 73.823 1.00 17.28 57 ASP D N 1
ATOM 3590 C CA . ASP D 1 58 ? 87.444 59.904 75.086 1.00 18.86 57 ASP D CA 1
ATOM 3591 C C . ASP D 1 58 ? 85.979 59.561 74.836 1.00 17.05 57 ASP D C 1
ATOM 3592 O O . ASP D 1 58 ? 85.263 60.331 74.190 1.00 17.75 57 ASP D O 1
ATOM 3597 N N . PRO D 1 59 ? 85.539 58.420 75.350 1.00 17.15 58 PRO D N 1
ATOM 3598 C CA . PRO D 1 59 ? 84.109 58.154 75.209 1.00 17.56 58 PRO D CA 1
ATOM 3599 C C . PRO D 1 59 ? 83.241 59.056 76.065 1.00 17.24 58 PRO D C 1
ATOM 3600 O O . PRO D 1 59 ? 83.670 59.537 77.138 1.00 18.19 58 PRO D O 1
ATOM 3604 N N . TYR D 1 60 ? 82.015 59.250 75.564 1.00 17.19 59 TYR D N 1
ATOM 3605 C CA . TYR D 1 60 ? 80.956 59.962 76.269 1.00 19.02 59 TYR D CA 1
ATOM 3606 C C . TYR D 1 60 ? 80.119 58.961 77.033 1.00 20.45 59 TYR D C 1
ATOM 3607 O O . TYR D 1 60 ? 80.007 57.848 76.610 1.00 17.12 59 TYR D O 1
ATOM 3616 N N . HIS D 1 61 ? 79.492 59.360 78.126 1.00 19.72 60 HIS D N 1
ATOM 3617 C CA . HIS D 1 61 ? 78.670 58.456 78.914 1.00 18.80 60 HIS D CA 1
ATOM 3618 C C . HIS D 1 61 ? 77.294 59.036 79.129 1.00 18.01 60 HIS D C 1
ATOM 3619 O O . HIS D 1 61 ? 77.146 60.220 79.410 1.00 21.12 60 HIS D O 1
ATOM 3626 N N . GLY D 1 62 ? 76.277 58.205 78.958 1.00 16.35 61 GLY D N 1
ATOM 3627 C CA . GLY D 1 62 ? 74.920 58.638 79.168 1.00 16.47 61 GLY D CA 1
ATOM 3628 C C . GLY D 1 62 ? 74.222 58.945 77.879 1.00 17.15 61 GLY D C 1
ATOM 3629 O O . GLY D 1 62 ? 74.855 59.134 76.819 1.00 17.25 61 GLY D O 1
ATOM 3630 N N . LYS D 1 63 ? 72.908 59.065 77.966 1.00 16.27 62 LYS D N 1
ATOM 3631 C CA . LYS D 1 63 ? 72.108 59.239 76.758 1.00 18.09 62 LYS D CA 1
ATOM 3632 C C . LYS D 1 63 ? 72.310 60.597 76.110 1.00 19.06 62 LYS D C 1
ATOM 3633 O O . LYS D 1 63 ? 72.310 60.715 74.885 1.00 19.72 62 LYS D O 1
ATOM 3639 N N . GLY D 1 64 ? 72.488 61.612 76.947 1.00 19.43 63 GLY D N 1
ATOM 3640 C CA . GLY D 1 64 ? 72.518 63.006 76.489 1.00 21.20 63 GLY D CA 1
ATOM 3641 C C . GLY D 1 64 ? 73.502 63.287 75.373 1.00 19.66 63 GLY D C 1
ATOM 3642 O O . GLY D 1 64 ? 73.106 63.734 74.320 1.00 19.60 63 GLY D O 1
ATOM 3643 N N . PRO D 1 65 ? 74.795 63.038 75.602 1.00 21.44 64 PRO D N 1
ATOM 3644 C CA . PRO D 1 65 ? 75.778 63.328 74.557 1.00 22.06 64 PRO D CA 1
ATOM 3645 C C . PRO D 1 65 ? 75.581 62.538 73.278 1.00 22.74 64 PRO D C 1
ATOM 3646 O O . PRO D 1 65 ? 75.771 63.065 72.169 1.00 20.76 64 PRO D O 1
ATOM 3650 N N . LEU D 1 66 ? 75.185 61.282 73.412 1.00 20.60 65 LEU D N 1
ATOM 3651 C CA . LEU D 1 66 ? 74.929 60.445 72.271 1.00 21.12 65 LEU D CA 1
ATOM 3652 C C . LEU D 1 66 ? 73.782 61.061 71.475 1.00 20.39 65 LEU D C 1
ATOM 3653 O O . LEU D 1 66 ? 73.835 61.115 70.239 1.00 20.90 65 LEU D O 1
ATOM 3666 N N . VAL D 1 68 ? 72.838 64.220 71.362 1.00 18.05 67 VAL D N 1
ATOM 3667 C CA . VAL D 1 68 ? 73.272 65.500 70.733 1.00 20.50 67 VAL D CA 1
ATOM 3668 C C . VAL D 1 68 ? 74.099 65.227 69.476 1.00 18.83 67 VAL D C 1
ATOM 3669 O O . VAL D 1 68 ? 73.824 65.802 68.403 1.00 19.21 67 VAL D O 1
ATOM 3673 N N . ILE D 1 69 ? 75.059 64.307 69.582 1.00 16.80 68 ILE D N 1
ATOM 3674 C CA . ILE D 1 69 ? 76.031 64.074 68.529 1.00 19.14 68 ILE D CA 1
ATOM 3675 C C . ILE D 1 69 ? 75.549 63.189 67.400 1.00 20.52 68 ILE D C 1
ATOM 3676 O O . ILE D 1 69 ? 75.723 63.536 66.210 1.00 20.36 68 ILE D O 1
ATOM 3681 N N . LEU D 1 70 ? 74.916 62.065 67.734 1.00 20.44 69 LEU D N 1
ATOM 3682 C CA . LEU D 1 70 ? 74.682 61.047 66.711 1.00 22.01 69 LEU D CA 1
ATOM 3683 C C . LEU D 1 70 ? 73.768 61.527 65.608 1.00 22.10 69 LEU D C 1
ATOM 3684 O O . LEU D 1 70 ? 74.042 61.249 64.431 1.00 22.27 69 LEU D O 1
ATOM 3689 N N . PRO D 1 71 ? 72.657 62.211 65.946 1.00 20.90 70 PRO D N 1
ATOM 3690 C CA . PRO D 1 71 ? 71.790 62.684 64.885 1.00 23.14 70 PRO D CA 1
ATOM 3691 C C . PRO D 1 71 ? 72.456 63.694 63.962 1.00 24.29 70 PRO D C 1
ATOM 3692 O O . PRO D 1 71 ? 72.167 63.724 62.754 1.00 24.20 70 PRO D O 1
ATOM 3696 N N . ALA D 1 72 ? 73.315 64.531 64.529 1.00 23.08 71 ALA D N 1
ATOM 3697 C CA . ALA D 1 72 ? 74.061 65.515 63.741 1.00 22.07 71 ALA D CA 1
ATOM 3698 C C . ALA D 1 72 ? 75.027 64.809 62.788 1.00 21.25 71 ALA D C 1
ATOM 3699 O O . ALA D 1 72 ? 75.162 65.214 61.631 1.00 23.03 71 ALA D O 1
ATOM 3701 N N . VAL D 1 73 ? 75.683 63.749 63.243 1.00 23.79 72 VAL D N 1
ATOM 3702 C CA . VAL D 1 73 ? 76.580 62.978 62.376 1.00 24.98 72 VAL D CA 1
ATOM 3703 C C . VAL D 1 73 ? 75.804 62.420 61.192 1.00 28.07 72 VAL D C 1
ATOM 3704 O O . VAL D 1 73 ? 76.191 62.600 60.031 1.00 28.35 72 VAL D O 1
ATOM 3708 N N . PHE D 1 74 ? 74.673 61.785 61.479 1.00 26.64 73 PHE D N 1
ATOM 3709 C CA . PHE D 1 74 ? 73.853 61.204 60.425 1.00 27.13 73 PHE D CA 1
ATOM 3710 C C . PHE D 1 74 ? 73.316 62.237 59.479 1.00 27.41 73 PHE D C 1
ATOM 3711 O O . PHE D 1 74 ? 73.216 61.965 58.274 1.00 29.87 73 PHE D O 1
ATOM 3719 N N . SER D 1 75 ? 72.983 63.422 59.991 1.00 26.51 74 SER D N 1
ATOM 3720 C CA . SER D 1 75 ? 72.433 64.488 59.145 1.00 27.06 74 SER D CA 1
ATOM 3721 C C . SER D 1 75 ? 73.395 64.953 58.044 1.00 26.56 74 SER D C 1
ATOM 3722 O O . SER D 1 75 ? 72.953 65.474 57.031 1.00 29.25 74 SER D O 1
ATOM 3725 N N A VAL D 1 76 ? 74.686 64.772 58.258 0.70 26.80 75 VAL D N 1
ATOM 3726 N N B VAL D 1 76 ? 74.700 64.774 58.236 0.30 25.81 75 VAL D N 1
ATOM 3727 C CA A VAL D 1 76 ? 75.676 65.181 57.284 0.70 28.23 75 VAL D CA 1
ATOM 3728 C CA B VAL D 1 76 ? 75.683 65.194 57.231 0.30 25.37 75 VAL D CA 1
ATOM 3729 C C A VAL D 1 76 ? 75.888 64.074 56.241 0.70 28.70 75 VAL D C 1
ATOM 3730 C C B VAL D 1 76 ? 76.063 64.042 56.285 0.30 25.92 75 VAL D C 1
ATOM 3731 O O A VAL D 1 76 ? 76.207 64.358 55.079 0.70 30.11 75 VAL D O 1
ATOM 3732 O O B VAL D 1 76 ? 76.748 64.248 55.264 0.30 24.40 75 VAL D O 1
ATOM 3739 N N . LEU D 1 77 ? 75.663 62.825 56.638 1.00 25.72 76 LEU D N 1
ATOM 3740 C CA . LEU D 1 77 ? 75.882 61.681 55.771 1.00 24.29 76 LEU D CA 1
ATOM 3741 C C . LEU D 1 77 ? 74.767 61.567 54.740 1.00 25.09 76 LEU D C 1
ATOM 3742 O O . LEU D 1 77 ? 73.570 61.596 55.075 1.00 26.14 76 LEU D O 1
ATOM 3747 N N . GLU D 1 78 ? 75.162 61.443 53.478 1.00 18.00 77 GLU D N 1
ATOM 3748 C CA . GLU D 1 78 ? 74.220 61.298 52.389 1.00 20.01 77 GLU D CA 1
ATOM 3749 C C . GLU D 1 78 ? 74.294 59.877 51.859 1.00 17.61 77 GLU D C 1
ATOM 3750 O O . GLU D 1 78 ? 75.364 59.251 51.909 1.00 17.64 77 GLU D O 1
ATOM 3756 N N . ASN D 1 79 ? 73.168 59.383 51.359 1.00 18.26 78 ASN D N 1
ATOM 3757 C CA . ASN D 1 79 ? 73.107 58.056 50.751 1.00 19.32 78 ASN D CA 1
ATOM 3758 C C . ASN D 1 79 ? 73.653 56.980 51.686 1.00 19.38 78 ASN D C 1
ATOM 3759 O O . ASN D 1 79 ? 74.319 56.059 51.250 1.00 18.65 78 ASN D O 1
ATOM 3764 N N . PHE D 1 80 ? 73.373 57.124 52.972 1.00 18.53 79 PHE D N 1
ATOM 3765 C CA . PHE D 1 80 ? 73.829 56.150 53.935 1.00 17.50 79 PHE D CA 1
ATOM 3766 C C . PHE D 1 80 ? 73.275 54.770 53.632 1.00 19.48 79 PHE D C 1
ATOM 3767 O O . PHE D 1 80 ? 72.050 54.578 53.582 1.00 17.70 79 PHE D O 1
ATOM 3775 N N A GLN D 1 81 ? 74.174 53.806 53.430 0.50 19.15 80 GLN D N 1
ATOM 3776 N N B GLN D 1 81 ? 74.157 53.805 53.420 0.50 18.95 80 GLN D N 1
ATOM 3777 C CA A GLN D 1 81 ? 73.804 52.417 53.120 0.50 19.32 80 GLN D CA 1
ATOM 3778 C CA B GLN D 1 81 ? 73.731 52.426 53.220 0.50 18.75 80 GLN D CA 1
ATOM 3779 C C A GLN D 1 81 ? 74.622 51.424 53.941 0.50 17.47 80 GLN D C 1
ATOM 3780 C C B GLN D 1 81 ? 74.602 51.487 54.022 0.50 17.59 80 GLN D C 1
ATOM 3781 O O A GLN D 1 81 ? 75.853 51.406 53.856 0.50 17.84 80 GLN D O 1
ATOM 3782 O O B GLN D 1 81 ? 75.829 51.588 54.030 0.50 19.24 80 GLN D O 1
ATOM 3793 N N . TYR D 1 82 ? 73.946 50.565 54.698 1.00 16.59 81 TYR D N 1
ATOM 3794 C CA . TYR D 1 82 ? 74.647 49.517 55.419 1.00 16.43 81 TYR D CA 1
ATOM 3795 C C . TYR D 1 82 ? 75.109 48.469 54.389 1.00 16.34 81 TYR D C 1
ATOM 3796 O O . TYR D 1 82 ? 74.427 48.169 53.407 1.00 16.47 81 TYR D O 1
ATOM 3805 N N . ALA D 1 83 ? 76.286 47.931 54.649 1.00 17.03 82 ALA D N 1
ATOM 3806 C CA . ALA D 1 83 ? 76.920 46.946 53.819 1.00 16.41 82 ALA D CA 1
ATOM 3807 C C . ALA D 1 83 ? 77.214 45.680 54.650 1.00 17.40 82 ALA D C 1
ATOM 3808 O O . ALA D 1 83 ? 76.288 45.057 55.181 1.00 19.57 82 ALA D O 1
ATOM 3810 N N . ARG D 1 84 ? 78.470 45.282 54.794 1.00 17.08 83 ARG D N 1
ATOM 3811 C CA . ARG D 1 84 ? 78.752 43.996 55.458 1.00 16.13 83 ARG D CA 1
ATOM 3812 C C . ARG D 1 84 ? 78.500 44.096 56.953 1.00 16.49 83 ARG D C 1
ATOM 3813 O O . ARG D 1 84 ? 78.714 45.153 57.540 1.00 19.02 83 ARG D O 1
ATOM 3821 N N . HIS D 1 85 ? 78.013 43.017 57.550 1.00 16.65 84 HIS D N 1
ATOM 3822 C CA . HIS D 1 85 ? 77.714 42.989 58.973 1.00 16.34 84 HIS D CA 1
ATOM 3823 C C . HIS D 1 85 ? 78.226 41.710 59.607 1.00 17.09 84 HIS D C 1
ATOM 3824 O O . HIS D 1 85 ? 78.352 40.660 58.959 1.00 16.86 84 HIS D O 1
ATOM 3831 N N . PHE D 1 86 ? 78.508 41.813 60.897 1.00 14.76 85 PHE D N 1
ATOM 3832 C CA . PHE D 1 86 ? 79.194 40.785 61.661 1.00 14.89 85 PHE D CA 1
ATOM 3833 C C . PHE D 1 86 ? 78.594 40.772 63.060 1.00 14.76 85 PHE D C 1
ATOM 3834 O O . PHE D 1 86 ? 78.099 41.777 63.513 1.00 16.21 85 PHE D O 1
ATOM 3842 N N . SER D 1 87 ? 78.632 39.637 63.737 1.00 14.93 86 SER D N 1
ATOM 3843 C CA . SER D 1 87 ? 78.034 39.571 65.060 1.00 15.07 86 SER D CA 1
ATOM 3844 C C . SER D 1 87 ? 78.883 38.815 66.070 1.00 16.98 86 SER D C 1
ATOM 3845 O O . SER D 1 87 ? 79.779 38.049 65.704 1.00 17.59 86 SER D O 1
ATOM 3848 N N . SER D 1 88 ? 78.590 39.082 67.344 1.00 16.07 87 SER D N 1
ATOM 3849 C CA . SER D 1 88 ? 79.165 38.373 68.483 1.00 17.61 87 SER D CA 1
ATOM 3850 C C . SER D 1 88 ? 77.969 37.907 69.295 1.00 19.00 87 SER D C 1
ATOM 3851 O O . SER D 1 88 ? 76.842 38.026 68.839 1.00 20.90 87 SER D O 1
ATOM 3854 N N . LYS D 1 89 ? 78.178 37.383 70.497 1.00 20.18 88 LYS D N 1
ATOM 3855 C CA . LYS D 1 89 ? 77.036 36.871 71.290 1.00 19.06 88 LYS D CA 1
ATOM 3856 C C . LYS D 1 89 ? 76.118 38.015 71.747 1.00 21.75 88 LYS D C 1
ATOM 3857 O O . LYS D 1 89 ? 74.935 37.820 71.978 1.00 21.79 88 LYS D O 1
ATOM 3859 N N . SER D 1 90 ? 76.687 39.207 71.849 1.00 20.09 89 SER D N 1
ATOM 3860 C CA . SER D 1 90 ? 76.048 40.375 72.441 1.00 24.82 89 SER D CA 1
ATOM 3861 C C . SER D 1 90 ? 75.985 41.635 71.572 1.00 22.46 89 SER D C 1
ATOM 3862 O O . SER D 1 90 ? 75.463 42.676 72.008 1.00 19.77 89 SER D O 1
ATOM 3865 N N . GLY D 1 91 ? 76.510 41.568 70.358 1.00 20.79 90 GLY D N 1
ATOM 3866 C CA . GLY D 1 91 ? 76.687 42.792 69.582 1.00 18.16 90 GLY D CA 1
ATOM 3867 C C . GLY D 1 91 ? 77.024 42.549 68.120 1.00 18.41 90 GLY D C 1
ATOM 3868 O O . GLY D 1 91 ? 77.043 41.411 67.632 1.00 19.12 90 GLY D O 1
ATOM 3869 N N . TYR D 1 92 ? 77.229 43.654 67.433 1.00 17.98 91 TYR D N 1
ATOM 3870 C CA . TYR D 1 92 ? 77.398 43.664 66.012 1.00 18.60 91 TYR D CA 1
ATOM 3871 C C . TYR D 1 92 ? 78.358 44.731 65.551 1.00 17.27 91 TYR D C 1
ATOM 3872 O O . TYR D 1 92 ? 78.593 45.714 66.234 1.00 17.46 91 TYR D O 1
ATOM 3881 N N . VAL D 1 93 ? 78.895 44.536 64.353 1.00 16.84 92 VAL D N 1
ATOM 3882 C CA . VAL D 1 93 ? 79.580 45.580 63.643 1.00 15.20 92 VAL D CA 1
ATOM 3883 C C . VAL D 1 93 ? 78.863 45.657 62.310 1.00 16.04 92 VAL D C 1
ATOM 3884 O O . VAL D 1 93 ? 78.712 44.642 61.621 1.00 14.80 92 VAL D O 1
ATOM 3888 N N . LEU D 1 94 ? 78.434 46.869 61.995 1.00 15.26 93 LEU D N 1
ATOM 3889 C CA . LEU D 1 94 ? 77.690 47.172 60.788 1.00 16.32 93 LEU D CA 1
ATOM 3890 C C . LEU D 1 94 ? 78.537 48.120 59.951 1.00 15.25 93 LEU D C 1
ATOM 3891 O O . LEU D 1 94 ? 78.677 49.322 60.268 1.00 15.63 93 LEU D O 1
ATOM 3896 N N . GLU D 1 95 ? 79.105 47.611 58.869 1.00 15.30 94 GLU D N 1
ATOM 3897 C CA . GLU D 1 95 ? 79.815 48.453 57.906 1.00 17.35 94 GLU D CA 1
ATOM 3898 C C . GLU D 1 95 ? 78.792 49.289 57.142 1.00 16.35 94 GLU D C 1
ATOM 3899 O O . GLU D 1 95 ? 77.660 48.861 56.896 1.00 14.46 94 GLU D O 1
ATOM 3905 N N . PHE D 1 96 ? 79.220 50.487 56.739 1.00 14.60 95 PHE D N 1
ATOM 3906 C CA . PHE D 1 96 ? 78.387 51.346 55.921 1.00 17.54 95 PHE D CA 1
ATOM 3907 C C . PHE D 1 96 ? 79.196 52.140 54.931 1.00 15.02 95 PHE D C 1
ATOM 3908 O O . PHE D 1 96 ? 80.431 52.273 55.054 1.00 16.58 95 PHE D O 1
ATOM 3916 N N . ASN D 1 97 ? 78.492 52.597 53.896 1.00 18.42 96 ASN D N 1
ATOM 3917 C CA . ASN D 1 97 ? 79.004 53.511 52.881 1.00 17.36 96 ASN D CA 1
ATOM 3918 C C . ASN D 1 97 ? 78.176 54.793 52.954 1.00 17.02 96 ASN D C 1
ATOM 3919 O O . ASN D 1 97 ? 76.968 54.729 53.208 1.00 17.31 96 ASN D O 1
ATOM 3924 N N . ALA D 1 98 ? 78.797 55.937 52.671 1.00 17.09 97 ALA D N 1
ATOM 3925 C CA . ALA D 1 98 ? 78.081 57.197 52.623 1.00 18.02 97 ALA D CA 1
ATOM 3926 C C . ALA D 1 98 ? 78.956 58.229 51.943 1.00 19.23 97 ALA D C 1
ATOM 3927 O O . ALA D 1 98 ? 80.119 57.965 51.614 1.00 17.67 97 ALA D O 1
ATOM 3929 N N . ASN D 1 99 ? 78.389 59.407 51.719 1.00 19.27 98 ASN D N 1
ATOM 3930 C CA . ASN D 1 99 ? 79.159 60.502 51.186 1.00 19.05 98 ASN D CA 1
ATOM 3931 C C . ASN D 1 99 ? 78.751 61.813 51.821 1.00 18.33 98 ASN D C 1
ATOM 3932 O O . ASN D 1 99 ? 77.642 61.966 52.311 1.00 19.81 98 ASN D O 1
ATOM 3945 N N . GLY D 1 101 ? 78.725 65.428 50.250 1.00 23.70 100 GLY D N 1
ATOM 3946 C CA . GLY D 1 101 ? 78.982 66.105 48.989 1.00 21.42 100 GLY D CA 1
ATOM 3947 C C . GLY D 1 101 ? 79.735 65.144 48.085 1.00 20.98 100 GLY D C 1
ATOM 3948 O O . GLY D 1 101 ? 79.372 63.979 47.961 1.00 22.45 100 GLY D O 1
ATOM 3949 N N A ASP D 1 102 ? 80.793 65.599 47.434 0.70 20.59 101 ASP D N 1
ATOM 3950 N N B ASP D 1 102 ? 80.816 65.650 47.507 0.30 21.48 101 ASP D N 1
ATOM 3951 C CA A ASP D 1 102 ? 81.526 64.710 46.546 0.70 21.72 101 ASP D CA 1
ATOM 3952 C CA B ASP D 1 102 ? 81.640 64.918 46.569 0.30 22.16 101 ASP D CA 1
ATOM 3953 C C A ASP D 1 102 ? 82.637 63.937 47.248 0.70 23.06 101 ASP D C 1
ATOM 3954 C C B ASP D 1 102 ? 82.700 64.049 47.260 0.30 22.76 101 ASP D C 1
ATOM 3955 O O A ASP D 1 102 ? 83.512 63.391 46.588 0.70 25.97 101 ASP D O 1
ATOM 3956 O O B ASP D 1 102 ? 83.599 63.531 46.603 0.30 23.95 101 ASP D O 1
ATOM 3965 N N . GLU D 1 103 ? 82.598 63.888 48.579 1.00 22.55 102 GLU D N 1
ATOM 3966 C CA . GLU D 1 103 ? 83.608 63.136 49.350 1.00 23.19 102 GLU D CA 1
ATOM 3967 C C . GLU D 1 103 ? 83.000 61.807 49.816 1.00 19.93 102 GLU D C 1
ATOM 3968 O O . GLU D 1 103 ? 82.058 61.827 50.590 1.00 21.66 102 GLU D O 1
ATOM 3974 N N . LEU D 1 104 ? 83.540 60.681 49.334 1.00 18.58 103 LEU D N 1
ATOM 3975 C CA . LEU D 1 104 ? 83.055 59.350 49.717 1.00 19.06 103 LEU D CA 1
ATOM 3976 C C . LEU D 1 104 ? 83.725 58.853 51.001 1.00 17.01 103 LEU D C 1
ATOM 3977 O O . LEU D 1 104 ? 84.873 59.160 51.261 1.00 17.04 103 LEU D O 1
ATOM 3982 N N . LEU D 1 105 ? 83.003 58.048 51.758 1.00 18.49 104 LEU D N 1
ATOM 3983 C CA . LEU D 1 105 ? 83.592 57.408 52.920 1.00 18.51 104 LEU D CA 1
ATOM 3984 C C . LEU D 1 105 ? 82.974 56.041 53.141 1.00 17.85 104 LEU D C 1
ATOM 3985 O O . LEU D 1 105 ? 81.913 55.696 52.580 1.00 17.79 104 LEU D O 1
ATOM 3990 N N . THR D 1 106 ? 83.670 55.246 53.949 1.00 15.76 105 THR D N 1
ATOM 3991 C CA . THR D 1 106 ? 83.075 54.050 54.509 1.00 14.70 105 THR D CA 1
ATOM 3992 C C . THR D 1 106 ? 83.296 54.101 56.011 1.00 16.16 105 THR D C 1
ATOM 3993 O O . THR D 1 106 ? 84.072 54.916 56.517 1.00 16.91 105 THR D O 1
ATOM 3997 N N . GLY D 1 107 ? 82.570 53.264 56.728 1.00 16.61 106 GLY D N 1
ATOM 3998 C CA . GLY D 1 107 ? 82.672 53.283 58.176 1.00 17.25 106 GLY D CA 1
ATOM 3999 C C . GLY D 1 107 ? 82.090 52.048 58.813 1.00 15.20 106 GLY D C 1
ATOM 4000 O O . GLY D 1 107 ? 81.585 51.147 58.143 1.00 15.42 106 GLY D O 1
ATOM 4001 N N . VAL D 1 108 ? 82.172 51.998 60.142 1.00 16.99 107 VAL D N 1
ATOM 4002 C CA . VAL D 1 108 ? 81.480 50.968 60.898 1.00 17.52 107 VAL D CA 1
ATOM 4003 C C . VAL D 1 108 ? 80.781 51.589 62.137 1.00 16.15 107 VAL D C 1
ATOM 4004 O O . VAL D 1 108 ? 81.260 52.584 62.694 1.00 16.72 107 VAL D O 1
ATOM 4008 N N . ASP D 1 109 ? 79.640 51.000 62.475 1.00 17.03 108 ASP D N 1
ATOM 4009 C CA . ASP D 1 109 ? 78.981 51.180 63.769 1.00 15.82 108 ASP D CA 1
ATOM 4010 C C . ASP D 1 109 ? 79.203 49.872 64.533 1.00 17.68 108 ASP D C 1
ATOM 4011 O O . ASP D 1 109 ? 78.729 48.834 64.095 1.00 16.92 108 ASP D O 1
ATOM 4016 N N . LEU D 1 110 ? 79.907 49.908 65.668 1.00 15.34 109 LEU D N 1
ATOM 4017 C CA . LEU D 1 110 ? 80.003 48.741 66.549 1.00 15.91 109 LEU D CA 1
ATOM 4018 C C . LEU D 1 110 ? 78.983 48.970 67.658 1.00 17.00 109 LEU D C 1
ATOM 4019 O O . LEU D 1 110 ? 79.014 49.992 68.289 1.00 17.41 109 LEU D O 1
ATOM 4024 N N . ILE D 1 111 ? 78.074 48.018 67.854 1.00 16.33 110 ILE D N 1
ATOM 4025 C CA . ILE D 1 111 ? 76.971 48.222 68.772 1.00 16.49 110 ILE D CA 1
ATOM 4026 C C . ILE D 1 111 ? 76.912 47.031 69.707 1.00 18.65 110 ILE D C 1
ATOM 4027 O O . ILE D 1 111 ? 76.845 45.910 69.242 1.00 17.87 110 ILE D O 1
ATOM 4032 N N . GLU D 1 112 ? 76.951 47.273 71.025 1.00 17.31 111 GLU D N 1
ATOM 4033 C CA . GLU D 1 112 ? 76.785 46.187 71.982 1.00 15.74 111 GLU D CA 1
ATOM 4034 C C . GLU D 1 112 ? 75.461 46.382 72.710 1.00 17.49 111 GLU D C 1
ATOM 4035 O O . GLU D 1 112 ? 75.060 47.524 73.015 1.00 18.94 111 GLU D O 1
ATOM 4041 N N . PHE D 1 113 ? 74.800 45.268 72.971 1.00 17.95 112 PHE D N 1
ATOM 4042 C CA . PHE D 1 113 ? 73.500 45.278 73.640 1.00 18.59 112 PHE D CA 1
ATOM 4043 C C . PHE D 1 113 ? 73.542 44.493 74.949 1.00 20.39 112 PHE D C 1
ATOM 4044 O O . PHE D 1 113 ? 74.281 43.513 75.078 1.00 19.99 112 PHE D O 1
ATOM 4052 N N . ASN D 1 114 ? 72.713 44.889 75.915 1.00 18.91 113 ASN D N 1
ATOM 4053 C CA . ASN D 1 114 ? 72.574 44.091 77.129 1.00 19.51 113 ASN D CA 1
ATOM 4054 C C . ASN D 1 114 ? 71.466 43.062 76.909 1.00 21.65 113 ASN D C 1
ATOM 4055 O O . ASN D 1 114 ? 70.827 43.025 75.849 1.00 23.03 113 ASN D O 1
ATOM 4060 N N . ASP D 1 115 ? 71.223 42.216 77.901 1.00 24.09 114 ASP D N 1
ATOM 4061 C CA . ASP D 1 115 ? 70.162 41.211 77.751 1.00 27.01 114 ASP D CA 1
ATOM 4062 C C . ASP D 1 115 ? 68.753 41.781 77.662 1.00 25.12 114 ASP D C 1
ATOM 4063 O O . ASP D 1 115 ? 67.866 41.109 77.171 1.00 29.73 114 ASP D O 1
ATOM 4068 N N . ALA D 1 116 ? 68.530 43.000 78.148 1.00 24.27 115 ALA D N 1
ATOM 4069 C CA . ALA D 1 116 ? 67.222 43.626 77.953 1.00 23.06 115 ALA D CA 1
ATOM 4070 C C . ALA D 1 116 ? 67.081 44.180 76.506 1.00 23.77 115 ALA D C 1
ATOM 4071 O O . ALA D 1 116 ? 66.060 44.791 76.174 1.00 27.33 115 ALA D O 1
ATOM 4073 N N . GLY D 1 117 ? 68.092 43.986 75.657 1.00 22.52 116 GLY D N 1
ATOM 4074 C CA . GLY D 1 117 ? 68.045 44.496 74.278 1.00 21.35 116 GLY D CA 1
ATOM 4075 C C . GLY D 1 117 ? 68.283 45.999 74.168 1.00 19.18 116 GLY D C 1
ATOM 4076 O O . GLY D 1 117 ? 67.859 46.639 73.194 1.00 17.32 116 GLY D O 1
ATOM 4077 N N . LYS D 1 118 ? 68.980 46.561 75.153 1.00 16.18 117 LYS D N 1
ATOM 4078 C CA . LYS D 1 118 ? 69.306 47.977 75.125 1.00 15.86 117 LYS D CA 1
ATOM 4079 C C . LYS D 1 118 ? 70.777 48.162 74.800 1.00 17.30 117 LYS D C 1
ATOM 4080 O O . LYS D 1 118 ? 71.609 47.314 75.132 1.00 17.27 117 LYS D O 1
ATOM 4086 N N . ILE D 1 119 ? 71.081 49.284 74.146 1.00 15.67 118 ILE D N 1
ATOM 4087 C CA . ILE D 1 119 ? 72.434 49.547 73.693 1.00 14.53 118 ILE D CA 1
ATOM 4088 C C . ILE D 1 119 ? 73.279 50.019 74.878 1.00 16.09 118 ILE D C 1
ATOM 4089 O O . ILE D 1 119 ? 72.950 51.021 75.533 1.00 16.07 118 ILE D O 1
ATOM 4094 N N . THR D 1 120 ? 74.379 49.304 75.110 1.00 16.22 119 THR D N 1
ATOM 4095 C CA . THR D 1 120 ? 75.336 49.638 76.156 1.00 14.71 119 THR D CA 1
ATOM 4096 C C . THR D 1 120 ? 76.605 50.336 75.646 1.00 14.57 119 THR D C 1
ATOM 4097 O O . THR D 1 120 ? 77.271 51.038 76.388 1.00 16.14 119 THR D O 1
ATOM 4101 N N . ASP D 1 121 ? 76.944 50.097 74.381 1.00 15.87 120 ASP D N 1
ATOM 4102 C CA . ASP D 1 121 ? 78.115 50.671 73.748 1.00 15.06 120 ASP D CA 1
ATOM 4103 C C . ASP D 1 121 ? 77.824 50.912 72.269 1.00 13.51 120 ASP D C 1
ATOM 4104 O O . ASP D 1 121 ? 77.245 50.074 71.598 1.00 17.72 120 ASP D O 1
ATOM 4109 N N . LEU D 1 122 ? 78.208 52.090 71.784 1.00 15.15 121 LEU D N 1
ATOM 4110 C CA . LEU D 1 122 ? 78.187 52.421 70.379 1.00 14.03 121 LEU D CA 1
ATOM 4111 C C . LEU D 1 122 ? 79.527 53.072 70.020 1.00 17.66 121 LEU D C 1
ATOM 4112 O O . LEU D 1 122 ? 79.882 54.091 70.609 1.00 16.69 121 LEU D O 1
ATOM 4117 N N . VAL D 1 123 ? 80.242 52.497 69.049 1.00 16.96 122 VAL D N 1
ATOM 4118 C CA . VAL D 1 123 ? 81.472 53.075 68.504 1.00 16.51 122 VAL D CA 1
ATOM 4119 C C . VAL D 1 123 ? 81.246 53.340 67.025 1.00 19.40 122 VAL D C 1
ATOM 4120 O O . VAL D 1 123 ? 80.719 52.480 66.326 1.00 21.45 122 VAL D O 1
ATOM 4124 N N . VAL D 1 124 ? 81.613 54.542 66.593 1.00 15.73 123 VAL D N 1
ATOM 4125 C CA . VAL D 1 124 ? 81.558 54.918 65.177 1.00 16.38 123 VAL D CA 1
ATOM 4126 C C . VAL D 1 124 ? 82.949 55.310 64.679 1.00 20.29 123 VAL D C 1
ATOM 4127 O O . VAL D 1 124 ? 83.619 56.129 65.288 1.00 19.14 123 VAL D O 1
ATOM 4147 N N . ARG D 1 127 ? 86.510 56.114 57.416 1.00 16.80 126 ARG D N 1
ATOM 4148 C CA . ARG D 1 127 ? 87.692 56.288 56.584 1.00 16.53 126 ARG D CA 1
ATOM 4149 C C . ARG D 1 127 ? 87.247 56.881 55.250 1.00 16.57 126 ARG D C 1
ATOM 4150 O O . ARG D 1 127 ? 86.126 56.633 54.796 1.00 15.78 126 ARG D O 1
ATOM 4158 N N . PRO D 1 128 ? 88.115 57.687 54.634 1.00 16.12 127 PRO D N 1
ATOM 4159 C CA . PRO D 1 128 ? 89.437 58.097 55.104 1.00 16.55 127 PRO D CA 1
ATOM 4160 C C . PRO D 1 128 ? 89.378 59.170 56.180 1.00 16.31 127 PRO D C 1
ATOM 4161 O O . PRO D 1 128 ? 88.455 59.985 56.231 1.00 18.16 127 PRO D O 1
ATOM 4165 N N . ALA D 1 129 ? 90.388 59.196 57.019 1.00 15.35 128 ALA D N 1
ATOM 4166 C CA . ALA D 1 129 ? 90.446 60.172 58.096 1.00 14.60 128 ALA D CA 1
ATOM 4167 C C . ALA D 1 129 ? 90.257 61.643 57.667 1.00 15.68 128 ALA D C 1
ATOM 4168 O O . ALA D 1 129 ? 89.594 62.398 58.369 1.00 14.93 128 ALA D O 1
ATOM 4170 N N . SER D 1 130 ? 90.824 62.045 56.531 1.00 17.09 129 SER D N 1
ATOM 4171 C CA . SER D 1 130 ? 90.735 63.456 56.071 1.00 17.30 129 SER D CA 1
ATOM 4172 C C . SER D 1 130 ? 89.270 63.889 55.898 1.00 16.33 129 SER D C 1
ATOM 4173 O O . SER D 1 130 ? 88.889 65.039 56.196 1.00 19.26 129 SER D O 1
ATOM 4176 N N . VAL D 1 131 ? 88.456 62.958 55.395 1.00 17.07 130 VAL D N 1
ATOM 4177 C CA . VAL D 1 131 ? 87.013 63.197 55.197 1.00 18.04 130 VAL D CA 1
ATOM 4178 C C . VAL D 1 131 ? 86.304 63.338 56.549 1.00 18.76 130 VAL D C 1
ATOM 4179 O O . VAL D 1 131 ? 85.418 64.182 56.729 1.00 20.19 130 VAL D O 1
ATOM 4183 N N . VAL D 1 132 ? 86.720 62.552 57.530 1.00 18.90 131 VAL D N 1
ATOM 4184 C CA . VAL D 1 132 ? 86.159 62.672 58.881 1.00 17.82 131 VAL D CA 1
ATOM 4185 C C . VAL D 1 132 ? 86.481 64.032 59.519 1.00 17.45 131 VAL D C 1
ATOM 4186 O O . VAL D 1 132 ? 85.672 64.580 60.244 1.00 17.25 131 VAL D O 1
ATOM 4190 N N . ILE D 1 133 ? 87.677 64.551 59.277 1.00 16.19 132 ILE D N 1
ATOM 4191 C CA . ILE D 1 133 ? 88.042 65.866 59.749 1.00 18.63 132 ILE D CA 1
ATOM 4192 C C . ILE D 1 133 ? 87.038 66.899 59.174 1.00 18.35 132 ILE D C 1
ATOM 4193 O O . ILE D 1 133 ? 86.521 67.775 59.900 1.00 19.33 132 ILE D O 1
ATOM 4198 N N . ASP D 1 134 ? 86.785 66.804 57.866 1.00 16.95 133 ASP D N 1
ATOM 4199 C CA . ASP D 1 134 ? 85.826 67.708 57.189 1.00 17.63 133 ASP D CA 1
ATOM 4200 C C . ASP D 1 134 ? 84.413 67.532 57.748 1.00 17.03 133 ASP D C 1
ATOM 4201 O O . ASP D 1 134 ? 83.691 68.500 58.036 1.00 18.27 133 ASP D O 1
ATOM 4206 N N . LEU D 1 135 ? 84.002 66.283 57.902 1.00 17.24 134 LEU D N 1
ATOM 4207 C CA . LEU D 1 135 ? 82.694 65.984 58.478 1.00 19.87 134 LEU D CA 1
ATOM 4208 C C . LEU D 1 135 ? 82.523 66.557 59.872 1.00 19.71 134 LEU D C 1
ATOM 4209 O O . LEU D 1 135 ? 81.455 67.055 60.226 1.00 19.80 134 LEU D O 1
ATOM 4214 N N . SER D 1 136 ? 83.573 66.503 60.674 1.00 19.06 135 SER D N 1
ATOM 4215 C CA . SER D 1 136 ? 83.458 66.974 62.060 1.00 20.58 135 SER D CA 1
ATOM 4216 C C . SER D 1 136 ? 83.214 68.478 62.157 1.00 19.26 135 SER D C 1
ATOM 4217 O O . SER D 1 136 ? 82.507 68.944 63.077 1.00 21.13 135 SER D O 1
ATOM 4220 N N . VAL D 1 137 ? 83.775 69.240 61.224 1.00 17.99 136 VAL D N 1
ATOM 4221 C CA . VAL D 1 137 ? 83.497 70.680 61.151 1.00 18.47 136 VAL D CA 1
ATOM 4222 C C . VAL D 1 137 ? 81.994 70.860 60.927 1.00 17.65 136 VAL D C 1
ATOM 4223 O O . VAL D 1 137 ? 81.337 71.608 61.644 1.00 17.80 136 VAL D O 1
ATOM 4227 N N . GLU D 1 138 ? 81.434 70.137 59.962 1.00 18.97 137 GLU D N 1
ATOM 4228 C CA . GLU D 1 138 ? 79.979 70.278 59.660 1.00 17.61 137 GLU D CA 1
ATOM 4229 C C . GLU D 1 138 ? 79.111 69.849 60.837 1.00 17.13 137 GLU D C 1
ATOM 4230 O O . GLU D 1 138 ? 78.125 70.514 61.181 1.00 17.25 137 GLU D O 1
ATOM 4236 N N . VAL D 1 139 ? 79.473 68.728 61.454 1.00 16.49 138 VAL D N 1
ATOM 4237 C CA . VAL D 1 139 ? 78.742 68.219 62.594 1.00 16.75 138 VAL D CA 1
ATOM 4238 C C . VAL D 1 139 ? 78.732 69.209 63.757 1.00 15.65 138 VAL D C 1
ATOM 4239 O O . VAL D 1 139 ? 77.684 69.434 64.369 1.00 16.57 138 VAL D O 1
ATOM 4243 N N . GLY D 1 140 ? 79.862 69.880 64.011 1.00 16.16 139 GLY D N 1
ATOM 4244 C CA . GLY D 1 140 ? 79.925 70.889 65.082 1.00 14.79 139 GLY D CA 1
ATOM 4245 C C . GLY D 1 140 ? 78.947 72.041 64.854 1.00 14.15 139 GLY D C 1
ATOM 4246 O O . GLY D 1 140 ? 78.247 72.495 65.765 1.00 16.17 139 GLY D O 1
ATOM 4247 N N . LYS D 1 141 ? 78.883 72.507 63.612 1.00 15.59 140 LYS D N 1
ATOM 4248 C CA . LYS D 1 141 ? 77.955 73.582 63.255 1.00 14.27 140 LYS D CA 1
ATOM 4249 C C . LYS D 1 141 ? 76.500 73.137 63.394 1.00 12.98 140 LYS D C 1
ATOM 4250 O O . LYS D 1 141 ? 75.676 73.876 63.877 1.00 13.83 140 LYS D O 1
ATOM 4256 N N . ARG D 1 142 ? 76.216 71.893 63.026 1.00 13.03 141 ARG D N 1
ATOM 4257 C CA . ARG D 1 142 ? 74.846 71.363 63.142 1.00 16.04 141 ARG D CA 1
ATOM 4258 C C . ARG D 1 142 ? 74.422 71.212 64.587 1.00 14.78 141 ARG D C 1
ATOM 4259 O O . ARG D 1 142 ? 73.286 71.508 64.923 1.00 14.35 141 ARG D O 1
ATOM 4267 N N . ILE D 1 143 ? 75.337 70.754 65.434 1.00 16.00 142 ILE D N 1
ATOM 4268 C CA . ILE D 1 143 ? 75.077 70.683 66.878 1.00 15.02 142 ILE D CA 1
ATOM 4269 C C . ILE D 1 143 ? 74.766 72.062 67.444 1.00 14.03 142 ILE D C 1
ATOM 4270 O O . ILE D 1 143 ? 73.785 72.245 68.187 1.00 15.51 142 ILE D O 1
ATOM 4275 N N . ALA D 1 144 ? 75.592 73.044 67.065 1.00 13.58 143 ALA D N 1
ATOM 4276 C CA . ALA D 1 144 ? 75.404 74.419 67.530 1.00 12.69 143 ALA D CA 1
ATOM 4277 C C . ALA D 1 144 ? 74.054 74.993 67.067 1.00 13.14 143 ALA D C 1
ATOM 4278 O O . ALA D 1 144 ? 73.340 75.645 67.829 1.00 14.56 143 ALA D O 1
ATOM 4280 N N . ALA D 1 145 ? 73.699 74.717 65.821 1.00 12.04 144 ALA D N 1
ATOM 4281 C CA . ALA D 1 145 ? 72.422 75.180 65.275 1.00 13.50 144 ALA D CA 1
ATOM 4282 C C . ALA D 1 145 ? 71.260 74.556 66.030 1.00 15.48 144 ALA D C 1
ATOM 4283 O O . ALA D 1 145 ? 70.318 75.239 66.374 1.00 15.08 144 ALA D O 1
ATOM 4285 N N . ALA D 1 146 ? 71.343 73.262 66.306 1.00 17.07 145 ALA D N 1
ATOM 4286 C CA . ALA D 1 146 ? 70.281 72.561 67.028 1.00 20.26 145 ALA D CA 1
ATOM 4287 C C . ALA D 1 146 ? 70.053 73.131 68.436 1.00 23.12 145 ALA D C 1
ATOM 4288 O O . ALA D 1 146 ? 68.967 72.972 68.990 1.00 24.66 145 ALA D O 1
ATOM 4290 N N . GLN D 1 147 ? 71.064 73.800 68.995 1.00 26.21 146 GLN D N 1
ATOM 4291 C CA . GLN D 1 147 ? 70.951 74.467 70.292 1.00 31.35 146 GLN D CA 1
ATOM 4292 C C . GLN D 1 147 ? 70.634 75.964 70.199 1.00 32.49 146 GLN D C 1
ATOM 4293 O O . GLN D 1 147 ? 70.384 76.605 71.221 1.00 32.94 146 GLN D O 1
ATOM 4299 N N . SER D 1 148 ? 70.624 76.508 68.978 1.00 33.68 147 SER D N 1
ATOM 4300 C CA . SER D 1 148 ? 70.416 77.942 68.721 1.00 35.03 147 SER D CA 1
ATOM 4301 C C . SER D 1 148 ? 68.950 78.319 68.590 1.00 38.63 147 SER D C 1
ATOM 4302 O O . SER D 1 148 ? 68.614 79.513 68.497 1.00 40.68 147 SER D O 1
#

InterPro domains:
  IPR032710 NTF2-like domain superfamily [SSF54427] (25-127)
  IPR037401 SnoaL-like domain [PF12680] (26-120)

Foldseek 3Di:
DEDPLQVVLVVVVVVCLVVVVVVCQLVQADQFAWEAEDPDGDIDTGDVVVLQVSLLSVVWAPWDWDDKDDDHFWIKTKIWTAVVHTDIKIWTFGADNNNHTRYTYIPDPVVVVVSVVSSVVVSVVVD/DEDPQQVVLVVVVVVCLVVVVVVCQVVQADQFAWEAEDPDGDIDTGDVVVLQVSLLSVPWAPKDWDDKDDDHFWIKIKIWTAVPRTDIKIWTFGADNNNHTRYTYIDDPVVVVVSVVSSVVCSVVDPD/DDPLQVVLVVVVVVCLVVVVVVCQVVQADQFAWEAELPDGDIDTGDVVVLQVSLLSVPWAPKDWDDKDDDPFWIKTKIWTAVPRTDIKIWTFGHDPNNHTRYTYMDDVVVVVVSVVRSVVCSVVPPD/DEDPLQVVLVVVVVVCLVVVVVVPQVVQADQFAWEQEPPDGHIDTGDVVVLQVSLLSVLWAPKDWDDKDDDHFWIKTKIWTAVVGTDIKIWTFGADPNNHTRYTYIPDPVVVVVSVVSSVVSSVVVVD

Solvent-accessible surface area: 22762 Å² total

CATH classification: 3.10.450.50